Protein AF-A0A7V4HGW7-F1 (afdb_monomer_lite)

Foldseek 3Di:
DDPLLVVLLVVLLVCCLVVVVQDDLVSSLVRSLVVSCVDPRNDDSCSNVCSVPQFDWDWDDPPPDIDIATAFAQAKWWKKKWFLPDDADPVVLVVLLPVLPDPHPDQLSVLSCVCVPPVVVVLSVQLSVCRNHNPQLSNQVSQVVNAVSCVVRPCVSPVVFAVQPSQVCLQVVVQLVVFFSGKHADDSHGSGMIMTIGPDPVSSVSSQCCCCVVVVIHMDIRMSHGLFQAQEAEEEQADQLPQPPPVSVPDGLQQQWAQAPVRDTGGNQVLVLVLCVLLVHQAYEYEHAPVCVVVVCCQQPDDDPPVVLVVDDPVVVVVSVVSPVSSVRYDYFHDHDCQDDLSSVLSCLVVCDQGWHKYFYSQKHWFAPDPGRLQNVQSVVCSRPSAKEFEKAKDFLVCQLVFKFWAAADPPPPFKGFTSDIDHSDHSVCCLVPFDDPPDPSGITIGTLRIMGDGSVLSVLLVVCVVVVPDDPRHSDSRVSVNVSCSPGTYMYGHGRIDMQGCSHPVSVVVCNVPHD

Sequence (517 aa):
LSSSAAVCVMVARAFNRMYDLKLTIQGEMEIAYTGEVTTPSRCGRLDQGCAYGNRPILMTFDGDRIDVQELSVPNNLYFVVVDLKATKDTREILNRLNHCYPFAENEIQRNVQKYLGPINASVVERAAEALKKGDAARIGELMKEAQELFDRYVAPACPSQLAAPVLHRVLSYPPIQPYIYGGKGVGSQGDGSAQFIARDEESQRKVMEIIERDLGMPCLKLILRSGRRIRKAVIPAAGFGTRLFPATKAVKKELFPIIDRDGRAKPVILAIVEEALSAGIEEVCIIVQAADRDLFEEIFKMSPPIESFNKLSRENQKYCEYLLDIGQRITFVAQDVQEGFGHAVHCAREWVGSEPFLLMLGDHLYSSDTDASCARQILDVYERVDQSVVGVKVTPADQIGQFGCVTGVWKEQGSVLSITEFAEKPDIEYARKHLHMDDMPEDQYLTVFGQYALKPQIFSYIEEHIQHNVRERGEFQLTSCLERLRREDGFTGYVVKGRRFDIGTPDAYRETVLTFR

Secondary structure (DSSP, 8-state):
---HHHHHHHHHHHHHHHTT----HHHHHHHHHHHHTTSTT---GGGGGGGGTTS-EEEEE-SS-EEEEE---SS-EEEEEEE------HHHHHHHHHTT-SS--SHHHHHHHHIIIIIHHHHHHHHHHHHHHT-HHHHHHHHHHHHHHHHHHTGGGSHHHHS-HHHHHHHT-GGGGGGEEEEEE-TT-SSSEEEEEESSHHHHHHHHHHHHHHH---EEEEEEPPP----EEEEE-----GGGTTGGGTS-GGG-EEE-TTS-EEEHHHHHHHHHHHTT--EEEEEE-GGGHHHHHHHHT-PPPHHHHTTS-HHHHHHHHHHHHHHHTEEEEE--S---HHHHHHHTHHHHTTS-EEEE-TTEEEEESSSS-HHHHHHHHHHHH-S-EEEEEEEETTTGGGSEEEEEEEEETTTEEEEEEEEES--HHHHHHHT--TTS-TTEEEEEEEEEEE-THHHHHHHHHHHTT--BTTB--SHHHHHHHHHHH--EEEE-SEEEEE-SSHHHHHHHHHH--

pLDDT: mean 92.13, std 7.12, range [34.56, 98.81]

Radius of gyration: 27.89 Å; chains: 1; bounding box: 69×46×90 Å

Structure (mmCIF, N/CA/C/O backbone):
data_AF-A0A7V4HGW7-F1
#
_entry.id   AF-A0A7V4HGW7-F1
#
loop_
_atom_site.group_PDB
_atom_site.id
_atom_site.type_symbol
_atom_site.label_atom_id
_atom_site.label_alt_id
_atom_site.label_comp_id
_atom_site.label_asym_id
_atom_site.label_entity_id
_atom_site.label_seq_id
_atom_site.pdbx_PDB_ins_code
_atom_site.Cartn_x
_atom_site.Cartn_y
_atom_site.Cartn_z
_atom_site.occupancy
_atom_site.B_iso_or_equiv
_atom_site.auth_seq_id
_atom_site.auth_comp_id
_atom_site.auth_asym_id
_atom_site.auth_atom_id
_atom_site.pdbx_PDB_model_num
ATOM 1 N N . LEU A 1 1 ? 14.122 14.834 -25.191 1.00 34.56 1 LEU A N 1
ATOM 2 C CA . LEU A 1 1 ? 13.150 14.314 -26.177 1.00 34.56 1 LEU A CA 1
ATOM 3 C C . LEU A 1 1 ? 12.351 13.226 -25.477 1.00 34.56 1 LEU A C 1
ATOM 5 O O . LEU A 1 1 ? 12.904 12.166 -25.228 1.00 34.56 1 LEU A O 1
ATOM 9 N N . SER A 1 2 ? 11.128 13.530 -25.039 1.00 53.22 2 SER A N 1
ATOM 10 C CA . SER A 1 2 ? 10.218 12.493 -24.532 1.00 53.22 2 SER A CA 1
ATOM 11 C C . SER A 1 2 ? 9.759 11.653 -25.724 1.00 53.22 2 SER A C 1
ATOM 13 O O . SER A 1 2 ? 9.557 12.226 -26.798 1.00 53.22 2 SER A O 1
ATOM 15 N N . SER A 1 3 ? 9.627 10.332 -25.582 1.00 74.00 3 SER A N 1
ATOM 16 C CA . SER A 1 3 ? 9.015 9.525 -26.645 1.00 74.00 3 SER A CA 1
ATOM 17 C C . SER A 1 3 ? 7.591 10.028 -26.900 1.00 74.00 3 SER A C 1
ATOM 19 O O . SER A 1 3 ? 6.915 10.498 -25.981 1.00 74.00 3 SER A O 1
ATOM 21 N N . SER A 1 4 ? 7.136 9.952 -28.147 1.00 80.81 4 SER A N 1
ATOM 22 C CA . SER A 1 4 ? 5.747 10.251 -28.517 1.00 80.81 4 SER A CA 1
ATOM 23 C C . SER A 1 4 ? 4.759 9.444 -27.667 1.00 80.81 4 SER A C 1
ATOM 25 O O . SER A 1 4 ? 3.824 10.023 -27.122 1.00 80.81 4 SER A O 1
ATOM 27 N N . ALA A 1 5 ? 5.080 8.176 -27.379 1.00 82.88 5 ALA A N 1
ATOM 28 C CA . ALA A 1 5 ? 4.348 7.338 -26.430 1.00 82.88 5 ALA A CA 1
ATOM 29 C C . ALA A 1 5 ? 4.186 7.990 -25.042 1.00 82.88 5 ALA A C 1
ATOM 31 O O . ALA A 1 5 ? 3.073 8.098 -24.535 1.00 82.88 5 ALA A O 1
ATOM 32 N N . ALA A 1 6 ? 5.267 8.502 -24.444 1.00 85.00 6 ALA A N 1
ATOM 33 C CA . ALA A 1 6 ? 5.189 9.162 -23.142 1.00 85.00 6 ALA A CA 1
ATOM 34 C C . ALA A 1 6 ? 4.357 10.455 -23.189 1.00 85.00 6 ALA A C 1
ATOM 36 O O . ALA A 1 6 ? 3.647 10.764 -22.234 1.00 85.00 6 ALA A O 1
ATOM 37 N N . VAL A 1 7 ? 4.402 11.204 -24.298 1.00 88.12 7 VAL A N 1
ATOM 38 C CA . VAL A 1 7 ? 3.529 12.374 -24.492 1.00 88.12 7 VAL A CA 1
ATOM 39 C C . VAL A 1 7 ? 2.063 11.948 -24.575 1.00 88.12 7 VAL A C 1
ATOM 41 O O . VAL A 1 7 ? 1.236 12.520 -23.870 1.00 88.12 7 VAL A O 1
ATOM 44 N N . CYS A 1 8 ? 1.740 10.923 -25.365 1.00 89.88 8 CYS A N 1
ATOM 45 C CA . CYS A 1 8 ? 0.382 10.396 -25.495 1.00 89.88 8 CYS A CA 1
ATOM 46 C C . CYS A 1 8 ? -0.170 9.884 -24.158 1.00 89.88 8 CYS A C 1
ATOM 48 O O . CYS A 1 8 ? -1.298 10.220 -23.803 1.00 89.88 8 CYS A O 1
ATOM 50 N N . VAL A 1 9 ? 0.637 9.165 -23.370 1.00 89.81 9 VAL A N 1
ATOM 51 C CA . VAL A 1 9 ? 0.273 8.738 -22.008 1.00 89.81 9 VAL A CA 1
ATOM 52 C C . VAL A 1 9 ? 0.008 9.936 -21.100 1.00 89.81 9 VAL A C 1
ATOM 54 O O . VAL A 1 9 ? -1.001 9.957 -20.399 1.00 89.81 9 VAL A O 1
ATOM 57 N N . MET A 1 10 ? 0.873 10.957 -21.113 1.00 90.06 10 MET A N 1
ATOM 58 C CA . MET A 1 10 ? 0.662 12.161 -20.301 1.00 90.06 10 MET A CA 1
ATOM 59 C C . MET A 1 10 ? -0.618 12.902 -20.691 1.00 90.06 10 MET A C 1
ATOM 61 O O . MET A 1 10 ? -1.334 13.369 -19.809 1.00 90.06 10 MET A O 1
ATOM 65 N N . VAL A 1 11 ? -0.927 12.988 -21.988 1.00 91.81 11 VAL A N 1
ATOM 66 C CA . VAL A 1 11 ? -2.170 13.595 -22.478 1.00 91.81 11 VAL A CA 1
ATOM 67 C C . VAL A 1 11 ? -3.376 12.771 -22.029 1.00 91.81 11 VAL A C 1
ATOM 69 O O . VAL A 1 11 ? -4.276 13.326 -21.404 1.00 91.81 11 VAL A O 1
ATOM 72 N N . ALA A 1 12 ? -3.381 11.456 -22.262 1.00 91.62 12 ALA A N 1
ATOM 73 C CA . ALA A 1 12 ? -4.470 10.576 -21.837 1.00 91.62 12 ALA A CA 1
ATOM 74 C C . ALA A 1 12 ? -4.716 10.675 -20.322 1.00 91.62 12 ALA A C 1
ATOM 76 O O . ALA A 1 12 ? -5.852 10.869 -19.893 1.00 91.62 12 ALA A O 1
ATOM 77 N N . ARG A 1 13 ? -3.648 10.652 -19.517 1.00 88.38 13 ARG A N 1
ATOM 78 C CA . ARG A 1 13 ? -3.707 10.824 -18.059 1.00 88.38 13 ARG A CA 1
ATOM 79 C C . ARG A 1 13 ? -4.221 12.196 -17.639 1.00 88.38 13 ARG A C 1
ATOM 81 O O . ARG A 1 13 ? -5.006 12.294 -16.699 1.00 88.38 13 ARG A O 1
ATOM 88 N N . ALA A 1 14 ? -3.792 13.263 -18.311 1.00 89.12 14 ALA A N 1
ATOM 89 C CA . ALA A 1 14 ? -4.274 14.610 -18.025 1.00 89.12 14 ALA A CA 1
ATOM 90 C C . ALA A 1 14 ? -5.784 14.719 -18.272 1.00 89.12 14 ALA A C 1
ATOM 92 O O . ALA A 1 14 ? -6.496 15.238 -17.418 1.00 89.12 14 ALA A O 1
ATOM 93 N N . PHE A 1 15 ? -6.284 14.169 -19.383 1.00 92.00 15 PHE A N 1
ATOM 94 C CA . PHE A 1 15 ? -7.720 14.115 -19.669 1.00 92.00 15 PHE A CA 1
ATOM 95 C C . PHE A 1 15 ? -8.471 13.222 -18.677 1.00 92.00 15 PHE A C 1
ATOM 97 O O . PHE A 1 15 ? -9.508 13.640 -18.167 1.00 92.00 15 PHE A O 1
ATOM 104 N N . ASN A 1 16 ? -7.929 12.043 -18.353 1.00 86.88 16 ASN A N 1
ATOM 105 C CA . ASN A 1 16 ? -8.511 11.134 -17.365 1.00 86.88 16 ASN A CA 1
ATOM 106 C C . ASN A 1 16 ? -8.729 11.838 -16.020 1.00 86.88 16 ASN A C 1
ATOM 108 O O . ASN A 1 16 ? -9.814 11.757 -15.452 1.00 86.88 16 ASN A O 1
ATOM 112 N N . ARG A 1 17 ? -7.726 12.592 -15.554 1.00 80.00 17 ARG A N 1
ATOM 113 C CA . ARG A 1 17 ? -7.792 13.364 -14.305 1.00 80.00 17 ARG A CA 1
ATOM 114 C C . ARG A 1 17 ? -8.704 14.583 -14.403 1.00 80.00 17 ARG A C 1
ATOM 116 O O . ARG A 1 17 ? -9.511 14.808 -13.511 1.00 80.00 17 ARG A O 1
ATOM 123 N N . MET A 1 18 ? -8.574 15.379 -15.465 1.00 86.19 18 MET A N 1
ATOM 124 C CA . MET A 1 18 ? -9.295 16.650 -15.609 1.00 86.19 18 MET A CA 1
ATOM 125 C C . MET A 1 18 ? -10.802 16.453 -15.784 1.00 86.19 18 MET A C 1
ATOM 127 O O . MET A 1 18 ? -11.581 17.279 -15.317 1.00 86.19 18 MET A O 1
ATOM 131 N N . TYR A 1 19 ? -11.205 15.364 -16.438 1.00 86.12 19 TYR A N 1
ATOM 132 C CA . TYR A 1 19 ? -12.607 15.044 -16.699 1.00 86.12 19 TYR A CA 1
ATOM 133 C C . TYR A 1 19 ? -13.142 13.888 -15.842 1.00 86.12 19 TYR A C 1
ATOM 135 O O . TYR A 1 19 ? -14.269 13.465 -16.075 1.00 86.12 19 TYR A O 1
ATOM 143 N N . ASP A 1 20 ? -12.356 13.382 -14.880 1.00 77.31 20 ASP A N 1
ATOM 144 C CA . ASP A 1 20 ? -12.684 12.220 -14.033 1.00 77.31 20 ASP A CA 1
ATOM 145 C C . ASP A 1 20 ? -13.265 11.055 -14.855 1.00 77.31 20 ASP A C 1
ATOM 147 O O . ASP A 1 20 ? -14.334 10.523 -14.567 1.00 77.31 20 ASP A O 1
ATOM 151 N N . LEU A 1 21 ? -12.560 10.662 -15.924 1.00 82.81 21 LEU A N 1
ATOM 152 C CA . LEU A 1 21 ? -13.032 9.633 -16.866 1.00 82.81 21 LEU A CA 1
ATOM 153 C C . LEU A 1 21 ? -13.036 8.218 -16.262 1.00 82.81 21 LEU A C 1
ATOM 155 O O . LEU A 1 21 ? -13.448 7.271 -16.931 1.00 82.81 21 LEU A O 1
ATOM 159 N N . LYS A 1 22 ? -12.573 8.065 -15.012 1.00 75.81 22 LYS A N 1
ATOM 160 C CA . LYS A 1 22 ? -12.516 6.800 -14.259 1.00 75.81 22 LYS A CA 1
ATOM 161 C C . LYS A 1 22 ? -11.729 5.693 -14.989 1.00 75.81 22 LYS A C 1
ATOM 163 O O . LYS A 1 22 ? -11.948 4.509 -14.736 1.00 75.81 22 LYS A O 1
ATOM 168 N N . LEU A 1 23 ? -10.789 6.055 -15.869 1.00 77.00 23 LEU A N 1
ATOM 169 C CA . LEU A 1 23 ? -9.970 5.088 -16.602 1.00 77.00 23 LEU A CA 1
ATOM 170 C C . LEU A 1 23 ? -8.904 4.481 -15.688 1.00 77.00 23 LEU A C 1
ATOM 172 O O . LEU A 1 23 ? -8.256 5.181 -14.905 1.00 77.00 23 LEU A O 1
ATOM 176 N N . THR A 1 24 ? -8.683 3.176 -15.839 1.00 75.50 24 THR A N 1
ATOM 177 C CA . THR A 1 24 ? -7.535 2.478 -15.248 1.00 75.50 24 THR A CA 1
ATOM 178 C C . THR A 1 24 ? -6.238 2.877 -15.964 1.00 75.50 24 THR A C 1
ATOM 180 O O . THR A 1 24 ? -6.279 3.417 -17.067 1.00 75.50 24 THR A O 1
ATOM 183 N N . ILE A 1 25 ? -5.069 2.559 -15.390 1.00 76.44 25 ILE A N 1
ATOM 184 C CA . ILE A 1 25 ? -3.767 2.766 -16.063 1.00 76.44 25 ILE A CA 1
ATOM 185 C C . ILE A 1 25 ? -3.736 2.054 -17.425 1.00 76.44 25 ILE A C 1
ATOM 187 O O . ILE A 1 25 ? -3.261 2.615 -18.407 1.00 76.44 25 ILE A O 1
ATOM 191 N N . GLN A 1 26 ? -4.306 0.849 -17.507 1.00 79.25 26 GLN A N 1
ATOM 192 C CA . GLN A 1 26 ? -4.447 0.129 -18.772 1.00 79.25 26 GLN A CA 1
ATOM 193 C C . GLN A 1 26 ? -5.368 0.877 -19.749 1.00 79.25 26 GLN A C 1
ATOM 195 O O . GLN A 1 26 ? -5.043 0.992 -20.925 1.00 79.25 26 GLN A O 1
ATOM 200 N N . GLY A 1 27 ? -6.474 1.454 -19.269 1.00 82.56 27 GLY A N 1
ATOM 201 C CA . GLY A 1 27 ? -7.329 2.328 -20.076 1.00 82.56 27 GLY A CA 1
ATOM 202 C C . GLY A 1 27 ? -6.588 3.562 -20.603 1.00 82.56 27 GLY A C 1
ATOM 203 O O . GLY A 1 27 ? -6.720 3.902 -21.777 1.00 82.56 27 GLY A O 1
ATOM 204 N N . GLU A 1 28 ? -5.749 4.195 -19.775 1.00 87.56 28 GLU A N 1
ATOM 205 C CA . GLU A 1 28 ? -4.874 5.292 -20.212 1.00 87.56 28 GLU A CA 1
ATOM 206 C C . GLU A 1 28 ? -3.908 4.835 -21.313 1.00 87.56 28 GLU A C 1
ATOM 208 O O . GLU A 1 28 ? -3.748 5.543 -22.304 1.00 87.56 28 GLU A O 1
ATOM 213 N N . MET A 1 29 ? -3.302 3.650 -21.177 1.00 86.62 29 MET A N 1
ATOM 214 C CA . MET A 1 29 ? -2.405 3.081 -22.189 1.00 86.62 29 MET A CA 1
ATOM 215 C C . MET A 1 29 ? -3.104 2.797 -23.516 1.00 86.62 29 MET A C 1
ATOM 217 O O . MET A 1 29 ? -2.539 3.085 -24.567 1.00 86.62 29 MET A O 1
ATOM 221 N N . GLU A 1 30 ? -4.316 2.243 -23.486 1.00 85.69 30 GLU A N 1
ATOM 222 C CA . GLU A 1 30 ? -5.083 1.933 -24.698 1.00 85.69 30 GLU A CA 1
ATOM 223 C C . GLU A 1 30 ? -5.486 3.206 -25.456 1.00 85.69 30 GLU A C 1
ATOM 225 O O . GLU A 1 30 ? -5.342 3.291 -26.681 1.00 85.69 30 GLU A O 1
ATOM 230 N N . ILE A 1 31 ? -5.921 4.244 -24.735 1.00 89.50 31 ILE A N 1
ATOM 231 C CA . ILE A 1 31 ? -6.227 5.547 -25.340 1.00 89.50 31 ILE A CA 1
ATOM 232 C C . ILE A 1 31 ? -4.953 6.211 -25.861 1.00 89.50 31 ILE A C 1
ATOM 234 O O . ILE A 1 31 ? -4.946 6.728 -26.979 1.00 89.50 31 ILE A O 1
ATOM 238 N N . ALA A 1 32 ? -3.865 6.170 -25.088 1.00 89.69 32 ALA A N 1
ATOM 239 C CA . ALA A 1 32 ? -2.580 6.715 -25.504 1.00 89.69 32 ALA A CA 1
ATOM 240 C C . ALA A 1 32 ? -2.063 6.026 -26.771 1.00 89.69 32 ALA A C 1
ATOM 242 O O . ALA A 1 32 ? -1.633 6.709 -27.697 1.00 89.69 32 ALA A O 1
ATOM 243 N N . TYR A 1 33 ? -2.181 4.699 -26.863 1.00 87.38 33 TYR A N 1
ATOM 244 C CA . TYR A 1 33 ? -1.845 3.945 -28.068 1.00 87.38 33 TYR A CA 1
ATOM 245 C C . TYR A 1 33 ? -2.707 4.358 -29.264 1.00 87.38 33 TYR A C 1
ATOM 247 O O . TYR A 1 33 ? -2.179 4.611 -30.346 1.00 87.38 33 TYR A O 1
ATOM 255 N N . THR A 1 34 ? -4.023 4.482 -29.066 1.00 87.44 34 THR A N 1
ATOM 256 C CA . THR A 1 34 ? -4.956 4.919 -30.115 1.00 87.44 34 THR A CA 1
ATOM 257 C C . THR A 1 34 ? -4.611 6.322 -30.619 1.00 87.44 34 THR A C 1
ATOM 259 O O . THR A 1 34 ? -4.654 6.575 -31.820 1.00 87.44 34 THR A O 1
ATOM 262 N N . GLY A 1 35 ? -4.207 7.229 -29.726 1.00 86.94 35 GLY A N 1
ATOM 263 C CA . GLY A 1 35 ? -3.679 8.538 -30.104 1.00 86.94 35 GLY A CA 1
ATOM 264 C C . GLY A 1 35 ? -2.358 8.429 -30.867 1.00 86.94 35 GLY A C 1
ATOM 265 O O . GLY A 1 35 ? -2.209 9.009 -31.940 1.00 86.94 35 GLY A O 1
ATOM 266 N N . GLU A 1 36 ? -1.420 7.630 -30.367 1.00 84.44 36 GLU A N 1
ATOM 267 C CA . GLU A 1 36 ? -0.083 7.457 -30.935 1.00 84.44 36 GLU A CA 1
ATOM 268 C C . GLU A 1 36 ? -0.112 6.936 -32.380 1.00 84.44 36 GLU A C 1
ATOM 270 O O . GLU A 1 36 ? 0.642 7.435 -33.218 1.00 84.44 36 GLU A O 1
ATOM 275 N N . VAL A 1 37 ? -1.002 5.990 -32.713 1.00 83.31 37 VAL A N 1
ATOM 276 C CA . VAL A 1 37 ? -1.122 5.450 -34.085 1.00 83.31 37 VAL A CA 1
ATOM 277 C C . VAL A 1 37 ? -1.639 6.473 -35.101 1.00 83.31 37 VAL A C 1
ATOM 279 O O . VAL A 1 37 ? -1.439 6.290 -36.303 1.00 83.31 37 VAL A O 1
ATOM 282 N N . THR A 1 38 ? -2.253 7.569 -34.643 1.00 82.19 38 THR A N 1
ATOM 283 C CA . THR A 1 38 ? -2.615 8.708 -35.508 1.00 82.19 38 THR A CA 1
ATOM 284 C C . THR A 1 38 ? -1.431 9.635 -35.795 1.00 82.19 38 THR A C 1
ATOM 286 O O . THR A 1 38 ? -1.512 10.486 -36.682 1.00 82.19 38 THR A O 1
ATOM 289 N N . THR A 1 39 ? -0.309 9.459 -35.090 1.00 77.00 39 THR A N 1
ATOM 290 C CA . THR A 1 39 ? 0.912 10.246 -35.280 1.00 77.00 39 THR A CA 1
ATOM 291 C C . THR A 1 39 ? 1.883 9.577 -36.267 1.00 77.00 39 THR A C 1
ATOM 293 O O . THR A 1 39 ? 1.833 8.364 -36.490 1.00 77.00 39 THR A O 1
ATOM 296 N N . PRO A 1 40 ? 2.844 10.330 -36.838 1.00 71.56 40 PRO A N 1
ATOM 297 C CA . PRO A 1 40 ? 3.880 9.757 -37.699 1.00 71.56 40 PRO A CA 1
ATOM 298 C C . PRO A 1 40 ? 4.852 8.802 -36.984 1.00 71.56 40 PRO A C 1
ATOM 300 O O . PRO A 1 40 ? 5.559 8.060 -37.663 1.00 71.56 40 PRO A O 1
ATOM 303 N N . SER A 1 41 ? 4.933 8.835 -35.646 1.00 64.12 41 SER A N 1
ATOM 304 C CA . SER A 1 41 ? 5.985 8.139 -34.897 1.00 64.12 41 SER A CA 1
ATOM 305 C C . SER A 1 41 ? 5.749 6.635 -34.740 1.00 64.12 41 SER A C 1
ATOM 307 O O . SER A 1 41 ? 6.724 5.913 -34.539 1.00 64.12 41 SER A O 1
ATOM 309 N N . ARG A 1 42 ? 4.497 6.159 -34.868 1.00 64.75 42 ARG A N 1
ATOM 310 C CA . ARG A 1 42 ? 4.096 4.733 -34.846 1.00 64.75 42 ARG A CA 1
ATOM 311 C C . ARG A 1 42 ? 4.889 3.877 -33.840 1.00 64.75 42 ARG A C 1
ATOM 313 O O . ARG A 1 42 ? 5.349 2.788 -34.184 1.00 64.75 42 ARG A O 1
ATOM 320 N N . CYS A 1 43 ? 5.074 4.384 -32.619 1.00 68.19 43 CYS A N 1
ATOM 321 C CA . CYS A 1 43 ? 5.725 3.635 -31.548 1.00 68.19 43 CYS A CA 1
ATOM 322 C C . CYS A 1 43 ? 4.960 2.338 -31.238 1.00 68.19 43 CYS A C 1
ATOM 324 O O . CYS A 1 43 ? 3.759 2.219 -31.500 1.00 68.19 43 CYS A O 1
ATOM 326 N N . GLY A 1 44 ? 5.667 1.346 -30.697 1.00 71.19 44 GLY A N 1
ATOM 327 C CA . GLY A 1 44 ? 5.078 0.048 -30.389 1.00 71.19 44 GLY A CA 1
ATOM 328 C C . GLY A 1 44 ? 4.074 0.155 -29.243 1.00 71.19 44 GLY A C 1
ATOM 329 O O . GLY A 1 44 ? 4.193 1.008 -28.365 1.00 71.19 44 GLY A O 1
ATOM 330 N N . ARG A 1 45 ? 3.090 -0.748 -29.200 1.00 78.75 45 ARG A N 1
ATOM 331 C CA . ARG A 1 45 ? 2.085 -0.782 -28.122 1.00 78.75 45 ARG A CA 1
ATOM 332 C C . ARG A 1 45 ? 2.723 -0.990 -26.733 1.00 78.75 45 ARG A C 1
ATOM 334 O O . ARG A 1 45 ? 2.232 -0.463 -25.742 1.00 78.75 45 ARG A O 1
ATOM 341 N N . LEU A 1 46 ? 3.876 -1.666 -26.678 1.00 81.19 46 LEU A N 1
ATOM 342 C CA . LEU A 1 46 ? 4.687 -1.835 -25.465 1.00 81.19 46 LEU A CA 1
ATOM 343 C C . LEU A 1 46 ? 5.293 -0.523 -24.932 1.00 81.19 46 LEU A C 1
ATOM 345 O O . LEU A 1 46 ? 5.508 -0.407 -23.727 1.00 81.19 46 LEU A O 1
ATOM 349 N N . ASP A 1 47 ? 5.511 0.488 -25.780 1.00 81.44 47 ASP A N 1
ATOM 350 C CA . ASP A 1 47 ? 6.095 1.771 -25.355 1.00 81.44 47 ASP A CA 1
ATOM 351 C C . ASP A 1 47 ? 5.157 2.548 -24.411 1.00 81.44 47 ASP A C 1
ATOM 353 O O . ASP A 1 47 ? 5.599 3.412 -23.647 1.00 81.44 47 ASP A O 1
ATOM 357 N N . GLN A 1 48 ? 3.864 2.203 -24.401 1.00 84.12 48 GLN A N 1
ATOM 358 C CA . GLN A 1 48 ? 2.883 2.768 -23.472 1.00 84.12 48 GLN A CA 1
ATOM 359 C C . GLN A 1 48 ? 3.086 2.284 -22.028 1.00 84.12 48 GLN A C 1
ATOM 361 O O . GLN A 1 48 ? 2.500 2.852 -21.111 1.00 84.12 48 GLN A O 1
ATOM 366 N N . GLY A 1 49 ? 3.956 1.292 -21.789 1.00 83.38 49 GLY A N 1
ATOM 367 C CA . GLY A 1 49 ? 4.306 0.822 -20.443 1.00 83.38 49 GLY A CA 1
ATOM 368 C C . GLY A 1 49 ? 4.840 1.926 -19.521 1.00 83.38 49 GLY A C 1
ATOM 369 O O . GLY A 1 49 ? 4.740 1.816 -18.300 1.00 83.38 49 GLY A O 1
ATOM 370 N N . CYS A 1 50 ? 5.310 3.049 -20.081 1.00 84.88 50 CYS A N 1
ATOM 371 C CA . CYS A 1 50 ? 5.650 4.251 -19.316 1.00 84.88 50 CYS A CA 1
ATOM 372 C C . CYS A 1 50 ? 4.480 4.818 -18.483 1.00 84.88 50 CYS A C 1
ATOM 374 O O . CYS A 1 50 ? 4.721 5.572 -17.538 1.00 84.88 50 CYS A O 1
ATOM 376 N N . ALA A 1 51 ? 3.231 4.418 -18.754 1.00 84.44 51 ALA A N 1
ATOM 377 C CA . ALA A 1 51 ? 2.080 4.729 -17.912 1.00 84.44 51 ALA A CA 1
ATOM 378 C C . ALA A 1 51 ? 2.247 4.242 -16.463 1.00 84.44 51 ALA A C 1
ATOM 380 O O . ALA A 1 51 ? 1.782 4.915 -15.545 1.00 84.44 51 ALA A O 1
ATOM 381 N N . TYR A 1 52 ? 2.983 3.160 -16.214 1.00 78.06 52 TYR A N 1
ATOM 382 C CA . TYR A 1 52 ? 3.232 2.661 -14.856 1.00 78.06 52 TYR A CA 1
ATOM 383 C C . TYR A 1 52 ? 4.332 3.430 -14.099 1.00 78.06 52 TYR A C 1
ATOM 385 O O . TYR A 1 52 ? 4.597 3.158 -12.927 1.00 78.06 52 TYR A O 1
ATOM 393 N N . GLY A 1 53 ? 4.957 4.429 -14.731 1.00 77.38 53 GLY A N 1
ATOM 394 C CA . GLY A 1 53 ? 5.924 5.313 -14.087 1.00 77.38 53 GLY A CA 1
ATOM 395 C C . GLY A 1 53 ? 7.191 4.582 -13.642 1.00 77.38 53 GLY A C 1
ATOM 396 O O . GLY A 1 53 ? 7.945 4.071 -14.463 1.00 77.38 53 GLY A O 1
ATOM 397 N N . ASN A 1 54 ? 7.459 4.585 -12.336 1.00 69.56 54 ASN A N 1
ATOM 398 C CA . ASN A 1 54 ? 8.649 3.982 -11.727 1.00 69.56 54 ASN A CA 1
ATOM 399 C C . ASN A 1 54 ? 8.418 2.558 -11.193 1.00 69.56 54 ASN A C 1
ATOM 401 O O . ASN A 1 54 ? 9.319 2.001 -10.561 1.00 69.56 54 ASN A O 1
ATOM 405 N N . ARG A 1 55 ? 7.230 1.983 -11.407 1.00 74.81 55 ARG A N 1
ATOM 406 C CA . ARG A 1 55 ? 6.907 0.627 -10.963 1.00 74.81 55 ARG A CA 1
ATOM 407 C C . ARG A 1 55 ? 7.516 -0.394 -11.923 1.00 74.81 55 ARG A C 1
ATOM 409 O O . ARG A 1 55 ? 7.344 -0.251 -13.135 1.00 74.81 55 ARG A O 1
ATOM 416 N N . PRO A 1 56 ? 8.223 -1.421 -11.426 1.00 85.00 56 PRO A N 1
ATOM 417 C CA . PRO A 1 56 ? 8.662 -2.498 -12.292 1.00 85.00 56 PRO A CA 1
ATOM 418 C C . PRO A 1 56 ? 7.437 -3.285 -12.764 1.00 85.00 56 PRO A C 1
ATOM 420 O O . PRO A 1 56 ? 6.574 -3.648 -11.969 1.00 85.00 56 PRO A O 1
ATOM 423 N N . ILE A 1 57 ? 7.363 -3.543 -14.066 1.00 87.50 57 ILE A N 1
ATOM 424 C CA . ILE A 1 57 ? 6.273 -4.292 -14.693 1.00 87.50 57 ILE A CA 1
ATOM 425 C C . ILE A 1 57 ? 6.844 -5.403 -15.570 1.00 87.50 57 ILE A C 1
ATOM 427 O O . ILE A 1 57 ? 7.875 -5.228 -16.222 1.00 87.50 57 ILE A O 1
ATOM 431 N N . LEU A 1 58 ? 6.161 -6.541 -15.598 1.00 90.12 58 LEU A N 1
ATOM 432 C CA . LEU A 1 58 ? 6.338 -7.585 -16.594 1.00 90.12 58 LEU A CA 1
ATOM 433 C C . LEU A 1 58 ? 5.254 -7.398 -17.654 1.00 90.12 58 LEU A C 1
ATOM 435 O O . LEU A 1 58 ? 4.070 -7.524 -17.356 1.00 90.12 58 LEU A O 1
ATOM 439 N N . MET A 1 59 ? 5.663 -7.078 -18.880 1.00 88.81 59 MET A N 1
ATOM 440 C CA . MET A 1 59 ? 4.753 -6.946 -20.015 1.00 88.81 59 MET A CA 1
ATOM 441 C C . MET A 1 59 ? 4.925 -8.132 -20.955 1.00 88.81 59 MET A C 1
ATOM 443 O O . MET A 1 59 ? 6.042 -8.421 -21.389 1.00 88.81 59 MET A O 1
ATOM 447 N N . THR A 1 60 ? 3.816 -8.767 -21.311 1.00 87.25 60 THR A N 1
ATOM 448 C CA . THR A 1 60 ? 3.766 -9.829 -22.317 1.00 87.25 60 THR A CA 1
ATOM 449 C C . THR A 1 60 ? 2.910 -9.357 -23.479 1.00 87.25 60 THR A C 1
ATOM 451 O O . THR A 1 60 ? 1.793 -8.891 -23.275 1.00 87.25 60 THR A O 1
ATOM 454 N N . PHE A 1 61 ? 3.436 -9.454 -24.698 1.00 83.50 61 PHE A N 1
ATOM 455 C CA . PHE A 1 61 ? 2.727 -9.077 -25.918 1.00 83.50 61 PHE A CA 1
ATOM 456 C C . PHE A 1 61 ? 2.699 -10.257 -26.880 1.00 83.50 61 PHE A C 1
ATOM 458 O O . PHE A 1 61 ? 3.754 -10.760 -27.264 1.00 83.50 61 PHE A O 1
ATOM 465 N N . ASP A 1 62 ? 1.499 -10.684 -27.262 1.00 77.31 62 ASP A N 1
ATOM 466 C CA . ASP A 1 62 ? 1.275 -11.824 -28.161 1.00 77.31 62 ASP A CA 1
ATOM 467 C C . ASP A 1 62 ? 0.894 -11.408 -29.596 1.00 77.31 62 ASP A C 1
ATOM 469 O O . ASP A 1 62 ? 0.648 -12.263 -30.443 1.00 77.31 62 ASP A O 1
ATOM 473 N N . GLY A 1 63 ? 0.883 -10.100 -29.880 1.00 73.31 63 GLY A N 1
ATOM 474 C CA . GLY A 1 63 ? 0.499 -9.513 -31.166 1.00 73.31 63 GLY A CA 1
ATOM 475 C C . GLY A 1 63 ? -0.771 -8.667 -31.070 1.00 73.31 63 GLY A C 1
ATOM 476 O O . GLY A 1 63 ? -0.773 -7.514 -31.501 1.00 73.31 63 GLY A O 1
ATOM 477 N N . ASP A 1 64 ? -1.811 -9.194 -30.427 1.00 71.81 64 ASP A N 1
ATOM 478 C CA . ASP A 1 64 ? -3.115 -8.523 -30.327 1.00 71.81 64 ASP A CA 1
ATOM 479 C C . ASP A 1 64 ? -3.411 -8.036 -28.907 1.00 71.81 64 ASP A C 1
ATOM 481 O O . ASP A 1 64 ? -4.146 -7.059 -28.715 1.00 71.81 64 ASP A O 1
ATOM 485 N N . ARG A 1 65 ? -2.827 -8.691 -27.900 1.00 73.56 65 ARG A N 1
ATOM 486 C CA . ARG A 1 65 ? -3.052 -8.420 -26.483 1.00 73.56 65 ARG A CA 1
ATOM 487 C C . ARG A 1 65 ? -1.745 -8.079 -25.787 1.00 73.56 65 ARG A C 1
ATOM 489 O O . ARG A 1 65 ? -0.693 -8.654 -26.057 1.00 73.56 65 ARG A O 1
ATOM 496 N N . ILE A 1 66 ? -1.838 -7.120 -24.871 1.00 82.50 66 ILE A N 1
ATOM 497 C CA . ILE A 1 66 ? -0.804 -6.863 -23.875 1.00 82.50 66 ILE A CA 1
ATOM 498 C C . ILE A 1 66 ? -1.358 -7.308 -22.534 1.00 82.50 66 ILE A C 1
ATOM 500 O O . ILE A 1 66 ? -2.392 -6.803 -22.097 1.00 82.50 66 ILE A O 1
ATOM 504 N N . ASP A 1 67 ? -0.636 -8.211 -21.888 1.00 81.94 67 ASP A N 1
ATOM 505 C CA . ASP A 1 67 ? -0.797 -8.487 -20.471 1.00 81.94 67 ASP A CA 1
ATOM 506 C C . ASP A 1 67 ? 0.279 -7.733 -19.688 1.00 81.94 67 ASP A C 1
ATOM 508 O O . ASP A 1 67 ? 1.447 -7.696 -20.096 1.00 81.94 67 ASP A O 1
ATOM 512 N N . VAL A 1 68 ? -0.114 -7.099 -18.584 1.00 83.50 68 VAL A N 1
ATOM 513 C CA . VAL A 1 68 ? 0.808 -6.361 -17.719 1.00 83.50 68 VAL A CA 1
ATOM 514 C C . VAL A 1 68 ? 0.642 -6.822 -16.285 1.00 83.50 68 VAL A C 1
ATOM 516 O O . VAL A 1 68 ? -0.411 -6.646 -15.676 1.00 83.50 68 VAL A O 1
ATOM 519 N N . GLN A 1 69 ? 1.729 -7.332 -15.720 1.00 81.31 69 GLN A N 1
ATOM 520 C CA . GLN A 1 69 ? 1.830 -7.663 -14.311 1.00 81.31 69 GLN A CA 1
ATOM 521 C C . GLN A 1 69 ? 2.745 -6.656 -13.610 1.00 81.31 69 GLN A C 1
ATOM 523 O O . GLN A 1 69 ? 3.942 -6.592 -13.890 1.00 81.31 69 GLN A O 1
ATOM 528 N N . GLU A 1 70 ? 2.206 -5.894 -12.659 1.00 78.06 70 GLU A N 1
ATOM 529 C CA . GLU A 1 70 ? 3.024 -5.088 -11.747 1.00 78.06 70 GLU A CA 1
ATOM 530 C C . GLU A 1 70 ? 3.850 -6.004 -10.828 1.00 78.06 70 GLU A C 1
ATOM 532 O O . GLU A 1 70 ? 3.365 -7.018 -10.318 1.00 78.06 70 GLU A O 1
ATOM 537 N N . LEU A 1 71 ? 5.124 -5.663 -10.646 1.00 82.12 71 LEU A N 1
ATOM 538 C CA . LEU A 1 71 ? 6.062 -6.376 -9.790 1.00 82.12 71 LEU A CA 1
ATOM 539 C C . LEU A 1 71 ? 6.340 -5.532 -8.544 1.00 82.12 71 LEU A C 1
ATOM 541 O O . LEU A 1 71 ? 6.552 -4.324 -8.634 1.00 82.12 71 LEU A O 1
ATOM 545 N N . SER A 1 72 ? 6.404 -6.176 -7.382 1.00 73.75 72 SER A N 1
ATOM 546 C CA . SER A 1 72 ? 6.932 -5.567 -6.164 1.00 73.75 72 SER A CA 1
ATOM 547 C C . SER A 1 72 ? 8.377 -6.013 -5.949 1.00 73.75 72 SER A C 1
ATOM 549 O O . SER A 1 72 ? 8.760 -7.136 -6.283 1.00 73.75 72 SER A O 1
ATOM 551 N N . VAL A 1 73 ? 9.196 -5.113 -5.408 1.00 83.50 73 VAL A N 1
ATOM 552 C CA . VAL A 1 73 ? 10.563 -5.417 -4.969 1.00 83.50 73 VAL A CA 1
ATOM 553 C C . VAL A 1 73 ? 10.618 -5.287 -3.438 1.00 83.50 73 VAL A C 1
ATOM 555 O O . VAL A 1 73 ? 10.090 -4.312 -2.903 1.00 83.50 73 VAL A O 1
ATOM 558 N N . PRO A 1 74 ? 11.198 -6.249 -2.697 1.00 74.88 74 PRO A N 1
ATOM 559 C CA . PRO A 1 74 ? 11.181 -6.234 -1.228 1.00 74.88 74 PRO A CA 1
ATOM 560 C C . PRO A 1 74 ? 12.234 -5.295 -0.617 1.00 74.88 74 PRO A C 1
ATOM 562 O O . PRO A 1 74 ? 12.085 -4.834 0.513 1.00 74.88 74 PRO A O 1
ATOM 565 N N . ASN A 1 75 ? 13.277 -4.949 -1.373 1.00 83.06 75 ASN A N 1
ATOM 566 C CA . ASN A 1 75 ? 14.312 -3.984 -1.001 1.00 83.06 75 ASN A CA 1
ATOM 567 C C . ASN A 1 75 ? 14.605 -3.032 -2.163 1.00 83.06 75 ASN A C 1
ATOM 569 O O . ASN A 1 75 ? 14.280 -3.313 -3.316 1.00 83.06 75 ASN A O 1
ATOM 573 N N . ASN A 1 76 ? 15.244 -1.901 -1.855 1.00 89.06 76 ASN A N 1
ATOM 574 C CA . ASN A 1 76 ? 15.704 -0.978 -2.885 1.00 89.06 76 ASN A CA 1
ATOM 575 C C . ASN A 1 76 ? 16.715 -1.673 -3.806 1.00 89.06 76 ASN A C 1
ATOM 577 O O . ASN A 1 76 ? 17.639 -2.339 -3.335 1.00 89.06 76 ASN A O 1
ATOM 581 N N . LEU A 1 77 ? 16.557 -1.471 -5.111 1.00 93.88 77 LEU A N 1
ATOM 582 C CA . LEU A 1 77 ? 17.502 -1.896 -6.137 1.00 93.88 77 LEU A CA 1
ATOM 583 C C . LEU A 1 77 ? 18.023 -0.664 -6.874 1.00 93.88 77 LEU A C 1
ATOM 585 O O . LEU A 1 77 ? 17.254 0.196 -7.314 1.00 93.88 77 LEU A O 1
ATOM 589 N N . TYR A 1 78 ? 19.342 -0.578 -7.000 1.00 96.44 78 TYR A N 1
ATOM 590 C CA . TYR A 1 78 ? 20.035 0.628 -7.435 1.00 96.44 78 TYR A CA 1
ATOM 591 C C . TYR A 1 78 ? 20.525 0.460 -8.868 1.00 96.44 78 TYR A C 1
ATOM 593 O O . TYR A 1 78 ? 21.483 -0.262 -9.120 1.00 96.44 78 TYR A O 1
ATOM 601 N N . PHE A 1 79 ? 19.881 1.133 -9.815 1.00 97.19 79 PHE A N 1
ATOM 602 C CA . PHE A 1 79 ? 20.232 1.083 -11.229 1.00 97.19 79 PHE A CA 1
ATOM 603 C C . PHE A 1 79 ? 20.923 2.369 -11.687 1.00 97.19 79 PHE A C 1
ATOM 605 O O . PHE A 1 79 ? 20.617 3.469 -11.221 1.00 97.19 79 PHE A O 1
ATOM 612 N N . VAL A 1 80 ? 21.842 2.243 -12.638 1.00 97.88 80 VAL A N 1
ATOM 613 C CA . VAL A 1 80 ? 22.450 3.379 -13.343 1.00 97.88 80 VAL A CA 1
ATOM 614 C C . VAL A 1 80 ? 22.165 3.211 -14.826 1.00 97.88 80 VAL A C 1
ATOM 616 O O . VAL A 1 80 ? 22.484 2.167 -15.390 1.00 97.88 80 VAL A O 1
ATOM 619 N N . VAL A 1 81 ? 21.561 4.218 -15.453 1.00 96.75 81 VAL A N 1
ATOM 620 C CA . VAL A 1 81 ? 21.393 4.270 -16.912 1.00 96.75 81 VAL A CA 1
ATOM 621 C C . VAL A 1 81 ? 22.411 5.252 -17.472 1.00 96.75 81 VAL A C 1
ATOM 623 O O . VAL A 1 81 ? 22.541 6.357 -16.959 1.00 96.75 81 VAL A O 1
ATOM 626 N N . VAL A 1 82 ? 23.143 4.853 -18.503 1.00 97.25 82 VAL A N 1
ATOM 627 C CA . VAL A 1 82 ? 24.247 5.626 -19.077 1.00 97.25 82 VAL A CA 1
ATOM 628 C C . VAL A 1 82 ? 23.918 5.961 -20.521 1.00 97.25 82 VAL A C 1
ATOM 630 O O . VAL A 1 82 ? 23.649 5.057 -21.317 1.00 97.25 82 VAL A O 1
ATOM 633 N N . ASP A 1 83 ? 23.967 7.246 -20.860 1.00 95.44 83 ASP A N 1
ATOM 634 C CA . ASP A 1 83 ? 23.962 7.694 -22.250 1.00 95.44 83 ASP A CA 1
ATOM 635 C C . ASP A 1 83 ? 25.373 7.527 -22.821 1.00 95.44 83 ASP A C 1
ATOM 637 O O . ASP A 1 83 ? 26.319 8.202 -22.404 1.00 95.44 83 ASP A O 1
ATOM 641 N N . LEU A 1 84 ? 25.518 6.604 -23.774 1.00 95.12 84 LEU A N 1
ATOM 642 C CA . LEU A 1 84 ? 26.814 6.261 -24.353 1.00 95.12 84 LEU A CA 1
ATOM 643 C C . LEU A 1 84 ? 27.356 7.361 -25.277 1.00 95.12 84 LEU A C 1
ATOM 645 O O . LEU A 1 84 ? 28.504 7.258 -25.713 1.00 95.12 84 LEU A O 1
ATOM 649 N N . LYS A 1 85 ? 26.566 8.409 -25.580 1.00 92.31 85 LYS A N 1
ATOM 650 C CA . LYS A 1 85 ? 26.938 9.523 -26.473 1.00 92.31 85 LYS A CA 1
ATOM 651 C C . LYS A 1 85 ? 27.460 9.072 -27.840 1.00 92.31 85 LYS A C 1
ATOM 653 O O . LYS A 1 85 ? 28.247 9.764 -28.487 1.00 92.31 85 LYS A O 1
ATOM 658 N N . ALA A 1 86 ? 27.019 7.907 -28.284 1.00 89.38 86 ALA A N 1
ATOM 659 C CA . ALA A 1 86 ? 27.348 7.351 -29.578 1.00 89.38 86 ALA A CA 1
ATOM 660 C C . ALA A 1 86 ? 26.090 7.283 -30.447 1.00 89.38 86 ALA A C 1
ATOM 662 O O . ALA A 1 86 ? 24.976 7.587 -30.017 1.00 89.38 86 ALA A O 1
ATOM 663 N N . THR A 1 87 ? 26.289 6.985 -31.727 1.00 84.88 87 THR A N 1
ATOM 664 C CA . THR A 1 87 ? 25.212 7.011 -32.718 1.00 84.88 87 THR A CA 1
ATOM 665 C C . THR A 1 87 ? 24.914 5.604 -33.196 1.00 84.88 87 THR A C 1
ATOM 667 O O . THR A 1 87 ? 25.815 4.786 -33.361 1.00 84.88 87 THR A O 1
ATOM 670 N N . LYS A 1 88 ? 23.629 5.336 -33.417 1.00 86.62 88 LYS A N 1
ATOM 671 C CA . LYS A 1 88 ? 23.135 4.127 -34.068 1.00 86.62 88 LYS A CA 1
ATOM 672 C C . LYS A 1 88 ? 21.971 4.488 -34.977 1.00 86.62 88 LYS A C 1
ATOM 674 O O . LYS A 1 88 ? 21.168 5.365 -34.645 1.00 86.62 88 LYS A O 1
ATOM 679 N N . ASP A 1 89 ? 21.836 3.776 -36.082 1.00 89.06 89 ASP A N 1
ATOM 680 C CA . ASP A 1 89 ? 20.658 3.856 -36.932 1.00 89.06 89 ASP A CA 1
ATOM 681 C C . ASP A 1 89 ? 19.599 2.866 -36.436 1.00 89.06 89 ASP A C 1
ATOM 683 O O . ASP A 1 89 ? 19.594 1.676 -36.758 1.00 89.06 89 ASP A O 1
ATOM 687 N N . THR A 1 90 ? 18.676 3.379 -35.621 1.00 86.50 90 THR A N 1
ATOM 688 C CA . THR A 1 90 ? 17.573 2.570 -35.086 1.00 86.50 90 THR A CA 1
ATOM 689 C C . THR A 1 90 ? 16.631 2.087 -36.191 1.00 86.50 90 THR A C 1
ATOM 691 O O . THR A 1 90 ? 16.062 1.006 -36.055 1.00 86.50 90 THR A O 1
ATOM 694 N N . ARG A 1 91 ? 16.482 2.831 -37.297 1.00 87.06 91 ARG A N 1
ATOM 695 C CA . ARG A 1 91 ? 15.621 2.412 -38.410 1.00 87.06 91 ARG A CA 1
ATOM 696 C C . ARG A 1 91 ? 16.235 1.226 -39.136 1.00 87.06 91 ARG A C 1
ATOM 698 O O . ARG A 1 91 ? 15.516 0.272 -39.404 1.00 87.06 91 ARG A O 1
ATOM 705 N N . GLU A 1 92 ? 17.542 1.249 -39.382 1.00 91.88 92 GLU A N 1
ATOM 706 C CA . GLU A 1 92 ? 18.236 0.115 -40.000 1.00 91.88 92 GLU A CA 1
ATOM 707 C C . GLU A 1 92 ? 18.220 -1.126 -39.096 1.00 91.88 92 GLU A C 1
ATOM 709 O O . GLU A 1 92 ? 17.938 -2.222 -39.578 1.00 91.88 92 GLU A O 1
ATOM 714 N N . ILE A 1 93 ? 18.438 -0.973 -37.780 1.00 90.69 93 ILE A N 1
ATOM 715 C CA . ILE A 1 93 ? 18.311 -2.090 -36.824 1.00 90.69 93 ILE A CA 1
ATOM 716 C C . ILE A 1 93 ? 16.917 -2.719 -36.925 1.00 90.69 93 ILE A C 1
ATOM 718 O O . ILE A 1 93 ? 16.800 -3.920 -37.161 1.00 90.69 93 ILE A O 1
ATOM 722 N N . LEU A 1 94 ? 15.858 -1.916 -36.777 1.00 88.00 94 LEU A N 1
ATOM 723 C CA . LEU A 1 94 ? 14.481 -2.413 -36.822 1.00 88.00 94 LEU A CA 1
ATOM 724 C C . LEU A 1 94 ? 14.151 -3.041 -38.176 1.00 88.00 94 LEU A C 1
ATOM 726 O O . LEU A 1 94 ? 13.522 -4.094 -38.222 1.00 88.00 94 LEU A O 1
ATOM 730 N N . ASN A 1 95 ? 14.616 -2.438 -39.271 1.00 90.62 95 ASN A N 1
ATOM 731 C CA . ASN A 1 95 ? 14.438 -2.971 -40.613 1.00 90.62 95 ASN A CA 1
ATOM 732 C C . ASN A 1 95 ? 15.036 -4.3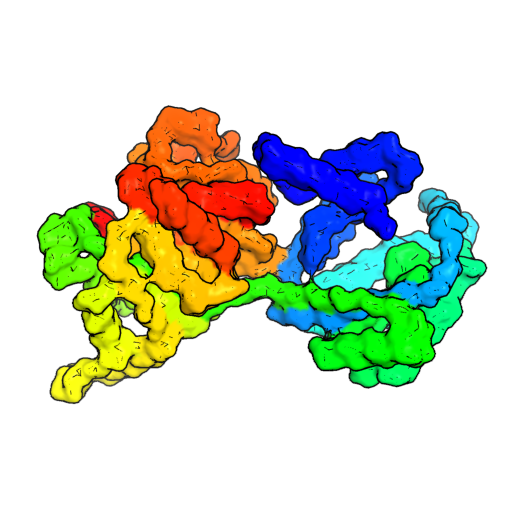83 -40.732 1.00 90.62 95 ASN A C 1
ATOM 734 O O . ASN A 1 95 ? 14.339 -5.319 -41.122 1.00 90.62 95 ASN A O 1
ATOM 738 N N . ARG A 1 96 ? 16.296 -4.572 -40.318 1.00 93.12 96 ARG A N 1
ATOM 739 C CA . ARG A 1 96 ? 16.980 -5.877 -40.351 1.00 93.12 96 ARG A CA 1
ATOM 740 C C . ARG A 1 96 ? 16.315 -6.921 -39.459 1.00 93.12 96 ARG A C 1
ATOM 742 O O . ARG A 1 96 ? 16.168 -8.067 -39.877 1.00 93.12 96 ARG A O 1
ATOM 749 N N . LEU A 1 97 ? 15.900 -6.534 -38.253 1.00 92.31 97 LEU A N 1
ATOM 750 C CA . LEU A 1 97 ? 15.227 -7.445 -37.327 1.00 92.31 97 LEU A CA 1
ATOM 751 C C . LEU A 1 97 ? 13.838 -7.851 -37.838 1.00 92.31 97 LEU A C 1
ATOM 753 O O . LEU A 1 97 ? 13.496 -9.028 -37.769 1.00 92.31 97 LEU A O 1
ATOM 757 N N . ASN A 1 98 ? 13.075 -6.927 -38.428 1.00 90.81 98 ASN A N 1
ATOM 758 C CA . ASN A 1 98 ? 11.772 -7.232 -39.027 1.00 90.81 98 ASN A CA 1
ATOM 759 C C . ASN A 1 98 ? 11.891 -8.192 -40.220 1.00 90.81 98 ASN A C 1
ATOM 761 O O . ASN A 1 98 ? 11.067 -9.089 -40.353 1.00 90.81 98 ASN A O 1
ATOM 765 N N . HIS A 1 99 ? 12.950 -8.077 -41.031 1.00 93.62 99 HIS A N 1
ATOM 766 C CA . HIS A 1 99 ? 13.242 -9.025 -42.117 1.00 93.62 99 HIS A CA 1
ATOM 767 C C . HIS A 1 99 ? 13.545 -10.453 -41.630 1.00 93.62 99 HIS A C 1
ATOM 769 O O . HIS A 1 99 ? 13.613 -11.371 -42.442 1.00 93.62 99 HIS A O 1
ATOM 775 N N . CYS A 1 100 ? 13.745 -10.666 -40.325 1.00 94.75 100 CYS A N 1
ATOM 776 C CA . CYS A 1 100 ? 13.889 -12.006 -39.761 1.00 94.75 100 CYS A CA 1
ATOM 777 C C . CYS A 1 100 ? 12.539 -12.709 -39.549 1.00 94.75 100 CYS A C 1
ATOM 779 O O . CYS A 1 100 ? 12.540 -13.864 -39.135 1.00 94.75 100 CYS A O 1
ATOM 781 N N . TYR A 1 101 ? 11.408 -12.040 -39.791 1.00 92.75 101 TYR A N 1
ATOM 782 C CA . TYR A 1 101 ? 10.051 -12.544 -39.572 1.00 92.75 101 TYR A CA 1
ATOM 783 C C . TYR A 1 101 ? 9.199 -12.459 -40.853 1.00 92.75 101 TYR A C 1
ATOM 785 O O . TYR A 1 101 ? 9.494 -11.654 -41.734 1.00 92.75 101 TYR A O 1
ATOM 793 N N . PRO A 1 102 ? 8.111 -13.249 -40.961 1.00 92.12 102 PRO A N 1
ATOM 794 C CA . PRO A 1 102 ? 7.669 -14.278 -40.009 1.00 92.12 102 PRO A CA 1
ATOM 795 C C . PRO A 1 102 ? 8.471 -15.585 -40.106 1.00 92.12 102 PRO A C 1
ATOM 797 O O . PRO A 1 102 ? 8.551 -16.324 -39.127 1.00 92.12 102 PRO A O 1
ATOM 800 N N . PHE A 1 103 ? 9.113 -15.858 -41.244 1.00 94.38 103 PHE A N 1
ATOM 801 C CA . PHE A 1 103 ? 9.849 -17.100 -41.487 1.00 94.38 103 PHE A CA 1
ATOM 802 C C . PHE A 1 103 ? 11.330 -16.819 -41.727 1.00 94.38 103 PHE A C 1
ATOM 804 O O . PHE A 1 103 ? 11.679 -15.966 -42.535 1.00 94.38 103 PHE A O 1
ATOM 811 N N . ALA A 1 104 ? 12.196 -17.557 -41.035 1.00 94.62 104 ALA A N 1
ATOM 812 C CA . ALA A 1 104 ? 13.636 -17.416 -41.180 1.00 94.62 104 ALA A CA 1
ATOM 813 C C . ALA A 1 104 ? 14.167 -18.195 -42.396 1.00 94.62 104 ALA A C 1
ATOM 815 O O . ALA A 1 104 ? 14.051 -19.418 -42.474 1.00 94.62 104 ALA A O 1
ATOM 816 N N . GLU A 1 105 ? 14.838 -17.490 -43.297 1.00 95.88 105 GLU A N 1
ATOM 817 C CA . GLU A 1 105 ? 15.455 -18.007 -44.521 1.00 95.88 105 GLU A CA 1
ATOM 818 C C . GLU A 1 105 ? 16.889 -18.511 -44.293 1.00 95.88 105 GLU A C 1
ATOM 820 O O . GLU A 1 105 ? 17.393 -19.355 -45.033 1.00 95.88 105 GLU A O 1
ATOM 825 N N . ASN A 1 106 ? 17.565 -18.027 -43.249 1.00 96.50 106 ASN A N 1
ATOM 826 C CA . ASN A 1 106 ? 18.948 -18.388 -42.936 1.00 96.50 106 ASN A CA 1
ATOM 827 C C . ASN A 1 106 ? 19.185 -18.560 -41.427 1.00 96.50 106 ASN A C 1
ATOM 829 O O . ASN A 1 106 ? 18.300 -18.345 -40.598 1.00 96.50 106 ASN A O 1
ATOM 833 N N . GLU A 1 107 ? 20.393 -18.996 -41.064 1.00 97.12 107 GLU A N 1
ATOM 834 C CA . GLU A 1 107 ? 20.754 -19.270 -39.671 1.00 97.12 107 GLU A CA 1
ATOM 835 C C . GLU A 1 107 ? 20.748 -18.015 -38.789 1.00 97.12 107 GLU A C 1
ATOM 837 O O . GLU A 1 107 ? 20.286 -18.084 -37.654 1.00 97.12 107 GLU A O 1
ATOM 842 N N . ILE A 1 108 ? 21.176 -16.862 -39.314 1.00 96.88 108 ILE A N 1
ATOM 843 C CA . ILE A 1 108 ? 21.152 -15.590 -38.576 1.00 96.88 108 ILE A CA 1
ATOM 844 C C . ILE A 1 108 ? 19.710 -15.232 -38.203 1.00 96.88 108 ILE A C 1
ATOM 846 O O . ILE A 1 108 ? 19.424 -14.952 -37.042 1.00 96.88 108 ILE A O 1
ATOM 850 N N . GLN A 1 109 ? 18.778 -15.322 -39.152 1.00 97.50 109 GLN A N 1
ATOM 851 C CA . GLN A 1 109 ? 17.361 -15.062 -38.890 1.00 97.50 109 GLN A CA 1
ATOM 852 C C . GLN A 1 109 ? 16.765 -16.084 -37.905 1.00 97.50 109 GLN A C 1
ATOM 854 O O . GLN A 1 109 ? 16.041 -15.693 -36.991 1.00 97.50 109 GLN A O 1
ATOM 859 N N . ARG A 1 110 ? 17.121 -17.377 -38.012 1.00 97.62 110 ARG A N 1
ATOM 860 C CA . ARG A 1 110 ? 16.701 -18.406 -37.035 1.00 97.62 110 ARG A CA 1
ATOM 861 C C . ARG A 1 110 ? 17.210 -18.095 -35.627 1.00 97.62 110 ARG A C 1
ATOM 863 O O . ARG A 1 110 ? 16.477 -18.279 -34.658 1.00 97.62 110 ARG A O 1
ATOM 870 N N . ASN A 1 111 ? 18.440 -17.602 -35.510 1.00 97.81 111 ASN A N 1
ATOM 871 C CA . ASN A 1 111 ? 19.040 -17.195 -34.243 1.00 97.81 111 ASN A CA 1
ATOM 872 C C . ASN A 1 111 ? 18.329 -15.980 -33.635 1.00 97.81 111 ASN A C 1
ATOM 874 O O . ASN A 1 111 ? 18.033 -15.999 -32.440 1.00 97.81 111 ASN A O 1
ATOM 878 N N . VAL A 1 112 ? 17.971 -14.983 -34.450 1.00 97.31 112 VAL A N 1
ATOM 879 C CA . VAL A 1 112 ? 17.164 -13.831 -34.014 1.00 97.31 112 VAL A CA 1
ATOM 880 C C . VAL A 1 112 ? 15.804 -14.284 -33.480 1.00 97.31 112 VAL A C 1
ATOM 882 O O . VAL A 1 112 ? 15.443 -13.909 -32.364 1.00 97.31 112 VAL A O 1
ATOM 885 N N . GLN A 1 113 ? 15.075 -15.126 -34.224 1.00 96.50 113 GLN A N 1
ATOM 886 C CA . GLN A 1 113 ? 13.778 -15.659 -33.785 1.00 96.50 113 GLN A CA 1
ATOM 887 C C . GLN A 1 113 ? 13.905 -16.472 -32.486 1.00 96.50 113 GLN A C 1
ATOM 889 O O . GLN A 1 113 ? 13.109 -16.315 -31.562 1.00 96.50 113 GLN A O 1
ATOM 894 N N . LYS A 1 114 ? 14.944 -17.310 -32.374 1.00 96.56 114 LYS A N 1
ATOM 895 C CA . LYS A 1 114 ? 15.220 -18.104 -31.169 1.00 96.56 114 LYS A CA 1
ATOM 896 C C . LYS A 1 114 ? 15.525 -17.226 -29.954 1.00 96.56 114 LYS A C 1
ATOM 898 O O . LYS A 1 114 ? 15.065 -17.538 -28.855 1.00 96.56 114 LYS A O 1
ATOM 903 N N . TYR A 1 115 ? 16.301 -16.155 -30.135 1.00 96.94 115 TYR A N 1
ATOM 904 C CA . TYR A 1 115 ? 16.608 -15.227 -29.052 1.00 96.94 115 TYR A CA 1
ATOM 905 C C . TYR A 1 115 ? 15.365 -14.462 -28.608 1.00 96.94 115 TYR A C 1
ATOM 907 O O . TYR A 1 115 ? 15.003 -14.529 -27.439 1.00 96.94 115 TYR A O 1
ATOM 915 N N . LEU A 1 116 ? 14.698 -13.769 -29.536 1.00 92.81 116 LEU A N 1
ATOM 916 C CA . LEU A 1 116 ? 13.557 -12.905 -29.222 1.00 92.81 116 LEU A CA 1
ATOM 917 C C . LEU A 1 116 ? 12.305 -13.687 -28.791 1.00 92.81 116 LEU A C 1
ATOM 919 O O . LEU A 1 116 ? 11.438 -13.108 -28.145 1.00 92.81 116 LEU A O 1
ATOM 923 N N . GLY A 1 117 ? 12.228 -14.985 -29.100 1.00 93.06 117 GLY A N 1
ATOM 924 C CA . GLY A 1 117 ? 11.211 -15.899 -28.585 1.00 93.06 117 GLY A CA 1
ATOM 925 C C . GLY A 1 117 ? 11.631 -16.577 -27.269 1.00 93.06 117 GLY A C 1
ATOM 926 O O . GLY A 1 117 ? 11.681 -15.923 -26.224 1.00 93.06 117 GLY A O 1
ATOM 927 N N . PRO A 1 118 ? 11.918 -17.894 -27.276 1.00 95.25 118 PRO A N 1
ATOM 928 C CA . PRO A 1 118 ? 12.031 -18.692 -26.051 1.00 95.25 118 PRO A CA 1
ATOM 929 C C . PRO A 1 118 ? 13.177 -18.278 -25.117 1.00 95.25 118 PRO A C 1
ATOM 931 O O . PRO A 1 118 ? 13.034 -18.383 -23.900 1.00 95.25 118 PRO A O 1
ATOM 934 N N . ILE A 1 119 ? 14.311 -17.804 -25.649 1.00 97.19 119 ILE A N 1
ATOM 935 C CA . ILE A 1 119 ? 15.445 -17.396 -24.803 1.00 97.19 119 ILE A CA 1
ATOM 936 C C . ILE A 1 119 ? 15.092 -16.129 -24.019 1.00 97.19 119 ILE A C 1
ATOM 938 O O . ILE A 1 119 ? 15.260 -16.101 -22.802 1.00 97.19 119 ILE A O 1
ATOM 942 N N . ASN A 1 120 ? 14.582 -15.097 -24.697 1.00 94.69 120 ASN A N 1
ATOM 943 C CA . ASN A 1 120 ? 14.178 -13.852 -24.055 1.00 94.69 120 ASN A CA 1
ATOM 944 C C . ASN A 1 120 ? 13.075 -14.101 -23.020 1.00 94.69 120 ASN A C 1
ATOM 946 O O . ASN A 1 120 ? 13.195 -13.612 -21.900 1.00 94.69 120 ASN A O 1
ATOM 950 N N . ALA A 1 121 ? 12.068 -14.918 -23.349 1.00 94.00 121 ALA A N 1
ATOM 951 C CA . ALA A 1 121 ? 11.014 -15.291 -22.405 1.00 94.00 121 ALA A CA 1
ATOM 952 C C . ALA A 1 121 ? 11.585 -15.911 -21.112 1.00 94.00 121 ALA A C 1
ATOM 954 O O . ALA A 1 121 ? 11.267 -15.447 -20.020 1.00 94.00 121 ALA A O 1
ATOM 955 N N . SER A 1 122 ? 12.504 -16.878 -21.226 1.00 96.81 122 SER A N 1
ATOM 956 C CA . SER A 1 122 ? 13.133 -17.523 -20.061 1.00 96.81 122 SER A CA 1
ATOM 957 C C . SER A 1 122 ? 14.010 -16.570 -19.237 1.00 96.81 122 SER A C 1
ATOM 959 O O . SER A 1 122 ? 13.989 -16.607 -18.005 1.00 96.81 122 SER A O 1
ATOM 961 N N . VAL A 1 123 ? 14.792 -15.700 -19.886 1.00 97.12 123 VAL A N 1
ATOM 962 C CA . VAL A 1 123 ? 15.614 -14.693 -19.189 1.00 97.12 123 VAL A CA 1
ATOM 963 C C . VAL A 1 123 ? 14.727 -13.708 -18.426 1.00 97.12 123 VAL A C 1
ATOM 965 O O . VAL A 1 123 ? 15.013 -13.399 -17.269 1.00 97.12 123 VAL A O 1
ATOM 968 N N . VAL A 1 124 ? 13.651 -13.229 -19.055 1.00 95.31 124 VAL A N 1
ATOM 969 C CA . VAL A 1 124 ? 12.709 -12.272 -18.459 1.00 95.31 124 VAL A CA 1
ATOM 970 C C . VAL A 1 124 ? 11.951 -12.894 -17.286 1.00 95.31 124 VAL A C 1
ATOM 972 O O . VAL A 1 124 ? 11.845 -12.252 -16.245 1.00 95.31 124 VAL A O 1
ATOM 975 N N . GLU A 1 125 ? 11.493 -14.141 -17.400 1.00 95.69 125 GLU A N 1
ATOM 976 C CA . GLU A 1 125 ? 10.816 -14.856 -16.309 1.00 95.69 125 GLU A CA 1
ATOM 977 C C . GLU A 1 125 ? 11.733 -15.004 -15.083 1.00 95.69 125 GLU A C 1
ATOM 979 O O . GLU A 1 125 ? 11.375 -14.595 -13.975 1.00 95.69 125 GLU A O 1
ATOM 984 N N . ARG A 1 126 ? 12.977 -15.462 -15.290 1.00 97.81 126 ARG A N 1
ATOM 985 C CA . ARG A 1 126 ? 13.986 -15.551 -14.219 1.00 97.81 126 ARG A CA 1
ATOM 986 C C . ARG A 1 126 ? 14.325 -14.183 -13.622 1.00 97.81 126 ARG A C 1
ATOM 988 O O . ARG A 1 126 ? 14.567 -14.084 -12.419 1.00 97.81 126 ARG A O 1
ATOM 995 N N . ALA A 1 127 ? 14.347 -13.125 -14.434 1.00 96.62 127 ALA A N 1
ATOM 996 C CA . ALA A 1 127 ? 14.590 -11.764 -13.958 1.00 96.62 127 ALA A CA 1
ATOM 997 C C . ALA A 1 127 ? 13.416 -11.234 -13.123 1.00 96.62 127 ALA A C 1
ATOM 999 O O . ALA A 1 127 ? 13.645 -10.597 -12.095 1.00 96.62 127 ALA A O 1
ATOM 1000 N N . ALA A 1 128 ? 12.175 -11.537 -13.510 1.00 94.75 128 ALA A N 1
ATOM 1001 C CA . ALA A 1 128 ? 10.984 -11.189 -12.742 1.00 94.75 128 ALA A CA 1
ATOM 1002 C C . ALA A 1 128 ? 10.966 -11.897 -11.378 1.00 94.75 128 ALA A C 1
ATOM 1004 O O . ALA A 1 128 ? 10.658 -11.269 -10.365 1.00 94.75 128 ALA A O 1
ATOM 1005 N N . GLU A 1 129 ? 11.357 -13.173 -11.315 1.00 94.75 129 GLU A N 1
ATOM 1006 C CA . GLU A 1 129 ? 11.528 -13.880 -10.040 1.00 94.75 129 GLU A CA 1
ATOM 1007 C C . GLU A 1 129 ? 12.623 -13.263 -9.163 1.00 94.75 129 GLU A C 1
ATOM 1009 O O . GLU A 1 129 ? 12.427 -13.095 -7.958 1.00 94.75 129 GLU A O 1
ATOM 1014 N N . ALA A 1 130 ? 13.770 -12.911 -9.750 1.00 96.44 130 ALA A N 1
ATOM 1015 C CA . ALA A 1 130 ? 14.865 -12.278 -9.021 1.00 96.44 130 ALA A CA 1
ATOM 1016 C C . ALA A 1 130 ? 14.464 -10.894 -8.477 1.00 96.44 130 ALA A C 1
ATOM 1018 O O . ALA A 1 130 ? 14.774 -10.578 -7.329 1.00 96.44 130 ALA A O 1
ATOM 1019 N N . LEU A 1 131 ? 13.701 -10.108 -9.250 1.00 92.75 131 LEU A N 1
ATOM 1020 C CA . LEU A 1 131 ? 13.103 -8.845 -8.801 1.00 92.75 131 LEU A CA 1
ATOM 1021 C C . LEU A 1 131 ? 12.164 -9.056 -7.607 1.00 92.75 131 LEU A C 1
ATOM 1023 O O . LEU A 1 131 ? 12.342 -8.397 -6.584 1.00 92.75 131 LEU A O 1
ATOM 1027 N N . LYS A 1 132 ? 11.235 -10.019 -7.687 1.00 87.06 132 LYS A N 1
ATOM 1028 C CA . LYS A 1 132 ? 10.305 -10.348 -6.587 1.00 87.06 132 LYS A CA 1
ATOM 1029 C C . LYS A 1 132 ? 11.024 -10.770 -5.301 1.00 87.06 132 LYS A C 1
ATOM 1031 O O . LYS A 1 132 ? 10.518 -10.539 -4.209 1.00 87.06 132 LYS A O 1
ATOM 1036 N N . LYS A 1 133 ? 12.209 -11.375 -5.421 1.00 88.75 133 LYS A N 1
ATOM 1037 C CA . LYS A 1 133 ? 13.068 -11.760 -4.286 1.00 88.75 133 LYS A CA 1
ATOM 1038 C C . LYS A 1 133 ? 14.010 -10.643 -3.823 1.00 88.75 133 LYS A C 1
ATOM 1040 O O . LYS A 1 133 ? 14.654 -10.803 -2.793 1.00 88.75 133 LYS A O 1
ATOM 1045 N N . GLY A 1 134 ? 14.113 -9.540 -4.569 1.00 90.44 134 GLY A N 1
ATOM 1046 C CA . GLY A 1 134 ? 15.056 -8.453 -4.290 1.00 90.44 134 GLY A CA 1
ATOM 1047 C C . GLY A 1 134 ? 16.527 -8.823 -4.508 1.00 90.44 134 GLY A C 1
ATOM 1048 O O . GLY A 1 134 ? 17.419 -8.154 -3.983 1.00 90.44 134 GLY A O 1
ATOM 1049 N N . ASP A 1 135 ? 16.791 -9.875 -5.286 1.00 96.06 135 ASP A N 1
ATOM 1050 C CA . ASP A 1 135 ? 18.124 -10.435 -5.500 1.00 96.06 135 ASP A CA 1
ATOM 1051 C C . ASP A 1 135 ? 18.890 -9.650 -6.578 1.00 96.06 135 ASP A C 1
ATOM 1053 O O . ASP A 1 135 ? 18.923 -10.000 -7.762 1.00 96.06 135 ASP A O 1
ATOM 1057 N N . ALA A 1 136 ? 19.513 -8.549 -6.153 1.00 97.00 136 ALA A N 1
ATOM 1058 C CA . ALA A 1 136 ? 20.304 -7.676 -7.019 1.00 97.00 136 ALA A CA 1
ATOM 1059 C C . ALA A 1 136 ? 21.474 -8.404 -7.707 1.00 97.00 136 ALA A C 1
ATOM 1061 O O . ALA A 1 136 ? 21.812 -8.093 -8.853 1.00 97.00 136 ALA A O 1
ATOM 1062 N N . ALA A 1 137 ? 22.084 -9.380 -7.028 1.00 98.06 137 ALA A N 1
ATOM 1063 C CA . ALA A 1 137 ? 23.198 -10.145 -7.574 1.00 98.06 137 ALA A CA 1
ATOM 1064 C C . ALA A 1 137 ? 22.728 -11.013 -8.743 1.00 98.06 137 ALA A C 1
ATOM 1066 O O . ALA A 1 137 ? 23.290 -10.928 -9.839 1.00 98.06 137 ALA A O 1
ATOM 1067 N N . ARG A 1 138 ? 21.633 -11.757 -8.546 1.00 98.31 138 ARG A N 1
ATOM 1068 C CA . ARG A 1 138 ? 21.039 -12.589 -9.592 1.00 98.31 138 ARG A CA 1
ATOM 1069 C C . ARG A 1 138 ? 20.542 -11.772 -10.780 1.00 98.31 138 ARG A C 1
ATOM 1071 O O . ARG A 1 138 ? 20.722 -12.193 -11.920 1.00 98.31 138 ARG A O 1
ATOM 1078 N N . ILE A 1 139 ? 19.964 -10.593 -10.544 1.00 98.00 139 ILE A N 1
ATOM 1079 C CA . ILE A 1 139 ? 19.592 -9.666 -11.625 1.00 98.00 139 ILE A CA 1
ATOM 1080 C C . ILE A 1 139 ? 20.832 -9.269 -12.437 1.00 98.00 139 ILE A C 1
ATOM 1082 O O . ILE A 1 139 ? 20.799 -9.312 -13.664 1.00 98.00 139 ILE A O 1
ATOM 1086 N N . GLY A 1 140 ? 21.944 -8.935 -11.774 1.00 98.25 140 GLY A N 1
ATOM 1087 C CA . GLY A 1 140 ? 23.199 -8.589 -12.443 1.00 98.25 140 GLY A CA 1
ATOM 1088 C C . GLY A 1 140 ? 23.778 -9.727 -13.290 1.00 98.25 140 GLY A C 1
ATOM 1089 O O . GLY A 1 140 ? 24.230 -9.486 -14.411 1.00 98.25 140 GLY A O 1
ATOM 1090 N N . GLU A 1 141 ? 23.719 -10.967 -12.797 1.00 98.50 141 GLU A N 1
ATOM 1091 C CA . GLU A 1 141 ? 24.085 -12.165 -13.567 1.00 98.50 141 GLU A CA 1
ATOM 1092 C C . GLU A 1 141 ? 23.209 -12.330 -14.813 1.00 98.50 141 GLU A C 1
ATOM 1094 O O . GLU A 1 141 ? 23.727 -12.526 -15.910 1.00 98.50 141 GLU A O 1
ATOM 1099 N N . LEU A 1 142 ? 21.889 -12.192 -14.661 1.00 98.56 142 LEU A N 1
ATOM 1100 C CA . LEU A 1 142 ? 20.935 -12.299 -15.766 1.00 98.56 142 LEU A CA 1
ATOM 1101 C C . LEU A 1 142 ? 21.110 -11.175 -16.794 1.00 98.56 142 LEU A C 1
ATOM 1103 O O . LEU A 1 142 ? 20.924 -11.413 -17.983 1.00 98.56 142 LEU A O 1
ATOM 1107 N N . MET A 1 143 ? 21.501 -9.966 -16.377 1.00 98.25 143 MET A N 1
ATOM 1108 C CA . MET A 1 143 ? 21.834 -8.876 -17.303 1.00 98.25 143 MET A CA 1
ATOM 1109 C C . MET A 1 143 ? 23.057 -9.225 -18.161 1.00 98.25 143 MET A C 1
ATOM 1111 O O . MET A 1 143 ? 23.004 -9.034 -19.376 1.00 98.25 143 MET A O 1
ATOM 1115 N N . LYS A 1 144 ? 24.117 -9.785 -17.559 1.00 98.38 144 LYS A N 1
ATOM 1116 C CA . LYS A 1 144 ? 25.304 -10.258 -18.294 1.00 98.38 144 LYS A CA 1
ATOM 1117 C C . LYS A 1 144 ? 24.942 -11.380 -19.264 1.00 98.38 144 LYS A C 1
ATOM 1119 O O . LYS A 1 144 ? 25.253 -11.282 -20.446 1.00 98.38 144 LYS A O 1
ATOM 1124 N N . GLU A 1 145 ? 24.206 -12.384 -18.784 1.00 98.38 145 GLU A N 1
ATOM 1125 C CA . GLU A 1 145 ? 23.718 -13.495 -19.608 1.00 98.38 145 GLU A CA 1
ATOM 1126 C C . GLU A 1 145 ? 22.889 -12.975 -20.796 1.00 98.38 145 GLU A C 1
ATOM 1128 O O . GLU A 1 145 ? 23.117 -13.363 -21.940 1.00 98.38 145 GLU A O 1
ATOM 1133 N N . ALA A 1 146 ? 21.962 -12.042 -20.549 1.00 97.81 146 ALA A N 1
ATOM 1134 C CA . ALA A 1 146 ? 21.125 -11.448 -21.585 1.00 97.81 146 ALA A CA 1
ATOM 1135 C C . ALA A 1 146 ? 21.944 -10.721 -22.657 1.00 97.81 146 ALA A C 1
ATOM 1137 O O . ALA A 1 146 ? 21.581 -10.799 -23.834 1.00 97.81 146 ALA A O 1
ATOM 1138 N N . GLN A 1 147 ? 23.009 -10.016 -22.257 1.00 98.12 147 GLN A N 1
ATOM 1139 C CA . GLN A 1 147 ? 23.900 -9.320 -23.181 1.00 98.12 147 GLN A CA 1
ATOM 1140 C C . GLN A 1 147 ? 24.722 -10.310 -24.010 1.00 98.12 147 GLN A C 1
ATOM 1142 O O . GLN A 1 147 ? 24.681 -10.238 -25.231 1.00 98.12 147 GLN A O 1
ATOM 1147 N N . GLU A 1 148 ? 25.377 -11.286 -23.379 1.00 97.75 148 GLU A N 1
ATOM 1148 C CA . GLU A 1 148 ? 26.174 -12.301 -24.082 1.00 97.75 148 GLU A CA 1
ATOM 1149 C C . GLU A 1 148 ? 25.337 -13.099 -25.093 1.00 97.75 148 GLU A C 1
ATOM 1151 O O . GLU A 1 148 ? 25.781 -13.400 -26.205 1.00 97.75 148 GLU A O 1
ATOM 1156 N N . LEU A 1 149 ? 24.099 -13.441 -24.722 1.00 97.88 149 LEU A N 1
ATOM 1157 C CA . LEU A 1 149 ? 23.155 -14.103 -25.616 1.00 97.88 149 LEU A CA 1
ATOM 1158 C C . LEU A 1 149 ? 22.708 -13.168 -26.751 1.00 97.88 149 LEU A C 1
ATOM 1160 O O . LEU A 1 149 ? 22.586 -13.625 -27.887 1.00 97.88 149 LEU A O 1
ATOM 1164 N N . PHE A 1 150 ? 22.499 -11.875 -26.484 1.00 97.38 150 PHE A N 1
ATOM 1165 C CA . PHE A 1 150 ? 22.167 -10.904 -27.530 1.00 97.38 150 PHE A CA 1
ATOM 1166 C C . PHE A 1 150 ? 23.302 -10.787 -28.553 1.00 97.38 150 PHE A C 1
ATOM 1168 O O . PHE A 1 150 ? 23.061 -10.879 -29.758 1.00 97.38 150 PHE A O 1
ATOM 1175 N N . ASP A 1 151 ? 24.540 -10.659 -28.078 1.00 97.19 151 ASP A N 1
ATOM 1176 C CA . ASP A 1 151 ? 25.732 -10.532 -28.920 1.00 97.19 151 ASP A CA 1
ATOM 1177 C C . ASP A 1 151 ? 25.939 -11.781 -29.784 1.00 97.19 151 ASP A C 1
ATOM 1179 O O . ASP A 1 151 ? 26.324 -11.695 -30.949 1.00 97.19 151 ASP A O 1
ATOM 1183 N N . ARG A 1 152 ? 25.631 -12.961 -29.234 1.00 97.31 152 ARG A N 1
ATOM 1184 C CA . ARG A 1 152 ? 25.744 -14.234 -29.952 1.00 97.31 152 ARG A CA 1
ATOM 1185 C C . ARG A 1 152 ? 24.656 -14.425 -31.005 1.00 97.31 152 ARG A C 1
ATOM 1187 O O . ARG A 1 152 ? 24.955 -14.888 -32.103 1.00 97.31 152 ARG A O 1
ATOM 1194 N N . TYR A 1 153 ? 23.399 -14.157 -30.656 1.00 97.50 153 TYR A N 1
ATOM 1195 C CA . TYR A 1 153 ? 22.253 -14.568 -31.471 1.00 97.50 153 TYR A CA 1
ATOM 1196 C C . TYR A 1 153 ? 21.653 -13.442 -32.320 1.00 97.50 153 TYR A C 1
ATOM 1198 O O . TYR A 1 153 ? 21.118 -13.728 -33.389 1.00 97.50 153 TYR A O 1
ATOM 1206 N N . VAL A 1 154 ? 21.727 -12.183 -31.876 1.00 96.88 154 VAL A N 1
ATOM 1207 C CA . VAL A 1 154 ? 21.039 -11.050 -32.522 1.00 96.88 154 VAL A CA 1
ATOM 1208 C C . VAL A 1 154 ? 22.005 -10.084 -33.193 1.00 96.88 154 VAL A C 1
ATOM 1210 O O . VAL A 1 154 ? 21.746 -9.668 -34.322 1.00 96.88 154 VAL A O 1
ATOM 1213 N N . ALA A 1 155 ? 23.131 -9.747 -32.557 1.00 96.19 155 ALA A N 1
ATOM 1214 C CA . ALA A 1 155 ? 24.079 -8.784 -33.120 1.00 96.19 155 ALA A CA 1
ATOM 1215 C C . ALA A 1 155 ? 24.551 -9.103 -34.561 1.00 96.19 155 ALA A C 1
ATOM 1217 O O . ALA A 1 155 ? 24.649 -8.166 -35.363 1.00 96.19 155 ALA A O 1
ATOM 1218 N N . PRO A 1 156 ? 24.736 -10.380 -34.968 1.00 97.25 156 PRO A N 1
ATOM 1219 C CA . PRO A 1 156 ? 25.089 -10.727 -36.346 1.00 97.25 156 PRO A CA 1
ATOM 1220 C C . PRO A 1 156 ? 24.057 -10.319 -37.412 1.00 97.25 156 PRO A C 1
ATOM 1222 O O . PRO A 1 156 ? 24.405 -10.250 -38.588 1.00 97.25 156 PRO A O 1
ATOM 1225 N N . ALA A 1 157 ? 22.803 -10.036 -37.039 1.00 95.81 157 ALA A N 1
ATOM 1226 C CA . ALA A 1 157 ? 21.763 -9.609 -37.978 1.00 95.81 157 ALA A CA 1
ATOM 1227 C C . ALA A 1 157 ? 21.942 -8.167 -38.475 1.00 95.81 157 ALA A C 1
ATOM 1229 O O . ALA A 1 157 ? 21.460 -7.818 -39.553 1.00 95.81 157 ALA A O 1
ATOM 1230 N N . CYS A 1 158 ? 22.645 -7.327 -37.712 1.00 95.50 158 CYS A N 1
ATOM 1231 C CA . CYS A 1 158 ? 22.990 -5.967 -38.118 1.00 95.50 158 CYS A CA 1
ATOM 1232 C C . CYS A 1 158 ? 24.358 -5.561 -37.539 1.00 95.50 158 CYS A C 1
ATOM 1234 O O . CYS A 1 158 ? 24.425 -4.705 -36.653 1.00 95.50 158 CYS A O 1
ATOM 1236 N N . PRO A 1 159 ? 25.471 -6.160 -38.009 1.00 93.56 159 PRO A N 1
ATOM 1237 C CA . PRO A 1 159 ? 26.780 -6.003 -37.369 1.00 93.56 159 PRO A CA 1
ATOM 1238 C C . PRO A 1 159 ? 27.262 -4.551 -37.309 1.00 93.56 159 PRO A C 1
ATOM 1240 O O . PRO A 1 159 ? 27.889 -4.151 -36.335 1.00 93.56 159 PRO A O 1
ATOM 1243 N N . SER A 1 160 ? 26.928 -3.742 -38.320 1.00 92.19 160 SER A N 1
ATOM 1244 C CA . SER A 1 160 ? 27.309 -2.325 -38.384 1.00 92.19 160 SER A CA 1
ATOM 1245 C C . SER A 1 160 ? 26.701 -1.473 -37.268 1.00 92.19 160 SER A C 1
ATOM 1247 O O . SER A 1 160 ? 27.232 -0.406 -36.981 1.00 92.19 160 SER A O 1
ATOM 1249 N N . GLN A 1 161 ? 25.607 -1.928 -36.652 1.00 93.50 161 GLN A N 1
ATOM 1250 C CA . GLN A 1 161 ? 24.891 -1.193 -35.607 1.00 93.50 161 GLN A CA 1
ATOM 1251 C C . GLN A 1 161 ? 24.897 -1.919 -34.253 1.00 93.50 161 GLN A C 1
ATOM 1253 O O . GLN A 1 161 ? 24.876 -1.270 -33.209 1.00 93.50 161 GLN A O 1
ATOM 1258 N N . LEU A 1 162 ? 24.918 -3.257 -34.253 1.00 94.31 162 LEU A N 1
ATOM 1259 C CA . LEU A 1 162 ? 24.762 -4.084 -33.053 1.00 94.31 162 LEU A CA 1
ATOM 1260 C C . LEU A 1 162 ? 26.071 -4.676 -32.515 1.00 94.31 162 LEU A C 1
ATOM 1262 O O . LEU A 1 162 ? 26.044 -5.244 -31.432 1.00 94.31 162 LEU A O 1
ATOM 1266 N N . ALA A 1 163 ? 27.208 -4.522 -33.208 1.00 92.56 163 ALA A N 1
ATOM 1267 C CA . ALA A 1 163 ? 28.516 -4.892 -32.648 1.00 92.56 163 ALA A CA 1
ATOM 1268 C C . ALA A 1 163 ? 28.939 -4.009 -31.457 1.00 92.56 163 ALA A C 1
ATOM 1270 O O . ALA A 1 163 ? 29.826 -4.392 -30.705 1.00 92.56 163 ALA A O 1
ATOM 1271 N N . ALA A 1 164 ? 28.326 -2.827 -31.325 1.00 94.50 164 ALA A N 1
ATOM 1272 C CA . ALA A 1 164 ? 28.303 -1.991 -30.124 1.00 94.50 164 ALA A CA 1
ATOM 1273 C C . ALA A 1 164 ? 29.646 -1.845 -29.357 1.00 94.50 164 ALA A C 1
ATOM 1275 O O . ALA A 1 164 ? 29.717 -2.111 -28.150 1.00 94.50 164 ALA A O 1
ATOM 1276 N N . PRO A 1 165 ? 30.753 -1.448 -30.016 1.00 95.81 165 PRO A N 1
ATOM 1277 C CA . PRO A 1 165 ? 32.064 -1.389 -29.370 1.00 95.81 165 PRO A CA 1
ATOM 1278 C C . PRO A 1 165 ? 32.116 -0.410 -28.189 1.00 95.81 165 PRO A C 1
ATOM 1280 O O . PRO A 1 165 ? 32.860 -0.647 -27.232 1.00 95.81 165 PRO A O 1
ATOM 1283 N N . VAL A 1 166 ? 31.342 0.682 -28.225 1.00 96.50 166 VAL A N 1
ATOM 1284 C CA . VAL A 1 166 ? 31.279 1.633 -27.109 1.00 96.50 166 VAL A CA 1
ATOM 1285 C C . VAL A 1 166 ? 30.552 0.994 -25.932 1.00 96.50 166 VAL A C 1
ATOM 1287 O O . VAL A 1 166 ? 31.081 1.040 -24.823 1.00 96.50 166 VAL A O 1
ATOM 1290 N N . LEU A 1 167 ? 29.409 0.342 -26.162 1.00 96.88 167 LEU A N 1
ATOM 1291 C CA . LEU A 1 167 ? 28.676 -0.400 -25.137 1.00 96.88 167 LEU A CA 1
ATOM 1292 C C . LEU A 1 167 ? 29.588 -1.415 -24.443 1.00 96.88 167 LEU A C 1
ATOM 1294 O O . LEU A 1 167 ? 29.716 -1.372 -23.220 1.00 96.88 167 LEU A O 1
ATOM 1298 N N . HIS A 1 168 ? 30.269 -2.280 -25.201 1.00 97.50 168 HIS A N 1
ATOM 1299 C CA . HIS A 1 168 ? 31.140 -3.302 -24.617 1.00 97.50 168 HIS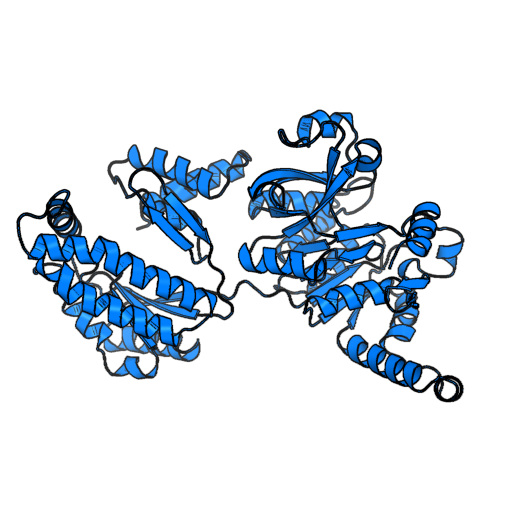 A CA 1
ATOM 1300 C C . HIS A 1 168 ? 32.290 -2.696 -23.817 1.00 97.50 168 HIS A C 1
ATOM 1302 O O . HIS A 1 168 ? 32.566 -3.171 -22.717 1.00 97.50 168 HIS A O 1
ATOM 1308 N N . ARG A 1 169 ? 32.894 -1.601 -24.301 1.00 97.50 169 ARG A N 1
ATOM 1309 C CA . ARG A 1 169 ? 33.929 -0.870 -23.558 1.00 97.50 169 ARG A CA 1
ATOM 1310 C C . ARG A 1 169 ? 33.425 -0.382 -22.200 1.00 97.50 169 ARG A C 1
ATOM 1312 O O . ARG A 1 169 ? 34.171 -0.461 -21.228 1.00 97.50 169 ARG A O 1
ATOM 1319 N N . VAL A 1 170 ? 32.194 0.133 -22.126 1.00 97.62 170 VAL A N 1
ATOM 1320 C CA . VAL A 1 170 ? 31.607 0.601 -20.858 1.00 97.62 170 VAL A CA 1
ATOM 1321 C C . VAL A 1 170 ? 31.229 -0.580 -19.963 1.00 97.62 170 VAL A C 1
ATOM 1323 O O . VAL A 1 170 ? 31.561 -0.567 -18.781 1.00 97.62 170 VAL A O 1
ATOM 1326 N N . LEU A 1 171 ? 30.601 -1.628 -20.507 1.00 97.81 171 LEU A N 1
ATOM 1327 C CA . LEU A 1 171 ? 30.216 -2.824 -19.746 1.00 97.81 171 LEU A CA 1
ATOM 1328 C C . LEU A 1 171 ? 31.422 -3.528 -19.109 1.00 97.81 171 LEU A C 1
ATOM 1330 O O . LEU A 1 171 ? 31.327 -3.997 -17.974 1.00 97.81 171 LEU A O 1
ATOM 1334 N N . SER A 1 172 ? 32.556 -3.570 -19.813 1.00 97.31 172 SER A N 1
ATOM 1335 C CA . SER A 1 172 ? 33.801 -4.175 -19.336 1.00 97.31 172 SER A CA 1
ATOM 1336 C C . SER A 1 172 ? 34.744 -3.184 -18.645 1.00 97.31 172 SER A C 1
ATOM 1338 O O . SER A 1 172 ? 35.894 -3.541 -18.389 1.00 97.31 172 SER A O 1
ATOM 1340 N N . TYR A 1 173 ? 34.318 -1.942 -18.376 1.00 98.38 173 TYR A N 1
ATOM 1341 C CA . TYR A 1 173 ? 35.206 -0.910 -17.837 1.00 98.38 173 TYR A CA 1
ATOM 1342 C C . TYR A 1 173 ? 35.679 -1.301 -16.421 1.00 98.38 173 TYR A C 1
ATOM 1344 O O . TYR A 1 173 ? 34.843 -1.398 -15.517 1.00 98.38 173 TYR A O 1
ATOM 1352 N N . PRO A 1 174 ? 36.985 -1.560 -16.187 1.00 98.31 174 PRO A N 1
ATOM 1353 C CA . PRO A 1 174 ? 37.449 -2.144 -14.925 1.00 98.31 174 PRO A CA 1
ATOM 1354 C C . PRO A 1 174 ? 37.131 -1.317 -13.667 1.00 98.31 174 PRO A C 1
ATOM 1356 O O . PRO A 1 174 ? 36.714 -1.918 -12.675 1.00 98.31 174 PRO A O 1
ATOM 1359 N N . PRO A 1 175 ? 37.247 0.030 -13.674 1.00 98.38 175 PRO A N 1
ATOM 1360 C CA . PRO A 1 175 ? 37.003 0.842 -12.479 1.00 98.38 175 PRO A CA 1
ATOM 1361 C C . PRO A 1 175 ? 35.596 0.738 -11.880 1.00 98.38 175 PRO A C 1
ATOM 1363 O O . PRO A 1 175 ? 35.444 0.949 -10.680 1.00 98.38 175 PRO A O 1
ATOM 1366 N N . ILE A 1 176 ? 34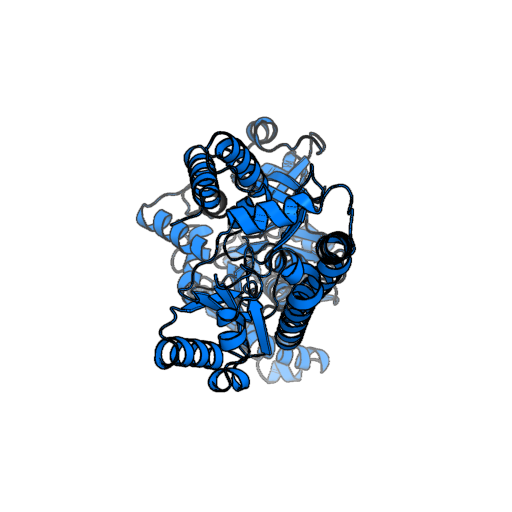.572 0.388 -12.668 1.00 98.12 176 ILE A N 1
ATOM 1367 C CA . ILE A 1 176 ? 33.200 0.242 -12.152 1.00 98.12 176 ILE A CA 1
ATOM 1368 C C . ILE A 1 176 ? 32.873 -1.175 -11.664 1.00 98.12 176 ILE A C 1
ATOM 1370 O O . ILE A 1 176 ? 31.925 -1.340 -10.900 1.00 98.12 176 ILE A O 1
ATOM 1374 N N . GLN A 1 177 ? 33.652 -2.195 -12.052 1.00 98.12 177 GLN A N 1
ATOM 1375 C CA . GLN A 1 177 ? 33.350 -3.607 -11.755 1.00 98.12 177 GLN A CA 1
ATOM 1376 C C . GLN A 1 177 ? 33.192 -3.921 -10.256 1.00 98.12 177 GLN A C 1
ATOM 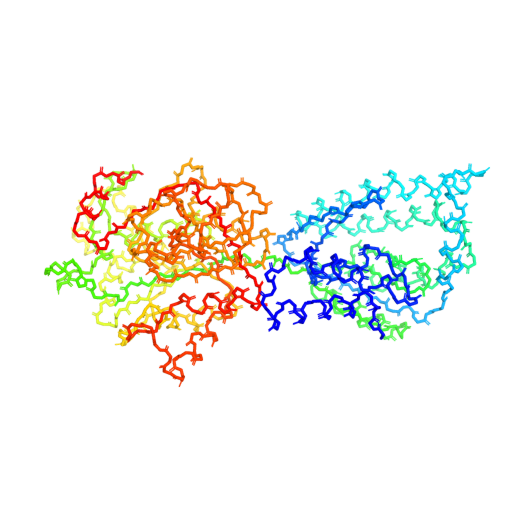1378 O O . GLN A 1 177 ? 32.293 -4.692 -9.915 1.00 98.12 177 GLN A O 1
ATOM 1383 N N . PRO A 1 178 ? 33.980 -3.329 -9.330 1.00 98.38 178 PRO A N 1
ATOM 1384 C CA . PRO A 1 178 ? 33.789 -3.563 -7.899 1.00 98.38 178 PRO A CA 1
ATOM 1385 C C . PRO A 1 178 ? 32.423 -3.103 -7.374 1.00 98.38 178 PRO A C 1
ATOM 1387 O O . PRO A 1 178 ? 31.953 -3.631 -6.370 1.00 98.38 178 PRO A O 1
ATOM 1390 N N . TYR A 1 179 ? 31.771 -2.156 -8.049 1.00 98.44 179 TYR A N 1
ATOM 1391 C CA . TYR A 1 179 ? 30.570 -1.465 -7.569 1.00 98.44 179 TYR A CA 1
ATOM 1392 C C . TYR A 1 179 ? 29.263 -1.975 -8.196 1.00 98.44 179 TYR A C 1
ATOM 1394 O O . TYR A 1 179 ? 28.178 -1.572 -7.773 1.00 98.44 179 TYR A O 1
ATOM 1402 N N . ILE A 1 180 ? 29.341 -2.876 -9.179 1.00 98.50 180 ILE A N 1
ATOM 1403 C CA . ILE A 1 180 ? 28.181 -3.418 -9.900 1.00 98.50 180 ILE A CA 1
ATOM 1404 C C . ILE A 1 180 ? 28.061 -4.935 -9.732 1.00 98.50 180 ILE A C 1
ATOM 1406 O O . ILE A 1 180 ? 29.054 -5.635 -9.530 1.00 98.50 180 ILE A O 1
ATOM 1410 N N . TYR A 1 181 ? 26.839 -5.457 -9.862 1.00 98.50 181 TYR A N 1
ATOM 1411 C CA . TYR A 1 181 ? 26.607 -6.895 -10.051 1.00 98.50 181 TYR A CA 1
ATOM 1412 C C . TYR A 1 181 ? 26.609 -7.280 -11.538 1.00 98.50 181 TYR A C 1
ATOM 1414 O O . TYR A 1 181 ? 27.090 -8.356 -11.904 1.00 98.50 181 TYR A O 1
ATOM 1422 N N . GLY A 1 182 ? 26.157 -6.380 -12.417 1.00 98.00 182 GLY A N 1
ATOM 1423 C CA . GLY A 1 182 ? 26.225 -6.552 -13.866 1.00 98.00 182 GLY A CA 1
ATOM 1424 C C . GLY A 1 182 ? 25.589 -5.407 -14.646 1.00 98.00 182 GLY A C 1
ATOM 1425 O O . GLY A 1 182 ? 25.149 -4.414 -14.064 1.00 98.00 182 GLY A O 1
ATOM 1426 N N . GLY A 1 183 ? 25.576 -5.545 -15.971 1.00 97.81 183 GLY A N 1
ATOM 1427 C CA . GLY A 1 183 ? 25.030 -4.550 -16.884 1.00 97.81 183 GLY A CA 1
ATOM 1428 C C . GLY A 1 183 ? 24.738 -5.124 -18.268 1.00 97.81 183 GLY A C 1
ATOM 1429 O O . GLY A 1 183 ? 25.252 -6.183 -18.622 1.00 97.81 183 GLY A O 1
ATOM 1430 N N . LYS A 1 184 ? 23.904 -4.417 -19.031 1.00 97.69 184 LYS A N 1
ATOM 1431 C CA . LYS A 1 184 ? 23.544 -4.721 -20.426 1.00 97.69 184 LYS A CA 1
ATOM 1432 C C . LYS A 1 184 ? 23.199 -3.440 -21.184 1.00 97.69 184 LYS A C 1
ATOM 1434 O O . LYS A 1 184 ? 22.941 -2.407 -20.567 1.00 97.69 184 LYS A O 1
ATOM 1439 N N . GLY A 1 185 ? 23.150 -3.504 -22.508 1.00 95.50 185 GLY A N 1
ATOM 1440 C CA . GLY A 1 185 ? 22.524 -2.466 -23.321 1.00 95.50 185 GLY A CA 1
ATOM 1441 C C . GLY A 1 185 ? 20.995 -2.503 -23.218 1.00 95.50 185 GLY A C 1
ATOM 1442 O O . GLY A 1 185 ? 20.394 -3.520 -22.854 1.00 95.50 185 GLY A O 1
ATOM 1443 N N . VAL A 1 186 ? 20.352 -1.372 -23.514 1.00 88.88 186 VAL A N 1
ATOM 1444 C CA . VAL A 1 186 ? 18.888 -1.200 -23.429 1.00 88.88 186 VAL A CA 1
ATOM 1445 C C . VAL A 1 186 ? 18.294 -0.576 -24.698 1.00 88.88 186 VAL A C 1
ATOM 1447 O O . VAL A 1 186 ? 19.009 -0.103 -25.584 1.00 88.88 186 VAL A O 1
ATOM 1450 N N . GLY A 1 187 ? 16.962 -0.598 -24.815 1.00 84.12 187 GLY A N 1
ATOM 1451 C CA . GLY A 1 187 ? 16.250 -0.183 -26.029 1.00 84.12 187 GLY A CA 1
ATOM 1452 C C . GLY A 1 187 ? 16.555 -1.119 -27.201 1.00 84.12 187 GLY A C 1
ATOM 1453 O O . GLY A 1 187 ? 16.655 -2.329 -27.021 1.00 84.12 187 GLY A O 1
ATOM 1454 N N . SER A 1 188 ? 16.773 -0.569 -28.399 1.00 80.69 188 SER A N 1
ATOM 1455 C CA . SER A 1 188 ? 17.192 -1.347 -29.580 1.00 80.69 188 SER A CA 1
ATOM 1456 C C . SER A 1 188 ? 18.668 -1.797 -29.560 1.00 80.69 188 SER A C 1
ATOM 1458 O O . SER A 1 188 ? 19.219 -2.076 -30.621 1.00 80.69 188 SER A O 1
ATOM 1460 N N . GLN A 1 189 ? 19.315 -1.851 -28.383 1.00 86.75 189 GLN A N 1
ATOM 1461 C CA . GLN A 1 189 ? 20.725 -2.243 -28.198 1.00 86.75 189 GLN A CA 1
ATOM 1462 C C . GLN A 1 189 ? 21.706 -1.318 -28.950 1.00 86.75 189 GLN A C 1
ATOM 1464 O O . GLN A 1 189 ? 21.402 -0.135 -29.130 1.00 86.75 189 GLN A O 1
ATOM 1469 N N . GLY A 1 190 ? 22.896 -1.787 -29.333 1.00 89.62 190 GLY A N 1
ATOM 1470 C CA . GLY A 1 190 ? 23.912 -0.949 -29.979 1.00 89.62 190 GLY A CA 1
ATOM 1471 C C . GLY A 1 190 ? 24.537 0.082 -29.031 1.00 89.62 190 GLY A C 1
ATOM 1472 O O . GLY A 1 190 ? 24.324 0.054 -27.819 1.00 89.62 190 GLY A O 1
ATOM 1473 N N . ASP A 1 191 ? 25.248 1.058 -29.594 1.00 90.56 191 ASP A N 1
ATOM 1474 C CA . ASP A 1 191 ? 25.930 2.116 -28.832 1.00 90.56 191 ASP A CA 1
ATOM 1475 C C . ASP A 1 191 ? 24.987 3.255 -28.376 1.00 90.56 191 ASP A C 1
ATOM 1477 O O . ASP A 1 191 ? 25.353 4.426 -28.358 1.00 90.56 191 ASP A O 1
ATOM 1481 N N . GLY A 1 192 ? 23.741 2.923 -28.021 1.00 88.56 192 GLY A N 1
ATOM 1482 C CA . GLY A 1 192 ? 22.753 3.898 -27.547 1.00 88.56 192 GLY A CA 1
ATOM 1483 C C . GLY A 1 192 ? 22.858 4.172 -26.048 1.00 88.56 192 GLY A C 1
ATOM 1484 O O . GLY A 1 192 ? 23.190 5.274 -25.615 1.00 88.56 192 GLY A O 1
ATOM 1485 N N . SER A 1 193 ? 22.538 3.170 -25.231 1.00 93.81 193 SER A N 1
ATOM 1486 C CA . SER A 1 193 ? 22.519 3.320 -23.775 1.00 93.81 193 SER A CA 1
ATOM 1487 C C . SER A 1 193 ? 22.866 2.010 -23.083 1.00 93.81 193 SER A C 1
ATOM 1489 O O . SER A 1 193 ? 22.500 0.934 -23.562 1.00 93.81 193 SER A O 1
ATOM 1491 N N . ALA A 1 194 ? 23.525 2.115 -21.933 1.00 96.94 194 ALA A N 1
ATOM 1492 C CA . ALA A 1 194 ? 23.794 0.993 -21.042 1.00 96.94 194 ALA A CA 1
ATOM 1493 C C . ALA A 1 194 ? 22.972 1.117 -19.756 1.00 96.94 194 ALA A C 1
ATOM 1495 O O . ALA A 1 194 ? 22.617 2.214 -19.329 1.00 96.94 194 ALA A O 1
ATOM 1496 N N . GLN A 1 195 ? 22.692 -0.014 -19.123 1.00 97.50 195 GLN A N 1
ATOM 1497 C CA . GLN A 1 195 ? 22.068 -0.093 -17.813 1.00 97.50 195 GLN A CA 1
ATOM 1498 C C . GLN A 1 195 ? 22.893 -1.011 -16.917 1.00 97.50 195 GLN A C 1
ATOM 1500 O O . GLN A 1 195 ? 23.275 -2.105 -17.328 1.00 97.50 195 GLN A O 1
ATOM 1505 N N . PHE A 1 196 ? 23.119 -0.579 -15.682 1.00 98.50 196 PHE A N 1
ATOM 1506 C CA . PHE A 1 196 ? 23.838 -1.313 -14.647 1.00 98.50 196 PHE A CA 1
ATOM 1507 C C . PHE A 1 196 ? 22.972 -1.486 -13.411 1.00 98.50 196 PHE A C 1
ATOM 1509 O O . PHE A 1 196 ? 22.145 -0.622 -13.118 1.00 98.50 196 PHE A O 1
ATOM 1516 N N . ILE A 1 197 ? 23.225 -2.552 -12.657 1.00 98.25 197 ILE A N 1
ATOM 1517 C CA . ILE A 1 197 ? 22.742 -2.710 -11.285 1.00 98.25 197 ILE A CA 1
ATOM 1518 C C . ILE A 1 197 ? 23.928 -2.614 -10.314 1.00 98.25 197 ILE A C 1
ATOM 1520 O O . ILE A 1 197 ? 24.881 -3.396 -10.375 1.00 98.25 197 ILE A O 1
ATOM 1524 N N . ALA A 1 198 ? 23.887 -1.601 -9.454 1.00 98.38 198 ALA A N 1
ATOM 1525 C CA . ALA A 1 198 ? 24.879 -1.318 -8.427 1.00 98.38 198 ALA A CA 1
ATOM 1526 C C . ALA A 1 198 ? 24.605 -2.122 -7.149 1.00 98.38 198 ALA A C 1
ATOM 1528 O O . ALA A 1 198 ? 23.485 -2.578 -6.911 1.00 98.38 198 ALA A O 1
ATOM 1529 N N . ARG A 1 199 ? 25.637 -2.285 -6.316 1.00 97.69 199 ARG A N 1
ATOM 1530 C CA . ARG A 1 199 ? 25.539 -3.075 -5.077 1.00 97.69 199 ARG A CA 1
ATOM 1531 C C . ARG A 1 199 ? 24.662 -2.436 -4.002 1.00 97.69 199 ARG A C 1
ATOM 1533 O O . ARG A 1 199 ? 23.941 -3.143 -3.307 1.00 97.69 199 ARG A O 1
ATOM 1540 N N . ASP A 1 200 ? 24.729 -1.115 -3.901 1.00 96.31 200 ASP A N 1
ATOM 1541 C CA . ASP A 1 200 ? 24.061 -0.274 -2.909 1.00 96.31 200 ASP A CA 1
ATOM 1542 C C . ASP A 1 200 ? 24.058 1.195 -3.389 1.00 96.31 200 ASP A C 1
ATOM 1544 O O . ASP A 1 200 ? 24.548 1.514 -4.479 1.00 96.31 200 ASP A O 1
ATOM 1548 N N . GLU A 1 201 ? 23.506 2.110 -2.586 1.00 96.06 201 GLU A N 1
ATOM 1549 C CA . GLU A 1 201 ? 23.423 3.537 -2.931 1.00 96.06 201 GLU A CA 1
ATOM 1550 C C . GLU A 1 201 ? 24.791 4.236 -3.026 1.00 96.06 201 GLU A C 1
ATOM 1552 O O . GLU A 1 201 ? 24.956 5.192 -3.790 1.00 96.06 201 GLU A O 1
ATOM 1557 N N . GLU A 1 202 ? 25.786 3.809 -2.247 1.00 97.56 202 GLU A N 1
ATOM 1558 C CA . GLU A 1 202 ? 27.134 4.382 -2.314 1.00 97.56 202 GLU A CA 1
ATOM 1559 C C . GLU A 1 202 ? 27.843 3.948 -3.598 1.00 97.56 202 GLU A C 1
ATOM 1561 O O . GLU A 1 202 ? 28.401 4.772 -4.323 1.00 97.56 202 GLU A O 1
ATOM 1566 N N . SER A 1 203 ? 27.743 2.663 -3.920 1.00 98.31 203 SER A N 1
ATOM 1567 C CA . SER A 1 203 ? 28.230 2.065 -5.154 1.00 98.31 203 SER A CA 1
ATOM 1568 C C . SER A 1 203 ? 27.571 2.704 -6.375 1.00 98.31 203 SER A C 1
ATOM 1570 O O . SER A 1 203 ? 28.263 3.016 -7.339 1.00 98.31 203 SER A O 1
ATOM 1572 N N . GLN A 1 204 ? 26.263 2.983 -6.325 1.00 98.38 204 GLN A N 1
ATOM 1573 C CA . GLN A 1 204 ? 25.550 3.693 -7.393 1.00 98.38 204 GLN A CA 1
ATOM 1574 C C . GLN A 1 204 ? 26.172 5.068 -7.672 1.00 98.38 204 GLN A C 1
ATOM 1576 O O . GLN A 1 204 ? 26.444 5.389 -8.828 1.00 98.38 204 GLN A O 1
ATOM 1581 N N . ARG A 1 205 ? 26.444 5.857 -6.622 1.00 98.19 205 ARG A N 1
ATOM 1582 C CA . ARG A 1 205 ? 27.101 7.169 -6.746 1.00 98.19 205 ARG A CA 1
ATOM 1583 C C . ARG A 1 205 ? 28.504 7.043 -7.337 1.00 98.19 205 ARG A C 1
ATOM 1585 O O . ARG A 1 205 ? 28.810 7.732 -8.303 1.00 98.19 205 ARG A O 1
ATOM 1592 N N . LYS A 1 206 ? 29.310 6.104 -6.832 1.00 98.25 206 LYS A N 1
ATOM 1593 C CA . LYS A 1 206 ? 30.671 5.850 -7.334 1.00 98.25 206 LYS A CA 1
ATOM 1594 C C . LYS A 1 206 ? 30.688 5.463 -8.811 1.00 98.25 206 LYS A C 1
ATOM 1596 O O . LYS A 1 206 ? 31.523 5.962 -9.554 1.00 98.25 206 LYS A O 1
ATOM 1601 N N . VAL A 1 207 ? 29.767 4.604 -9.255 1.00 98.38 207 VAL A N 1
ATOM 1602 C CA . VAL A 1 207 ? 29.654 4.225 -10.674 1.00 98.38 207 VAL A CA 1
ATOM 1603 C C . VAL A 1 207 ? 29.373 5.450 -11.538 1.00 98.38 207 VAL A C 1
ATOM 1605 O O . VAL A 1 207 ? 30.058 5.642 -12.539 1.00 98.38 207 VAL A O 1
ATOM 1608 N N . MET A 1 208 ? 28.411 6.290 -11.141 1.00 98.56 208 MET A N 1
ATOM 1609 C CA . MET A 1 208 ? 28.082 7.514 -11.877 1.00 98.56 208 MET A CA 1
ATOM 1610 C C . MET A 1 208 ? 29.281 8.466 -11.948 1.00 98.56 208 MET A C 1
ATOM 1612 O O . MET A 1 208 ? 29.663 8.877 -13.038 1.00 98.56 208 MET A O 1
ATOM 1616 N N . GLU A 1 209 ? 29.929 8.737 -10.811 1.00 98.31 209 GLU A N 1
ATOM 1617 C CA . GLU A 1 209 ? 31.114 9.600 -10.733 1.00 98.31 209 GLU A CA 1
ATOM 1618 C C . GLU A 1 209 ? 32.255 9.098 -11.627 1.00 98.31 209 GLU A C 1
ATOM 1620 O O . GLU A 1 209 ? 32.870 9.880 -12.349 1.00 98.31 209 GLU A O 1
ATOM 1625 N N . ILE A 1 210 ? 32.535 7.792 -11.604 1.00 98.56 210 ILE A N 1
ATOM 1626 C CA . ILE A 1 210 ? 33.588 7.173 -12.416 1.00 98.56 210 ILE A CA 1
ATOM 1627 C C . ILE A 1 210 ? 33.267 7.295 -13.908 1.00 98.56 210 ILE A C 1
ATOM 1629 O O . ILE A 1 210 ? 34.139 7.673 -14.685 1.00 98.56 210 ILE A O 1
ATOM 1633 N N . ILE A 1 211 ? 32.036 6.989 -14.323 1.00 98.19 211 ILE A N 1
ATOM 1634 C CA . ILE A 1 211 ? 31.638 7.036 -15.737 1.00 98.19 211 ILE A CA 1
ATOM 1635 C C . ILE A 1 211 ? 31.645 8.476 -16.260 1.00 98.19 211 ILE A C 1
ATOM 1637 O O . ILE A 1 211 ? 32.172 8.738 -17.342 1.00 98.19 211 ILE A O 1
ATOM 1641 N N . GLU A 1 212 ? 31.109 9.422 -15.493 1.00 98.12 212 GLU A N 1
ATOM 1642 C CA . GLU A 1 212 ? 31.069 10.829 -15.890 1.00 98.12 212 GLU A CA 1
ATOM 1643 C C . GLU A 1 212 ? 32.475 11.434 -15.960 1.00 98.12 212 GLU A C 1
ATOM 1645 O O . GLU A 1 212 ? 32.793 12.126 -16.929 1.00 98.12 212 GLU A O 1
ATOM 1650 N N . ARG A 1 213 ? 33.339 11.128 -14.983 1.00 98.06 213 ARG A N 1
ATOM 1651 C CA . ARG A 1 213 ? 34.719 11.626 -14.928 1.00 98.06 213 ARG A CA 1
ATOM 1652 C C . ARG A 1 213 ? 35.616 10.991 -15.988 1.00 98.06 213 ARG A C 1
ATOM 1654 O O . ARG A 1 213 ? 36.333 11.709 -16.678 1.00 98.06 213 ARG A O 1
ATOM 1661 N N . ASP A 1 214 ? 35.609 9.664 -16.096 1.00 98.00 214 ASP A N 1
ATOM 1662 C CA . ASP A 1 214 ? 36.585 8.938 -16.915 1.00 98.00 214 ASP A CA 1
ATOM 1663 C C . ASP A 1 214 ? 36.136 8.803 -18.375 1.00 98.00 214 ASP A C 1
ATOM 1665 O O . ASP A 1 214 ? 36.970 8.785 -19.280 1.00 98.00 214 ASP A O 1
ATOM 1669 N N . LEU A 1 215 ? 34.824 8.682 -18.614 1.00 97.00 215 LEU A N 1
ATOM 1670 C CA . LEU A 1 215 ? 34.263 8.393 -19.938 1.00 97.00 215 LEU A CA 1
ATOM 1671 C C . LEU A 1 215 ? 33.469 9.570 -20.525 1.00 97.00 215 LEU A C 1
ATOM 1673 O O . LEU A 1 215 ? 33.104 9.521 -21.700 1.00 97.00 215 LEU A O 1
ATOM 1677 N N . GLY A 1 216 ? 33.198 10.626 -19.746 1.00 97.06 216 GLY A N 1
ATOM 1678 C CA . GLY A 1 216 ? 32.452 11.806 -20.202 1.00 97.06 216 GLY A CA 1
ATOM 1679 C C . GLY A 1 216 ? 30.986 11.518 -20.555 1.00 97.06 216 GLY A C 1
ATOM 1680 O O . GLY A 1 216 ? 30.354 12.290 -21.294 1.00 97.06 216 GLY A O 1
ATOM 1681 N N . MET A 1 217 ? 30.452 10.395 -20.069 1.00 97.62 217 MET A N 1
ATOM 1682 C CA . MET A 1 217 ? 29.121 9.879 -20.388 1.00 97.62 217 MET A CA 1
ATOM 1683 C C . MET A 1 217 ? 28.121 10.243 -19.280 1.00 97.62 217 MET A C 1
ATOM 1685 O O . MET A 1 217 ? 28.373 9.907 -18.125 1.00 97.62 217 MET A O 1
ATOM 1689 N N . PRO A 1 218 ? 27.002 10.921 -19.596 1.00 97.12 218 PRO A N 1
ATOM 1690 C CA . PRO A 1 218 ? 25.989 11.283 -18.612 1.00 97.12 218 PRO A CA 1
ATOM 1691 C C . PRO A 1 218 ? 25.331 10.048 -18.005 1.00 97.12 218 PRO A C 1
ATOM 1693 O O . PRO A 1 218 ? 24.981 9.107 -18.726 1.00 97.12 218 PRO A O 1
ATOM 1696 N N . CYS A 1 219 ? 25.096 10.088 -16.696 1.00 97.38 219 CYS A N 1
ATOM 1697 C CA . CYS A 1 219 ? 24.389 9.033 -15.990 1.00 97.38 219 CYS A CA 1
ATOM 1698 C C . CYS A 1 219 ? 23.033 9.510 -15.455 1.00 97.38 219 CYS A C 1
ATOM 1700 O O . CYS A 1 219 ? 22.862 10.638 -14.998 1.00 97.38 219 CYS A O 1
ATOM 1702 N N . LEU A 1 220 ? 22.056 8.608 -15.456 1.00 95.31 220 LEU A N 1
ATOM 1703 C CA . LEU A 1 220 ? 20.755 8.773 -14.824 1.00 95.31 220 LEU A CA 1
ATOM 1704 C C . LEU A 1 220 ? 20.633 7.799 -13.650 1.00 95.31 220 LEU A C 1
ATOM 1706 O O . LEU A 1 220 ? 20.813 6.585 -13.795 1.00 95.31 220 LEU A O 1
ATOM 1710 N N . LYS A 1 221 ? 20.288 8.351 -12.483 1.00 94.94 221 LYS A N 1
ATOM 1711 C CA . LYS A 1 221 ? 20.006 7.596 -11.259 1.00 94.94 221 LYS A CA 1
ATOM 1712 C C . LYS A 1 221 ? 18.604 6.991 -11.348 1.00 94.94 221 LYS A C 1
ATOM 1714 O O . LYS A 1 221 ? 17.625 7.727 -11.446 1.00 94.94 221 LYS A O 1
ATOM 1719 N N . LEU A 1 222 ? 18.497 5.669 -11.239 1.00 92.06 222 LEU A N 1
ATOM 1720 C CA . LEU A 1 222 ? 17.221 4.962 -11.123 1.00 92.06 222 LEU A CA 1
ATOM 1721 C C . LEU A 1 222 ? 17.239 4.101 -9.858 1.00 92.06 222 LEU A C 1
ATOM 1723 O O . LEU A 1 222 ? 18.141 3.296 -9.662 1.00 92.06 222 LEU A O 1
ATOM 1727 N N . ILE A 1 223 ? 16.253 4.263 -8.979 1.00 90.31 223 ILE A N 1
ATOM 1728 C CA . ILE A 1 223 ? 16.074 3.378 -7.822 1.00 90.31 223 ILE A CA 1
ATOM 1729 C C . ILE A 1 223 ? 14.708 2.728 -7.961 1.00 90.31 223 ILE A C 1
ATOM 1731 O O . ILE A 1 223 ? 13.695 3.430 -7.917 1.00 90.31 223 ILE A O 1
ATOM 1735 N N . LEU A 1 224 ? 14.686 1.401 -8.084 1.00 87.94 224 LEU A N 1
ATOM 1736 C CA . LEU A 1 224 ? 13.461 0.645 -7.846 1.00 87.94 224 LEU A CA 1
ATOM 1737 C C . LEU A 1 224 ? 13.322 0.549 -6.336 1.00 87.94 224 LEU A C 1
ATOM 1739 O O . LEU A 1 224 ? 14.089 -0.152 -5.678 1.00 87.94 224 LEU A O 1
ATOM 1743 N N . ARG A 1 225 ? 12.432 1.362 -5.778 1.00 79.19 225 ARG A N 1
ATOM 1744 C CA . ARG A 1 225 ? 12.221 1.391 -4.334 1.00 79.19 225 ARG A CA 1
ATOM 1745 C C . ARG A 1 225 ? 11.451 0.151 -3.934 1.00 79.19 225 ARG A C 1
ATOM 1747 O O . ARG A 1 225 ? 10.549 -0.240 -4.675 1.00 79.19 225 ARG A O 1
ATOM 1754 N N . SER A 1 226 ? 11.758 -0.409 -2.766 1.00 73.56 226 SER A N 1
ATOM 1755 C CA . SER A 1 226 ? 10.804 -1.340 -2.182 1.00 73.56 226 SER A CA 1
ATOM 1756 C C . SER A 1 226 ? 9.450 -0.658 -2.080 1.00 73.56 226 SER A C 1
ATOM 1758 O O . SER A 1 226 ? 9.385 0.518 -1.696 1.00 73.56 226 SER A O 1
ATOM 1760 N N . GLY A 1 227 ? 8.385 -1.366 -2.476 1.00 62.88 227 GLY A N 1
ATOM 1761 C CA . GLY A 1 227 ? 7.032 -0.932 -2.133 1.00 62.88 227 GLY A CA 1
ATOM 1762 C C . GLY A 1 227 ? 7.072 -0.628 -0.643 1.00 62.88 227 GLY A C 1
ATOM 1763 O O . GLY A 1 227 ? 7.560 -1.459 0.126 1.00 62.88 227 GLY A O 1
ATOM 1764 N N . ARG A 1 228 ? 6.774 0.616 -0.252 1.00 63.44 228 ARG A N 1
ATOM 1765 C CA . ARG A 1 228 ? 7.102 1.078 1.101 1.00 63.44 228 ARG A CA 1
ATOM 1766 C C . ARG A 1 228 ? 6.316 0.227 2.089 1.00 63.44 228 ARG A C 1
ATOM 1768 O O . ARG A 1 228 ? 5.122 0.456 2.262 1.00 63.44 228 ARG A O 1
ATOM 1775 N N . ARG A 1 229 ? 6.986 -0.750 2.706 1.00 77.94 229 ARG A N 1
ATOM 1776 C CA . ARG A 1 229 ? 6.395 -1.611 3.726 1.00 77.94 229 ARG A CA 1
ATOM 1777 C C . ARG A 1 229 ? 5.784 -0.708 4.782 1.00 77.94 229 ARG A C 1
ATOM 1779 O O . ARG A 1 229 ? 6.461 0.161 5.335 1.00 77.94 229 ARG A O 1
ATOM 1786 N N . ILE A 1 230 ? 4.494 -0.883 5.022 1.00 92.06 230 ILE A N 1
ATOM 1787 C CA . ILE A 1 230 ? 3.802 -0.117 6.045 1.00 92.06 230 ILE A CA 1
ATOM 1788 C C . ILE A 1 230 ? 4.238 -0.679 7.390 1.00 92.06 230 ILE A C 1
ATOM 1790 O O . ILE A 1 230 ? 3.917 -1.811 7.736 1.00 92.06 230 ILE A O 1
ATOM 1794 N N . ARG A 1 231 ? 5.003 0.125 8.125 1.00 94.25 231 ARG A N 1
ATOM 1795 C CA . ARG A 1 231 ? 5.533 -0.221 9.451 1.00 94.25 231 ARG A CA 1
ATOM 1796 C C . ARG A 1 231 ? 4.863 0.549 10.588 1.00 94.25 231 ARG A C 1
ATOM 1798 O O . ARG A 1 231 ? 5.074 0.214 11.747 1.00 94.25 231 ARG A O 1
ATOM 1805 N N . LYS A 1 232 ? 4.068 1.572 10.258 1.00 98.12 232 LYS A N 1
ATOM 1806 C CA . LYS A 1 232 ? 3.374 2.447 11.210 1.00 98.12 232 LYS A CA 1
ATOM 1807 C C . LYS A 1 232 ? 1.867 2.234 11.136 1.00 98.12 232 LYS A C 1
ATOM 1809 O O . LYS A 1 232 ? 1.321 2.209 10.033 1.00 98.12 232 LYS A O 1
ATOM 1814 N N . ALA A 1 233 ? 1.200 2.152 12.283 1.00 98.69 233 ALA A N 1
ATOM 1815 C CA . ALA A 1 233 ? -0.256 2.200 12.375 1.00 98.69 233 ALA A CA 1
ATOM 1816 C C . ALA A 1 233 ? -0.740 3.413 13.177 1.00 98.69 233 ALA A C 1
ATOM 1818 O O . ALA A 1 233 ? -0.062 3.865 14.094 1.00 98.69 233 ALA A O 1
ATOM 1819 N N . VAL A 1 234 ? -1.918 3.929 12.839 1.00 98.81 234 VAL A N 1
ATOM 1820 C CA . VAL A 1 234 ? -2.602 5.035 13.513 1.00 98.81 234 VAL A CA 1
ATOM 1821 C C . VAL A 1 234 ? -3.989 4.556 13.936 1.00 98.81 234 VAL A C 1
ATOM 1823 O O . VAL A 1 234 ? -4.746 4.047 13.109 1.00 98.81 234 VAL A O 1
ATOM 1826 N N . ILE A 1 235 ? -4.327 4.736 15.213 1.00 98.56 235 ILE A N 1
ATOM 1827 C CA . ILE A 1 235 ? -5.605 4.333 15.808 1.00 98.56 235 ILE A CA 1
ATOM 1828 C C . ILE A 1 235 ? -6.246 5.547 16.495 1.00 98.56 235 ILE A C 1
ATOM 1830 O O . ILE A 1 235 ? -5.803 5.955 17.573 1.00 98.56 235 ILE A O 1
ATOM 1834 N N . PRO A 1 236 ? -7.286 6.155 15.902 1.00 97.12 236 PRO A N 1
ATOM 1835 C CA . PRO A 1 236 ? -8.030 7.224 16.555 1.00 97.12 236 PRO A CA 1
ATOM 1836 C C . PRO A 1 236 ? -8.897 6.692 17.705 1.00 97.12 236 PRO A C 1
ATOM 1838 O O . PRO A 1 236 ? -9.800 5.891 17.479 1.00 97.12 236 PRO A O 1
ATOM 1841 N N . ALA A 1 237 ? -8.640 7.176 18.922 1.00 96.12 237 ALA A N 1
ATOM 1842 C CA . ALA A 1 237 ? -9.305 6.804 20.179 1.00 96.12 237 ALA A CA 1
ATOM 1843 C C . ALA A 1 237 ? -9.713 8.037 21.020 1.00 96.12 237 ALA A C 1
ATOM 1845 O O . ALA A 1 237 ? -9.945 7.958 22.224 1.00 96.12 237 ALA A O 1
ATOM 1846 N N . ALA A 1 238 ? -9.780 9.213 20.393 1.00 92.88 238 ALA A N 1
ATOM 1847 C CA . ALA A 1 238 ? -10.054 10.480 21.064 1.00 92.88 238 ALA A CA 1
ATOM 1848 C C . ALA A 1 238 ? -11.548 10.847 21.108 1.00 92.88 238 ALA A C 1
ATOM 1850 O O . ALA A 1 238 ? -11.896 11.919 21.592 1.00 92.88 238 ALA A O 1
ATOM 1851 N N . GLY A 1 239 ? -12.446 10.002 20.591 1.00 90.69 239 GLY A N 1
ATOM 1852 C CA . GLY A 1 239 ? -13.881 10.288 20.527 1.00 90.69 239 GLY A CA 1
ATOM 1853 C C . GLY A 1 239 ? -14.579 10.211 21.891 1.00 90.69 239 GLY A C 1
ATOM 1854 O O . GLY A 1 239 ? -14.236 9.395 22.738 1.00 90.69 239 GLY A O 1
ATOM 1855 N N . PHE A 1 240 ? -15.619 11.025 22.102 1.00 88.06 240 PHE A N 1
ATOM 1856 C CA . PHE A 1 240 ? -16.378 11.007 23.363 1.00 88.06 240 PHE A CA 1
ATOM 1857 C C . PHE A 1 240 ? -17.273 9.762 23.513 1.00 88.06 240 PHE A C 1
ATOM 1859 O O . PHE A 1 240 ? -17.606 9.362 24.620 1.00 88.06 240 PHE A O 1
ATOM 1866 N N . GLY A 1 241 ? -17.694 9.140 22.404 1.00 90.62 241 GLY A N 1
ATOM 1867 C CA . GLY A 1 241 ? -18.570 7.964 22.448 1.00 90.62 241 GLY A CA 1
ATOM 1868 C C . GLY A 1 241 ? -19.992 8.284 22.927 1.00 90.62 241 GLY A C 1
ATOM 1869 O O . GLY A 1 241 ? -20.559 7.552 23.735 1.00 90.62 241 GLY A O 1
ATOM 1870 N N . THR A 1 242 ? -20.588 9.369 22.424 1.00 91.69 242 THR A N 1
ATOM 1871 C CA . THR A 1 242 ? -21.926 9.861 22.822 1.00 91.69 242 THR A CA 1
ATOM 1872 C C . THR A 1 242 ? -23.038 8.813 22.702 1.00 91.69 242 THR A C 1
ATOM 1874 O O . THR A 1 242 ? -23.935 8.777 23.537 1.00 91.69 242 THR A O 1
ATOM 1877 N N . ARG A 1 243 ? -22.957 7.914 21.715 1.00 93.19 243 ARG A N 1
ATOM 1878 C CA . ARG A 1 243 ? -23.920 6.815 21.493 1.00 93.19 243 ARG A CA 1
ATOM 1879 C C . ARG A 1 243 ? -23.936 5.753 22.604 1.00 93.19 243 ARG A C 1
ATOM 1881 O O . ARG A 1 243 ? -24.871 4.965 22.670 1.00 93.19 243 ARG A O 1
ATOM 1888 N N . LEU A 1 244 ? -22.916 5.734 23.459 1.00 94.38 244 LEU A N 1
ATOM 1889 C CA . LEU A 1 244 ? -22.757 4.812 24.591 1.00 94.38 244 LEU A CA 1
ATOM 1890 C C . LEU A 1 244 ? -22.874 5.538 25.945 1.00 94.38 244 LEU A C 1
ATOM 1892 O O . LEU A 1 244 ? -22.557 4.980 26.998 1.00 94.38 244 LEU A O 1
ATOM 1896 N N . PHE A 1 245 ? -23.316 6.797 25.937 1.00 93.69 245 PHE A N 1
ATOM 1897 C CA . PHE A 1 245 ? -23.621 7.533 27.158 1.00 93.69 245 PHE A CA 1
ATOM 1898 C C . PHE A 1 245 ? -24.771 6.833 27.921 1.00 93.69 245 PHE A C 1
ATOM 1900 O O . PHE A 1 245 ? -25.718 6.375 27.280 1.00 93.69 245 PHE A O 1
ATOM 1907 N N . PRO A 1 246 ? -24.746 6.742 29.269 1.00 95.38 246 PRO A N 1
ATOM 1908 C CA . PRO A 1 246 ? -23.841 7.421 30.202 1.00 95.38 246 PRO A CA 1
ATOM 1909 C C . PRO A 1 246 ? -22.537 6.685 30.524 1.00 95.38 246 PRO A C 1
ATOM 1911 O O . PRO A 1 246 ? -21.711 7.257 31.230 1.00 95.38 246 PRO A O 1
ATOM 1914 N N . ALA A 1 247 ? -22.316 5.462 30.031 1.00 94.56 247 ALA A N 1
ATOM 1915 C CA . ALA A 1 247 ? -21.114 4.691 30.368 1.00 94.56 247 ALA A CA 1
ATOM 1916 C C . ALA A 1 247 ? -19.827 5.429 29.957 1.00 94.56 247 ALA A C 1
ATOM 1918 O O . ALA A 1 247 ? -18.882 5.534 30.742 1.00 94.56 247 ALA A O 1
ATOM 1919 N N . THR A 1 248 ? -19.843 6.054 28.777 1.00 94.12 248 THR A N 1
ATOM 1920 C CA . THR A 1 248 ? -18.710 6.822 28.235 1.00 94.12 248 THR A CA 1
ATOM 1921 C C . THR A 1 248 ? -18.388 8.124 28.956 1.00 94.12 248 THR A C 1
ATOM 1923 O O . THR A 1 248 ? -17.336 8.710 28.721 1.00 94.12 248 THR A O 1
ATOM 1926 N N . LYS A 1 249 ? -19.239 8.556 29.896 1.00 92.75 249 LYS A N 1
ATOM 1927 C CA . LYS A 1 249 ? -18.910 9.654 30.814 1.00 92.75 249 LYS A CA 1
ATOM 1928 C C . LYS A 1 249 ? -17.786 9.273 31.783 1.00 92.75 249 LYS A C 1
ATOM 1930 O O . LYS A 1 249 ? -17.074 10.157 32.244 1.00 92.75 249 LYS A O 1
ATOM 1935 N N . ALA A 1 250 ? -17.683 7.991 32.138 1.00 90.94 250 ALA A N 1
ATOM 1936 C CA . ALA A 1 250 ? -16.739 7.498 33.138 1.00 90.94 250 ALA A CA 1
ATOM 1937 C C . ALA A 1 250 ? -15.567 6.725 32.522 1.00 90.94 250 ALA A C 1
ATOM 1939 O O . ALA A 1 250 ? -14.452 6.827 33.018 1.00 90.94 250 ALA A O 1
ATOM 1940 N N . VAL A 1 251 ? -15.813 5.946 31.464 1.00 91.56 251 VAL A N 1
ATOM 1941 C CA . VAL A 1 251 ? -14.806 5.069 30.848 1.00 91.56 251 VAL A CA 1
ATOM 1942 C C . VAL A 1 251 ? -14.875 5.201 29.333 1.00 91.56 251 VAL A C 1
ATOM 1944 O O . VAL A 1 251 ? -15.957 5.111 28.761 1.00 91.56 251 VAL A O 1
ATOM 1947 N N . LYS A 1 252 ? -13.735 5.381 28.660 1.00 93.94 252 LYS A N 1
ATOM 1948 C CA . LYS A 1 252 ? -13.691 5.440 27.191 1.00 93.94 252 LYS A CA 1
ATOM 1949 C C . LYS A 1 252 ? -14.163 4.136 26.558 1.00 93.94 252 LYS A C 1
ATOM 1951 O O . LYS A 1 252 ? -13.880 3.058 27.072 1.00 93.94 252 LYS A O 1
ATOM 1956 N N . LYS A 1 253 ? -14.854 4.232 25.417 1.00 94.12 253 LYS A N 1
ATOM 1957 C CA . LYS A 1 253 ? -15.398 3.054 24.717 1.00 94.12 253 LYS A CA 1
ATOM 1958 C C . LYS A 1 253 ? -14.289 2.087 24.287 1.00 94.12 253 LYS A C 1
ATOM 1960 O O . LYS A 1 253 ? -14.476 0.880 24.323 1.00 94.12 253 LYS A O 1
ATOM 1965 N N . GLU A 1 254 ? -13.112 2.612 23.963 1.00 96.06 254 GLU A N 1
ATOM 1966 C CA . GLU A 1 254 ? -11.916 1.856 23.592 1.00 96.06 254 GLU A CA 1
ATOM 1967 C C . GLU A 1 254 ? -11.359 1.024 24.763 1.00 96.06 254 GLU A C 1
ATOM 1969 O O . GLU A 1 254 ? -10.607 0.072 24.555 1.00 96.06 254 GLU A O 1
ATOM 1974 N N . LEU A 1 255 ? -11.756 1.355 25.996 1.00 95.19 255 LEU A N 1
ATOM 1975 C CA . LEU A 1 255 ? -11.398 0.641 27.220 1.00 95.19 255 LEU A CA 1
ATOM 1976 C C . LEU A 1 255 ? -12.462 -0.375 27.658 1.00 95.19 255 LEU A C 1
ATOM 1978 O O . LEU A 1 255 ? -12.293 -1.042 28.679 1.00 95.19 255 LEU A O 1
ATOM 1982 N N . PHE A 1 256 ? -13.562 -0.511 26.911 1.00 95.75 256 PHE A N 1
ATOM 1983 C CA . PHE A 1 256 ? -14.591 -1.497 27.224 1.00 95.75 256 PHE A CA 1
ATOM 1984 C C . PHE A 1 256 ? -14.046 -2.927 27.066 1.00 95.75 256 PHE A C 1
ATOM 1986 O O . PHE A 1 256 ? -13.275 -3.188 26.136 1.00 95.75 256 PHE A O 1
ATOM 1993 N N . PRO A 1 257 ? -14.412 -3.856 27.971 1.00 95.19 257 PRO A N 1
ATOM 1994 C CA . PRO A 1 257 ? -13.886 -5.213 27.952 1.00 95.19 257 PRO A CA 1
ATOM 1995 C C . PRO A 1 257 ? -14.573 -6.078 26.892 1.00 95.19 257 PRO A C 1
ATOM 1997 O O . PRO A 1 257 ? -15.794 -6.213 26.874 1.00 95.19 257 PRO A O 1
ATOM 2000 N N . ILE A 1 258 ? -13.778 -6.756 26.076 1.00 95.06 258 ILE A N 1
ATOM 2001 C CA . ILE A 1 258 ? -14.222 -7.855 25.216 1.00 95.06 258 ILE A CA 1
ATOM 2002 C C . ILE A 1 258 ? -13.525 -9.145 25.630 1.00 95.06 258 ILE A C 1
ATOM 2004 O O . ILE A 1 258 ? -12.518 -9.109 26.334 1.00 95.06 258 ILE A O 1
ATOM 2008 N N . ILE A 1 259 ? -14.076 -10.284 25.222 1.00 93.12 259 ILE A N 1
ATOM 2009 C CA . ILE A 1 259 ? -13.436 -11.588 25.389 1.00 93.12 259 ILE A CA 1
ATOM 2010 C C . ILE A 1 259 ? -12.979 -12.014 24.006 1.00 93.12 259 ILE A C 1
ATOM 2012 O O . ILE A 1 259 ? -13.780 -12.019 23.078 1.00 93.12 259 ILE A O 1
ATOM 2016 N N . ASP A 1 260 ? -11.700 -12.311 23.858 1.00 84.56 260 ASP A N 1
ATOM 2017 C CA . ASP A 1 260 ? -11.124 -12.691 22.576 1.00 84.56 260 ASP A CA 1
ATOM 2018 C C . ASP A 1 260 ? -10.994 -14.214 22.411 1.00 84.56 260 ASP A C 1
ATOM 2020 O O . ASP A 1 260 ? -11.460 -14.996 23.246 1.00 84.56 260 ASP A O 1
ATOM 2024 N N . ARG A 1 261 ? -10.319 -14.622 21.328 1.00 81.38 261 ARG A N 1
ATOM 2025 C CA . ARG A 1 261 ? -10.019 -16.021 20.984 1.00 81.38 261 ARG A CA 1
ATOM 2026 C C . ARG A 1 261 ? -9.356 -16.785 22.138 1.00 81.38 261 ARG A C 1
ATOM 2028 O O . ARG A 1 261 ? -9.658 -17.958 22.352 1.00 81.38 261 ARG A O 1
ATOM 2035 N N . ASP A 1 262 ? -8.495 -16.107 22.898 1.00 84.38 262 ASP A N 1
ATOM 2036 C CA . ASP A 1 262 ? -7.723 -16.686 24.001 1.00 84.38 262 ASP A CA 1
ATOM 2037 C C . ASP A 1 262 ? -8.528 -16.771 25.313 1.00 84.38 262 ASP A C 1
ATOM 2039 O O . ASP A 1 262 ? -8.014 -17.201 26.349 1.00 84.38 262 ASP A O 1
ATOM 2043 N N . GLY A 1 263 ? -9.802 -16.361 25.292 1.00 87.94 263 GLY A N 1
ATOM 2044 C CA . GLY A 1 263 ? -10.687 -16.361 26.453 1.00 87.94 263 GLY A CA 1
ATOM 2045 C C . GLY A 1 263 ? -10.343 -15.283 27.482 1.00 87.94 263 GLY A C 1
ATOM 2046 O O . GLY A 1 263 ? -10.828 -15.342 28.616 1.00 87.94 263 GLY A O 1
ATOM 2047 N N . ARG A 1 264 ? -9.511 -14.299 27.118 1.00 90.44 264 ARG A N 1
ATOM 2048 C CA . ARG A 1 264 ? -9.075 -13.229 28.017 1.00 90.44 264 ARG A CA 1
ATOM 2049 C C . ARG A 1 264 ? -9.994 -12.028 27.876 1.00 90.44 264 ARG A C 1
ATOM 2051 O O . ARG A 1 264 ? -10.243 -11.538 26.780 1.00 90.44 264 ARG A O 1
ATOM 2058 N N . ALA A 1 265 ? -10.459 -11.518 29.014 1.00 93.00 265 ALA A N 1
ATOM 2059 C CA . ALA A 1 265 ? -11.110 -10.220 29.052 1.00 93.00 265 ALA A CA 1
ATOM 2060 C C . ALA A 1 265 ? -10.048 -9.130 28.852 1.00 93.00 265 ALA A C 1
ATOM 2062 O O . ALA A 1 265 ? -9.172 -8.969 29.706 1.00 93.00 265 ALA A O 1
ATOM 2063 N N . LYS A 1 266 ? -10.118 -8.393 27.743 1.00 92.38 266 LYS A N 1
ATOM 2064 C CA . LYS A 1 266 ? -9.198 -7.290 27.448 1.00 92.38 266 LYS A CA 1
ATOM 2065 C C . LYS A 1 266 ? -9.905 -6.055 26.894 1.00 92.38 266 LYS A C 1
ATOM 2067 O O . LYS A 1 266 ? -10.969 -6.187 26.290 1.00 92.38 266 LYS A O 1
ATOM 2072 N N . PRO A 1 267 ? -9.328 -4.857 27.091 1.00 95.56 267 PRO A N 1
ATOM 2073 C CA . PRO A 1 267 ? -9.803 -3.635 26.455 1.00 95.56 267 PRO A CA 1
ATOM 2074 C C . PRO A 1 267 ? -9.827 -3.757 24.929 1.00 95.56 267 PRO A C 1
ATOM 2076 O O . PRO A 1 267 ? -8.901 -4.315 24.337 1.00 95.56 267 PRO A O 1
ATOM 2079 N N . VAL A 1 268 ? -10.837 -3.174 24.285 1.00 96.69 268 VAL A N 1
ATOM 2080 C CA . VAL A 1 268 ? -10.964 -3.127 22.815 1.00 96.69 268 VAL A CA 1
ATOM 2081 C C . VAL A 1 268 ? -9.691 -2.598 22.150 1.00 96.69 268 VAL A C 1
ATOM 2083 O O . VAL A 1 268 ? -9.202 -3.207 21.200 1.00 96.69 268 VAL A O 1
ATOM 2086 N N . ILE A 1 269 ? -9.097 -1.525 22.681 1.00 97.25 269 ILE A N 1
ATOM 2087 C CA . ILE A 1 269 ? -7.867 -0.940 22.128 1.00 97.25 269 ILE A CA 1
ATOM 2088 C C . ILE A 1 269 ? -6.695 -1.923 22.105 1.00 97.25 269 ILE A C 1
ATOM 2090 O O . ILE A 1 269 ? -5.914 -1.910 21.158 1.00 97.25 269 ILE A O 1
ATOM 2094 N N . LEU A 1 270 ? -6.583 -2.803 23.105 1.00 96.75 270 LEU A N 1
ATOM 2095 C CA . LEU A 1 270 ? -5.516 -3.799 23.162 1.00 96.75 270 LEU A CA 1
ATOM 2096 C C . LEU A 1 270 ? -5.668 -4.821 22.031 1.00 96.75 270 LEU A C 1
ATOM 2098 O O . LEU A 1 270 ? -4.696 -5.098 21.338 1.00 96.75 270 LEU A O 1
ATOM 2102 N N . ALA A 1 271 ? -6.888 -5.292 21.769 1.00 96.06 271 ALA A N 1
ATOM 2103 C CA . ALA A 1 271 ? -7.141 -6.205 20.655 1.00 96.06 271 ALA A CA 1
ATOM 2104 C C . ALA A 1 271 ? -6.850 -5.560 19.283 1.00 96.06 271 ALA A C 1
ATOM 2106 O O . ALA A 1 271 ? -6.336 -6.223 18.386 1.00 96.06 271 ALA A O 1
ATOM 2107 N N . ILE A 1 272 ? -7.120 -4.259 19.116 1.00 97.50 272 ILE A N 1
ATOM 2108 C CA . ILE A 1 272 ? -6.794 -3.524 17.879 1.00 97.50 272 ILE A CA 1
ATOM 2109 C C . ILE A 1 272 ? -5.273 -3.363 17.717 1.00 97.50 272 ILE A C 1
ATOM 2111 O O . ILE A 1 272 ? -4.750 -3.522 16.613 1.00 97.50 272 ILE A O 1
ATOM 2115 N N . VAL A 1 273 ? -4.549 -3.077 18.804 1.00 98.19 273 VAL A N 1
ATOM 2116 C CA . VAL A 1 273 ? -3.078 -3.018 18.798 1.00 98.19 273 VAL A CA 1
ATOM 2117 C C . VAL A 1 273 ? -2.482 -4.382 18.447 1.00 98.19 273 VAL A C 1
ATOM 2119 O O . VAL A 1 273 ? -1.598 -4.457 17.597 1.00 98.19 273 VAL A O 1
ATOM 2122 N N . GLU A 1 274 ? -2.971 -5.464 19.051 1.00 95.69 274 GLU A N 1
ATOM 2123 C CA . GLU A 1 274 ? -2.514 -6.828 18.762 1.00 95.69 274 GLU A CA 1
ATOM 2124 C C . GLU A 1 274 ? -2.778 -7.225 17.298 1.00 95.69 274 GLU A C 1
ATOM 2126 O O . GLU A 1 274 ? -1.889 -7.782 16.652 1.00 95.69 274 GLU A O 1
ATOM 2131 N N . GLU A 1 275 ? -3.935 -6.863 16.730 1.00 97.19 275 GLU A N 1
ATOM 2132 C CA . GLU A 1 275 ? -4.228 -7.024 15.297 1.00 97.19 275 GLU A CA 1
ATOM 2133 C C . GLU A 1 275 ? -3.169 -6.313 14.433 1.00 97.19 275 GLU A C 1
ATOM 2135 O O . GLU A 1 275 ? -2.609 -6.925 13.519 1.00 97.19 275 GLU A O 1
ATOM 2140 N N . ALA A 1 276 ? -2.836 -5.055 14.745 1.00 98.06 276 ALA A N 1
ATOM 2141 C CA . ALA A 1 276 ? -1.822 -4.296 14.013 1.00 98.06 276 ALA A CA 1
ATOM 2142 C C . ALA A 1 276 ? -0.436 -4.956 14.102 1.00 98.06 276 ALA A C 1
ATOM 2144 O O . ALA A 1 276 ? 0.226 -5.176 13.086 1.00 98.06 276 ALA A O 1
ATOM 2145 N N . LEU A 1 277 ? 0.002 -5.313 15.312 1.00 94.50 277 LEU A N 1
ATOM 2146 C CA . LEU A 1 277 ? 1.311 -5.930 15.545 1.00 94.50 277 LEU A CA 1
ATOM 2147 C C . LEU A 1 277 ? 1.420 -7.306 14.877 1.00 94.50 277 LEU A C 1
ATOM 2149 O O . LEU A 1 277 ? 2.455 -7.615 14.285 1.00 94.50 277 LEU A O 1
ATOM 2153 N N . SER A 1 278 ? 0.347 -8.103 14.892 1.00 92.81 278 SER A N 1
ATOM 2154 C CA . SER A 1 278 ? 0.298 -9.400 14.202 1.00 92.81 278 SER A CA 1
ATOM 2155 C C . SER A 1 278 ? 0.462 -9.272 12.681 1.00 92.81 278 SER A C 1
ATOM 2157 O O . SER A 1 278 ? 0.989 -10.178 12.039 1.00 92.81 278 SER A O 1
ATOM 2159 N N . ALA A 1 279 ? 0.086 -8.124 12.101 1.00 94.56 279 ALA A N 1
ATOM 2160 C CA . ALA A 1 279 ? 0.282 -7.823 10.683 1.00 94.56 279 ALA A CA 1
ATOM 2161 C C . ALA A 1 279 ? 1.724 -7.415 10.321 1.00 94.56 279 ALA A C 1
ATOM 2163 O O . ALA A 1 279 ? 2.039 -7.193 9.146 1.00 94.56 279 ALA A O 1
ATOM 2164 N N . GLY A 1 280 ? 2.608 -7.323 11.319 1.00 90.19 280 GLY A N 1
ATOM 2165 C CA . GLY A 1 280 ? 3.994 -6.898 11.157 1.00 90.19 280 GLY A CA 1
ATOM 2166 C C . GLY A 1 280 ? 4.199 -5.387 11.254 1.00 90.19 280 GLY A C 1
ATOM 2167 O O . GLY A 1 280 ? 5.230 -4.908 10.782 1.00 90.19 280 GLY A O 1
ATOM 2168 N N . ILE A 1 281 ? 3.250 -4.647 11.843 1.00 96.19 281 ILE A N 1
ATOM 2169 C CA . ILE A 1 281 ? 3.444 -3.242 12.220 1.00 96.19 281 ILE A CA 1
ATOM 2170 C C . ILE A 1 281 ? 4.497 -3.159 13.330 1.00 96.19 281 ILE A C 1
ATOM 2172 O O . ILE A 1 281 ? 4.500 -3.939 14.282 1.00 96.19 281 ILE A O 1
ATOM 2176 N N . GLU A 1 282 ? 5.401 -2.197 13.197 1.00 93.62 282 GLU A N 1
ATOM 2177 C CA . GLU A 1 282 ? 6.541 -2.000 14.092 1.00 93.62 282 GLU A CA 1
ATOM 2178 C C . GLU A 1 282 ? 6.257 -0.904 15.122 1.00 93.62 282 GLU A C 1
ATOM 2180 O O . GLU A 1 282 ? 6.695 -1.016 16.264 1.00 93.62 282 GLU A O 1
ATOM 2185 N N . GLU A 1 283 ? 5.488 0.121 14.741 1.00 97.69 283 GLU A N 1
ATOM 2186 C CA . GLU A 1 283 ? 5.153 1.267 15.586 1.00 97.69 283 GLU A CA 1
ATOM 2187 C C . GLU A 1 283 ? 3.657 1.606 15.495 1.00 97.69 283 GLU A C 1
ATOM 2189 O O . GLU A 1 283 ? 3.078 1.646 14.407 1.00 97.69 283 GLU A O 1
ATOM 2194 N N . VAL A 1 284 ? 3.024 1.903 16.630 1.00 98.75 284 VAL A N 1
ATOM 2195 C CA . VAL A 1 284 ? 1.597 2.245 16.707 1.00 98.75 284 VAL A CA 1
ATOM 2196 C C . VAL A 1 284 ? 1.425 3.620 17.342 1.00 98.75 284 VAL A C 1
ATOM 2198 O O . VAL A 1 284 ? 1.934 3.886 18.426 1.00 98.75 284 VAL A O 1
ATOM 2201 N N . CYS A 1 285 ? 0.663 4.492 16.695 1.00 98.62 285 CYS A N 1
ATOM 2202 C CA . CYS A 1 285 ? 0.216 5.757 17.248 1.00 98.62 285 CYS A CA 1
ATOM 2203 C C . CYS A 1 285 ? -1.251 5.656 17.649 1.00 98.62 285 CYS A C 1
ATOM 2205 O O . CYS A 1 285 ? -2.103 5.341 16.819 1.00 98.62 285 CYS A O 1
ATOM 2207 N N . ILE A 1 286 ? -1.551 5.947 18.911 1.00 98.62 286 ILE A N 1
ATOM 2208 C CA . ILE A 1 286 ? -2.924 6.037 19.406 1.00 98.62 286 ILE A CA 1
ATOM 2209 C C . ILE A 1 286 ? -3.228 7.513 19.649 1.00 98.62 286 ILE A C 1
ATOM 2211 O O . ILE A 1 286 ? -2.550 8.174 20.440 1.00 98.62 286 ILE A O 1
ATOM 2215 N N . ILE A 1 287 ? -4.237 8.035 18.953 1.00 98.38 287 ILE A N 1
ATOM 2216 C CA . ILE A 1 287 ? -4.676 9.421 19.126 1.00 98.38 287 ILE A CA 1
ATOM 2217 C C . ILE A 1 287 ? -5.708 9.450 20.248 1.00 98.38 287 ILE A C 1
ATOM 2219 O O . ILE A 1 287 ? -6.768 8.844 20.119 1.00 98.38 287 ILE A O 1
ATOM 2223 N N . VAL A 1 288 ? -5.417 10.160 21.330 1.00 97.31 288 VAL A N 1
ATOM 2224 C CA . VAL A 1 288 ? -6.247 10.239 22.544 1.00 97.31 288 VAL A CA 1
ATOM 2225 C C . VAL A 1 288 ? -6.551 11.699 22.871 1.00 97.31 288 VAL A C 1
ATOM 2227 O O . VAL A 1 288 ? -5.873 12.595 22.375 1.00 97.31 288 VAL A O 1
ATOM 2230 N N . GLN A 1 289 ? -7.549 11.984 23.708 1.00 95.31 289 GLN A N 1
ATOM 2231 C CA . GLN A 1 289 ? -7.643 13.336 24.273 1.00 95.31 289 GLN A CA 1
ATOM 2232 C C . GLN A 1 289 ? -6.551 13.511 25.330 1.00 95.31 289 GLN A C 1
ATOM 2234 O O . GLN A 1 289 ? -6.230 12.563 26.048 1.00 95.31 289 GLN A O 1
ATOM 2239 N N . ALA A 1 290 ? -6.013 14.725 25.470 1.00 93.00 290 ALA A N 1
ATOM 2240 C CA . ALA A 1 290 ? -4.941 15.002 26.429 1.00 93.00 290 ALA A CA 1
ATOM 2241 C C . ALA A 1 290 ? -5.301 14.580 27.868 1.00 93.00 290 ALA A C 1
ATOM 2243 O O . ALA A 1 290 ? -4.468 14.010 28.565 1.00 93.00 290 ALA A O 1
ATOM 2244 N N . ALA A 1 291 ? -6.555 14.796 28.281 1.00 92.31 291 ALA A N 1
ATOM 2245 C CA . ALA A 1 291 ? -7.046 14.456 29.618 1.00 92.31 291 ALA A CA 1
ATOM 2246 C C . ALA A 1 291 ? -7.177 12.945 29.884 1.00 92.31 291 ALA A C 1
ATOM 2248 O O . ALA A 1 291 ? -7.245 12.538 31.037 1.00 92.31 291 ALA A O 1
ATOM 2249 N N . ASP A 1 292 ? -7.224 12.123 28.835 1.00 93.56 292 ASP A N 1
ATOM 2250 C CA . ASP A 1 292 ? -7.433 10.676 28.946 1.00 93.56 292 ASP A CA 1
ATOM 2251 C C . ASP A 1 292 ? -6.145 9.880 28.725 1.00 93.56 292 ASP A C 1
ATOM 2253 O O . ASP A 1 292 ? -6.155 8.657 28.831 1.00 93.56 292 ASP A O 1
ATOM 2257 N N . ARG A 1 293 ? -5.036 10.554 28.400 1.00 95.00 293 ARG A N 1
ATOM 2258 C CA . ARG A 1 293 ? -3.761 9.921 28.054 1.00 95.00 293 ARG A CA 1
ATOM 2259 C C . ARG A 1 293 ? -3.278 8.952 29.133 1.00 95.00 293 ARG A C 1
ATOM 2261 O O . ARG A 1 293 ? -2.913 7.826 28.797 1.00 95.00 293 ARG A O 1
ATOM 2268 N N . ASP A 1 294 ? -3.340 9.366 30.395 1.00 95.06 294 ASP A N 1
ATOM 2269 C CA . ASP A 1 294 ? -2.886 8.564 31.534 1.00 95.06 294 ASP A CA 1
ATOM 2270 C C . ASP A 1 294 ? -3.619 7.213 31.602 1.00 95.06 294 ASP A C 1
ATOM 2272 O O . ASP A 1 294 ? -2.992 6.188 31.844 1.00 95.06 294 ASP A O 1
ATOM 2276 N N . LEU A 1 295 ? -4.917 7.173 31.263 1.00 93.69 295 LEU A N 1
ATOM 2277 C CA . LEU A 1 295 ? -5.713 5.936 31.258 1.00 93.69 295 LEU A CA 1
ATOM 2278 C C . LEU A 1 295 ? -5.187 4.901 30.254 1.00 93.69 295 LEU A C 1
ATOM 2280 O O . LEU A 1 295 ? -5.240 3.698 30.504 1.00 93.69 295 LEU A O 1
ATOM 2284 N N . PHE A 1 296 ? -4.694 5.353 29.099 1.00 95.81 296 PHE A N 1
ATOM 2285 C CA . PHE A 1 296 ? -4.097 4.455 28.113 1.00 95.81 296 PHE A CA 1
ATOM 2286 C C . PHE A 1 296 ? -2.655 4.091 28.490 1.00 95.81 296 PHE A C 1
ATOM 2288 O O . PHE A 1 296 ? -2.240 2.946 28.293 1.00 95.81 296 PHE A O 1
ATOM 2295 N N . GLU A 1 297 ? -1.888 5.027 29.057 1.00 96.00 297 GLU A N 1
ATOM 2296 C CA . GLU A 1 297 ? -0.537 4.749 29.556 1.00 96.00 297 GLU A CA 1
ATOM 2297 C C . GLU A 1 297 ? -0.547 3.722 30.699 1.00 96.00 297 GLU A C 1
ATOM 2299 O O . GLU A 1 297 ? 0.324 2.854 30.728 1.00 96.00 297 GLU A O 1
ATOM 2304 N N . GLU A 1 298 ? -1.560 3.721 31.568 1.00 94.31 298 GLU A N 1
ATOM 2305 C CA . GLU A 1 298 ? -1.717 2.722 32.634 1.00 94.31 298 GLU A CA 1
ATOM 2306 C C . GLU A 1 298 ? -1.764 1.277 32.108 1.00 94.31 298 GLU A C 1
ATOM 2308 O O . GLU A 1 298 ? -1.222 0.375 32.744 1.00 94.31 298 GLU A O 1
ATOM 2313 N N . ILE A 1 299 ? -2.362 1.043 30.935 1.00 92.88 299 ILE A N 1
ATOM 2314 C CA . ILE A 1 299 ? -2.478 -0.300 30.339 1.00 92.88 299 ILE A CA 1
ATOM 2315 C C . ILE A 1 299 ? -1.173 -0.733 29.671 1.00 92.88 299 ILE A C 1
ATOM 2317 O O . ILE A 1 299 ? -0.760 -1.885 29.798 1.00 92.88 299 ILE A O 1
ATOM 2321 N N . PHE A 1 300 ? -0.550 0.172 28.914 1.00 95.69 300 PHE A N 1
ATOM 2322 C CA . PHE A 1 300 ? 0.543 -0.179 28.004 1.00 95.69 300 PHE A CA 1
ATOM 2323 C C . PHE A 1 300 ? 1.934 0.158 28.547 1.00 95.69 300 PHE A C 1
ATOM 2325 O O . PHE A 1 300 ? 2.923 -0.408 28.097 1.00 95.69 300 PHE A O 1
ATOM 2332 N N . LYS A 1 301 ? 2.055 1.114 29.468 1.00 94.62 301 LYS A N 1
ATOM 2333 C CA . LYS A 1 301 ? 3.348 1.664 29.911 1.00 94.62 301 LYS A CA 1
ATOM 2334 C C . LYS A 1 301 ? 3.638 1.407 31.385 1.00 94.62 301 LYS A C 1
ATOM 2336 O O . LYS A 1 301 ? 4.787 1.558 31.797 1.00 94.62 301 LYS A O 1
ATOM 2341 N N . MET A 1 302 ? 2.637 1.027 32.177 1.00 92.62 302 MET A N 1
ATOM 2342 C CA . MET A 1 302 ? 2.772 0.884 33.625 1.00 92.62 302 MET A CA 1
ATOM 2343 C C . MET A 1 302 ? 2.572 -0.561 34.076 1.00 92.62 302 MET A C 1
ATOM 2345 O O . MET A 1 302 ? 1.714 -1.287 33.586 1.00 92.62 302 MET A O 1
ATOM 2349 N N . SER A 1 303 ? 3.379 -0.983 35.049 1.00 88.81 303 SER A N 1
ATOM 2350 C CA . SER A 1 303 ? 3.117 -2.221 35.784 1.00 88.81 303 SER A CA 1
ATOM 2351 C C . SER A 1 303 ? 2.077 -1.973 36.875 1.00 88.81 303 SER A C 1
ATOM 2353 O O . SER A 1 303 ? 2.082 -0.895 37.477 1.00 88.81 303 SER A O 1
ATOM 2355 N N . PRO A 1 304 ? 1.238 -2.969 37.209 1.00 90.25 304 PRO A N 1
ATOM 2356 C CA . PRO A 1 304 ? 0.407 -2.875 38.400 1.00 90.25 304 PRO A CA 1
ATOM 2357 C C . PRO A 1 304 ? 1.283 -2.746 39.663 1.00 90.25 304 PRO A C 1
ATOM 2359 O O . PRO A 1 304 ? 2.433 -3.201 39.658 1.00 90.25 304 PRO A O 1
ATOM 2362 N N . PRO A 1 305 ? 0.749 -2.188 40.770 1.00 93.62 305 PRO A N 1
ATOM 2363 C CA . PRO A 1 305 ? 1.459 -2.129 42.047 1.00 93.62 305 PRO A CA 1
ATOM 2364 C C . PRO A 1 305 ? 2.008 -3.498 42.453 1.00 93.62 305 PRO A C 1
ATOM 2366 O O . PRO A 1 305 ? 1.357 -4.522 42.219 1.00 93.62 305 PRO A O 1
ATOM 2369 N N . ILE A 1 306 ? 3.188 -3.527 43.078 1.00 93.38 306 ILE A N 1
ATOM 2370 C CA . ILE A 1 306 ? 3.921 -4.769 43.365 1.00 93.38 306 ILE A CA 1
ATOM 2371 C C . ILE A 1 306 ? 3.091 -5.764 44.191 1.00 93.38 306 ILE A C 1
ATOM 2373 O O . ILE A 1 306 ? 3.156 -6.974 43.970 1.00 93.38 306 ILE A O 1
ATOM 2377 N N . GLU A 1 307 ? 2.241 -5.272 45.096 1.00 94.44 307 GLU A N 1
ATOM 2378 C CA . GLU A 1 307 ? 1.339 -6.091 45.906 1.00 94.44 307 GLU A CA 1
ATOM 2379 C C . GLU A 1 307 ? 0.263 -6.783 45.064 1.00 94.44 307 GLU A C 1
ATOM 2381 O O . GLU A 1 307 ? -0.130 -7.910 45.371 1.00 94.44 307 GLU A O 1
ATOM 2386 N N . SER A 1 308 ? -0.223 -6.121 44.012 1.00 93.81 308 SER A N 1
ATOM 2387 C CA . SER A 1 308 ? -1.182 -6.681 43.057 1.00 93.81 308 SER A CA 1
ATOM 2388 C C . SER A 1 308 ? -0.486 -7.616 42.071 1.00 93.81 308 SER A C 1
ATOM 2390 O O . SER A 1 308 ? -0.976 -8.719 41.838 1.00 93.81 308 SER A O 1
ATOM 2392 N N . PHE A 1 309 ? 0.687 -7.231 41.559 1.00 92.38 309 PHE A N 1
ATOM 2393 C CA . PHE A 1 309 ? 1.494 -8.045 40.647 1.00 92.38 309 PHE A CA 1
ATOM 2394 C C . PHE A 1 309 ? 1.858 -9.409 41.254 1.00 92.38 309 PHE A C 1
ATOM 2396 O O . PHE A 1 309 ? 1.692 -10.452 40.621 1.00 92.38 309 PHE A O 1
ATOM 2403 N N . ASN A 1 310 ? 2.266 -9.430 42.526 1.00 94.06 310 ASN A N 1
ATOM 2404 C CA . ASN A 1 310 ? 2.624 -10.662 43.232 1.00 94.06 310 ASN A CA 1
ATOM 2405 C C . ASN A 1 310 ? 1.431 -11.600 43.492 1.00 94.06 310 ASN A C 1
ATOM 2407 O O . ASN A 1 310 ? 1.638 -12.778 43.780 1.00 94.06 310 ASN A O 1
ATOM 2411 N N . LYS A 1 311 ? 0.189 -11.106 43.385 1.00 96.38 311 LYS A N 1
ATOM 2412 C CA . LYS A 1 311 ? -1.036 -11.923 43.476 1.00 96.38 311 LYS A CA 1
ATOM 2413 C C . LYS A 1 311 ? -1.456 -12.519 42.132 1.00 96.38 311 LYS A C 1
ATOM 2415 O O . LYS A 1 311 ? -2.332 -13.382 42.107 1.00 96.38 311 LYS A O 1
ATOM 2420 N N . LEU A 1 312 ? -0.875 -12.062 41.023 1.00 94.94 312 LEU A N 1
ATOM 2421 C CA . LEU A 1 312 ? -1.162 -12.602 39.698 1.00 94.94 312 LEU A CA 1
ATOM 2422 C C . LEU A 1 312 ? -0.579 -14.012 39.547 1.00 94.94 312 LEU A C 1
ATOM 2424 O O . LEU A 1 312 ? 0.461 -14.347 40.116 1.00 94.94 312 LEU A O 1
ATOM 2428 N N . SER A 1 313 ? -1.234 -14.842 38.733 1.00 96.06 313 SER A N 1
ATOM 2429 C CA . SER A 1 313 ? -0.646 -16.105 38.285 1.00 96.06 313 SER A CA 1
ATOM 2430 C C . SER A 1 313 ? 0.635 -15.837 37.485 1.00 96.06 313 SER A C 1
ATOM 2432 O O . SER A 1 313 ? 0.795 -14.771 36.892 1.00 96.06 313 SER A O 1
ATOM 2434 N N . ARG A 1 314 ? 1.529 -16.830 37.388 1.00 94.25 314 ARG A N 1
ATOM 2435 C CA . ARG A 1 314 ? 2.736 -16.718 36.543 1.00 94.25 314 ARG A CA 1
ATOM 2436 C C . ARG A 1 314 ? 2.411 -16.370 35.090 1.00 94.25 314 ARG A C 1
ATOM 2438 O O . ARG A 1 314 ? 3.176 -15.674 34.438 1.00 94.25 314 ARG A O 1
ATOM 2445 N N . GLU A 1 315 ? 1.290 -16.872 34.584 1.00 94.06 315 GLU A N 1
ATOM 2446 C CA . GLU A 1 315 ? 0.813 -16.576 33.235 1.00 94.06 315 GLU A CA 1
ATOM 2447 C C . GLU A 1 315 ? 0.427 -15.097 33.085 1.00 94.06 315 GLU A C 1
ATOM 2449 O O . GLU A 1 315 ? 0.833 -14.451 32.126 1.00 94.06 315 GLU A O 1
ATOM 2454 N N . ASN A 1 316 ? -0.278 -14.529 34.067 1.00 94.12 316 ASN A N 1
ATOM 2455 C CA . ASN A 1 316 ? -0.652 -13.115 34.050 1.00 94.12 316 ASN A CA 1
ATOM 2456 C C . ASN A 1 316 ? 0.535 -12.181 34.325 1.00 94.12 316 ASN A C 1
ATOM 2458 O O . ASN A 1 316 ? 0.567 -11.089 33.774 1.00 94.12 316 ASN A O 1
ATOM 2462 N N . GLN A 1 317 ? 1.532 -12.607 35.106 1.00 93.56 317 GLN A N 1
ATOM 2463 C CA . GLN A 1 317 ? 2.789 -11.860 35.258 1.00 93.56 317 GLN A CA 1
ATOM 2464 C C . GLN A 1 317 ? 3.530 -11.740 33.918 1.00 93.56 317 GLN A C 1
ATOM 2466 O O . GLN A 1 317 ? 3.908 -10.639 33.529 1.00 93.56 317 GLN A O 1
ATOM 2471 N N . LYS A 1 318 ? 3.641 -12.843 33.162 1.00 92.00 318 LYS A N 1
ATOM 2472 C CA . LYS A 1 318 ? 4.187 -12.822 31.793 1.00 92.00 318 LYS A CA 1
ATOM 2473 C C . LYS A 1 318 ? 3.355 -11.963 30.846 1.00 92.00 318 LYS A C 1
ATOM 2475 O O . LYS A 1 318 ? 3.907 -11.301 29.976 1.00 92.00 318 LYS A O 1
ATOM 2480 N N . TYR A 1 319 ? 2.032 -11.964 31.003 1.00 92.12 319 TYR A N 1
ATOM 2481 C CA . TYR A 1 319 ? 1.170 -11.100 30.201 1.00 92.12 319 TYR A CA 1
ATOM 2482 C C . TYR A 1 319 ? 1.414 -9.615 30.510 1.00 92.12 319 TYR A C 1
ATOM 2484 O O . TYR A 1 319 ? 1.483 -8.815 29.588 1.00 92.12 319 TYR A O 1
ATOM 2492 N N . CYS A 1 320 ? 1.644 -9.237 31.773 1.00 93.69 320 CYS A N 1
ATOM 2493 C CA . CYS A 1 320 ? 2.072 -7.875 32.109 1.00 93.69 320 CYS A CA 1
ATOM 2494 C C . CYS A 1 320 ? 3.407 -7.504 31.442 1.00 93.69 320 CYS A C 1
ATOM 2496 O O . CYS A 1 320 ? 3.531 -6.400 30.922 1.00 93.69 320 CYS A O 1
ATOM 2498 N N . GLU A 1 321 ? 4.387 -8.413 31.412 1.00 88.06 321 GLU A N 1
ATOM 2499 C CA . GLU A 1 321 ? 5.650 -8.192 30.688 1.00 88.06 321 GLU A CA 1
ATOM 2500 C C . GLU A 1 321 ? 5.411 -7.990 29.183 1.00 88.06 321 GLU A C 1
ATOM 2502 O O . GLU A 1 321 ? 5.974 -7.073 28.587 1.00 88.06 321 GLU A O 1
ATOM 2507 N N . TYR A 1 322 ? 4.524 -8.791 28.584 1.00 91.25 322 TYR A N 1
ATOM 2508 C CA . TYR A 1 322 ? 4.104 -8.637 27.190 1.00 91.25 322 TYR A CA 1
ATOM 2509 C C . TYR A 1 322 ? 3.463 -7.267 26.918 1.00 91.25 322 TYR A C 1
ATOM 2511 O O . TYR A 1 322 ? 3.819 -6.621 25.934 1.00 91.25 322 TYR A O 1
ATOM 2519 N N . LEU A 1 323 ? 2.577 -6.788 27.801 1.00 94.81 323 LEU A N 1
ATOM 2520 C CA . LEU A 1 323 ? 1.949 -5.466 27.671 1.00 94.81 323 LEU A CA 1
ATOM 2521 C C . LEU A 1 323 ? 2.981 -4.333 27.661 1.00 94.81 323 LEU A C 1
ATOM 2523 O O . LEU A 1 323 ? 2.858 -3.401 26.869 1.00 94.81 323 LEU A O 1
ATOM 2527 N N . LEU A 1 324 ? 4.021 -4.431 28.493 1.00 91.25 324 LEU A N 1
ATOM 2528 C CA . LEU A 1 324 ? 5.112 -3.454 28.514 1.00 91.25 324 LEU A CA 1
ATOM 2529 C C . LEU A 1 324 ? 5.995 -3.540 27.262 1.00 91.25 324 LEU A C 1
ATOM 2531 O O . LEU A 1 324 ? 6.465 -2.507 26.786 1.00 91.25 324 LEU A O 1
ATOM 2535 N N . ASP A 1 325 ? 6.223 -4.740 26.717 1.00 87.56 325 ASP A N 1
ATOM 2536 C CA . ASP A 1 325 ? 6.971 -4.929 25.464 1.00 87.56 325 ASP A CA 1
ATOM 2537 C C . ASP A 1 325 ? 6.252 -4.277 24.280 1.00 87.56 325 ASP A C 1
ATOM 2539 O O . ASP A 1 325 ? 6.818 -3.415 23.602 1.00 87.56 325 ASP A O 1
ATOM 2543 N N . ILE A 1 326 ? 4.971 -4.602 24.073 1.00 93.44 326 ILE A N 1
ATOM 2544 C CA . ILE A 1 326 ? 4.179 -3.945 23.025 1.00 93.44 326 ILE A CA 1
ATOM 2545 C C . ILE A 1 326 ? 4.028 -2.452 23.315 1.00 93.44 326 ILE A C 1
ATOM 2547 O O . ILE A 1 326 ? 4.051 -1.633 22.398 1.00 93.44 326 ILE A O 1
ATOM 2551 N N . GLY A 1 327 ? 3.967 -2.086 24.597 1.00 95.31 327 GLY A N 1
ATOM 2552 C CA . GLY A 1 327 ? 3.950 -0.722 25.083 1.00 95.31 327 GLY A CA 1
ATOM 2553 C C . GLY A 1 327 ? 5.093 0.115 24.540 1.00 95.31 327 GLY A C 1
ATOM 2554 O O . GLY A 1 327 ? 4.867 1.254 24.144 1.00 95.31 327 GLY A O 1
ATOM 2555 N N . GLN A 1 328 ? 6.309 -0.425 24.438 1.00 92.44 328 GLN A N 1
ATOM 2556 C CA . GLN A 1 328 ? 7.470 0.294 23.888 1.00 92.44 328 GLN A CA 1
ATOM 2557 C C . GLN A 1 328 ? 7.271 0.739 22.433 1.00 92.44 328 GLN A C 1
ATOM 2559 O O . GLN A 1 328 ? 7.869 1.726 22.014 1.00 92.44 328 GLN A O 1
ATOM 2564 N N . ARG A 1 329 ? 6.387 0.067 21.689 1.00 94.44 329 ARG A N 1
ATOM 2565 C CA . ARG A 1 329 ? 6.061 0.368 20.287 1.00 94.44 329 ARG A CA 1
ATOM 2566 C C . ARG A 1 329 ? 4.929 1.383 20.131 1.00 94.44 329 ARG A C 1
ATOM 2568 O O . ARG A 1 329 ? 4.625 1.787 19.012 1.00 94.44 329 ARG A O 1
ATOM 2575 N N . ILE A 1 330 ? 4.287 1.780 21.232 1.00 98.50 330 ILE A N 1
ATOM 2576 C CA . ILE A 1 330 ? 3.110 2.652 21.226 1.00 98.50 330 ILE A CA 1
ATOM 2577 C C . ILE A 1 330 ? 3.505 4.092 21.554 1.00 98.50 330 ILE A C 1
ATOM 2579 O O . ILE A 1 330 ? 4.171 4.359 22.558 1.00 98.50 330 ILE A O 1
ATOM 2583 N N . THR A 1 331 ? 3.039 5.033 20.738 1.00 98.50 331 THR A N 1
ATOM 2584 C CA . THR A 1 331 ? 3.135 6.478 20.973 1.00 98.50 331 THR A CA 1
ATOM 2585 C C . THR A 1 331 ? 1.740 7.078 21.104 1.00 98.50 331 THR A C 1
ATOM 2587 O O . THR A 1 331 ? 0.874 6.834 20.267 1.00 98.50 331 THR A O 1
ATOM 2590 N N . PHE A 1 332 ? 1.525 7.901 22.129 1.00 98.38 332 PHE A N 1
ATOM 2591 C CA . PHE A 1 332 ? 0.272 8.632 22.311 1.00 98.38 332 PHE A CA 1
ATOM 2592 C C . PHE A 1 332 ? 0.390 10.041 21.739 1.00 98.38 332 PHE A C 1
ATOM 2594 O O . PHE A 1 332 ? 1.323 10.774 22.074 1.00 98.38 332 PHE A O 1
ATOM 2601 N N . VAL A 1 333 ? -0.565 10.416 20.892 1.00 98.19 333 VAL A N 1
ATOM 2602 C CA . VAL A 1 333 ? -0.684 11.763 20.320 1.00 98.19 333 VAL A CA 1
ATOM 2603 C C . VAL A 1 333 ? -1.995 12.377 20.789 1.00 98.19 333 VAL A C 1
ATOM 2605 O O . VAL A 1 333 ? -3.029 11.713 20.795 1.00 98.19 333 VAL A O 1
ATOM 2608 N N . ALA A 1 334 ? -1.954 13.640 21.202 1.00 97.06 334 ALA A N 1
ATOM 2609 C CA . ALA A 1 334 ? -3.136 14.330 21.692 1.00 97.06 334 ALA A CA 1
ATOM 2610 C C . ALA A 1 334 ? -3.979 14.894 20.538 1.00 97.06 334 ALA A C 1
ATOM 2612 O O . ALA A 1 334 ? -3.457 15.508 19.608 1.00 97.06 334 ALA A O 1
ATOM 2613 N N . GLN A 1 335 ? -5.294 14.723 20.638 1.00 96.19 335 GLN A N 1
ATOM 2614 C CA . GLN A 1 335 ? -6.285 15.553 19.968 1.00 96.19 335 GLN A CA 1
ATOM 2615 C C . GLN A 1 335 ? -6.902 16.488 21.011 1.00 96.19 335 GLN A C 1
ATOM 2617 O O . GLN A 1 335 ? -7.765 16.079 21.791 1.00 96.19 335 GLN A O 1
ATOM 2622 N N . ASP A 1 336 ? -6.473 17.748 21.017 1.00 91.50 336 ASP A N 1
ATOM 2623 C CA . ASP A 1 336 ? -6.924 18.725 22.017 1.00 91.50 336 ASP A CA 1
ATOM 2624 C C . ASP A 1 336 ? -8.377 19.166 21.792 1.00 91.50 336 ASP A C 1
ATOM 2626 O O . ASP A 1 336 ? -9.120 19.387 22.748 1.00 91.50 336 ASP A O 1
ATOM 2630 N N . VAL A 1 337 ? -8.808 19.240 20.527 1.00 91.38 337 VAL A N 1
ATOM 2631 C CA . VAL A 1 337 ? -10.172 19.623 20.138 1.00 91.38 337 VAL A CA 1
ATOM 2632 C C . VAL A 1 337 ? -10.800 18.548 19.249 1.00 91.38 337 VAL A C 1
ATOM 2634 O O . VAL A 1 337 ? -10.223 18.097 18.256 1.00 91.38 337 VAL A O 1
ATOM 2637 N N . GLN A 1 338 ? -12.014 18.122 19.602 1.00 90.88 338 GLN A N 1
ATOM 2638 C CA . GLN A 1 338 ? -12.767 17.094 18.878 1.00 90.88 338 GLN A CA 1
ATOM 2639 C C . GLN A 1 338 ? -13.490 17.684 17.660 1.00 90.88 338 GLN A C 1
ATOM 2641 O O . GLN A 1 338 ? -14.699 17.885 17.679 1.00 90.88 338 GLN A O 1
ATOM 2646 N N . GLU A 1 339 ? -12.749 17.960 16.588 1.00 94.12 339 GLU A N 1
ATOM 2647 C CA . GLU A 1 339 ? -13.304 18.565 15.366 1.00 94.12 339 GLU A CA 1
ATOM 2648 C C . GLU A 1 339 ? -13.701 17.559 14.272 1.00 94.12 339 GLU A C 1
ATOM 2650 O O . GLU A 1 339 ? -13.992 17.954 13.142 1.00 94.12 339 GLU A O 1
ATOM 2655 N N . GLY A 1 340 ? -13.714 16.264 14.592 1.00 92.06 340 GLY A N 1
ATOM 2656 C CA . GLY A 1 340 ? -14.082 15.190 13.668 1.00 92.06 340 GLY A CA 1
ATOM 2657 C C . GLY A 1 340 ? -12.990 14.143 13.460 1.00 92.06 340 GLY A C 1
ATOM 2658 O O . GLY A 1 340 ? -11.869 14.257 13.967 1.00 92.06 340 GLY A O 1
ATOM 2659 N N . PHE A 1 341 ? -13.336 13.105 12.697 1.00 92.19 341 PHE A N 1
ATOM 2660 C CA . PHE A 1 341 ? -12.463 11.962 12.420 1.00 92.19 341 PHE A CA 1
ATOM 2661 C C . PHE A 1 341 ? -11.242 12.335 11.565 1.00 92.19 341 PHE A C 1
ATOM 2663 O O . PHE A 1 341 ? -10.129 11.914 11.872 1.00 92.19 341 PHE A O 1
ATOM 2670 N N . GLY A 1 342 ? -11.423 13.175 10.541 1.00 95.19 342 GLY A N 1
ATOM 2671 C CA . GLY A 1 342 ? -10.324 13.683 9.718 1.00 95.19 342 GLY A CA 1
ATOM 2672 C C . GLY A 1 342 ? -9.315 14.478 10.549 1.00 95.19 342 GLY A C 1
ATOM 2673 O O . GLY A 1 342 ? -8.116 14.222 10.463 1.00 95.19 342 GLY A O 1
ATOM 2674 N N . HIS A 1 343 ? -9.793 15.361 11.433 1.00 96.50 343 HIS A N 1
ATOM 2675 C CA . HIS A 1 343 ? -8.926 16.101 12.358 1.00 96.50 343 HIS A CA 1
ATOM 2676 C C . HIS A 1 343 ? -8.142 15.164 13.288 1.00 96.50 343 HIS A C 1
ATOM 2678 O O . HIS A 1 343 ? -6.941 15.347 13.461 1.00 96.50 343 HIS A O 1
ATOM 2684 N N . ALA A 1 344 ? -8.791 14.134 13.847 1.00 96.31 344 ALA A N 1
ATOM 2685 C CA . ALA A 1 344 ? -8.109 13.147 14.684 1.00 96.31 344 ALA A CA 1
ATOM 2686 C C . ALA A 1 344 ? -6.941 12.488 13.933 1.00 96.31 344 ALA A C 1
ATOM 2688 O O . ALA A 1 344 ? -5.825 12.455 14.442 1.00 96.31 344 ALA A O 1
ATOM 2689 N N . VAL A 1 345 ? -7.172 12.032 12.696 1.00 97.44 345 VAL A N 1
ATOM 2690 C CA . VAL A 1 345 ? -6.116 11.456 11.849 1.00 97.44 345 VAL A CA 1
ATOM 2691 C C . VAL A 1 345 ? -4.998 12.474 11.600 1.00 97.44 345 VAL A C 1
ATOM 2693 O O . VAL A 1 345 ? -3.828 12.127 11.745 1.00 97.44 345 VAL A O 1
ATOM 2696 N N . HIS A 1 346 ? -5.330 13.733 11.299 1.00 98.00 346 HIS A N 1
ATOM 2697 C CA . HIS A 1 346 ? -4.348 14.798 11.061 1.00 98.00 346 HIS A CA 1
ATOM 2698 C C . HIS A 1 346 ? -3.410 15.054 12.251 1.00 98.00 346 HIS A C 1
ATOM 2700 O O . HIS A 1 346 ? -2.236 15.351 12.028 1.00 98.00 346 HIS A O 1
ATOM 2706 N N . CYS A 1 347 ? -3.858 14.867 13.500 1.00 97.94 347 CYS A N 1
ATOM 2707 C CA . CYS A 1 347 ? -2.990 14.990 14.679 1.00 97.94 347 CYS A CA 1
ATOM 2708 C C . CYS A 1 347 ? -1.749 14.077 14.601 1.00 97.94 347 CYS A C 1
ATOM 2710 O O . CYS A 1 347 ? -0.688 14.442 15.098 1.00 97.94 347 CYS A O 1
ATOM 2712 N N . ALA A 1 348 ? -1.835 12.922 13.928 1.00 98.00 348 ALA A N 1
ATOM 2713 C CA . ALA A 1 348 ? -0.716 11.990 13.777 1.00 98.00 348 ALA A CA 1
ATOM 2714 C C . ALA A 1 348 ? 0.273 12.353 12.646 1.00 98.00 348 ALA A C 1
ATOM 2716 O O . ALA A 1 348 ? 1.274 11.654 12.476 1.00 98.00 348 ALA A O 1
ATOM 2717 N N . ARG A 1 349 ? 0.031 13.425 11.873 1.00 97.94 349 ARG A N 1
ATOM 2718 C CA . ARG A 1 349 ? 0.813 13.802 10.676 1.00 97.94 349 ARG A CA 1
ATOM 2719 C C . ARG A 1 349 ? 2.318 13.863 10.932 1.00 97.94 349 ARG A C 1
ATOM 2721 O O . ARG A 1 349 ? 3.092 13.299 10.163 1.00 97.94 349 ARG A O 1
ATOM 2728 N N . GLU A 1 350 ? 2.738 14.536 12.001 1.00 97.19 350 GLU A N 1
ATOM 2729 C CA . GLU A 1 350 ? 4.164 14.711 12.319 1.00 97.19 350 GLU A CA 1
ATOM 2730 C C . GLU A 1 350 ? 4.830 13.395 12.725 1.00 97.19 350 GLU A C 1
ATOM 2732 O O . GLU A 1 350 ? 5.950 13.112 12.305 1.00 97.19 350 GLU A O 1
ATOM 2737 N N . TRP A 1 351 ? 4.117 12.561 13.485 1.00 98.12 351 TRP A N 1
ATOM 2738 C CA . TRP A 1 351 ? 4.605 11.253 13.914 1.00 98.12 351 TRP A CA 1
ATOM 2739 C C . TRP A 1 351 ? 4.717 10.265 12.743 1.00 98.12 351 TRP A C 1
ATOM 2741 O O . TRP A 1 351 ? 5.703 9.528 12.631 1.00 98.12 351 TRP A O 1
ATOM 2751 N N . VAL A 1 352 ? 3.738 10.261 11.830 1.00 97.44 352 VAL A N 1
ATOM 2752 C CA . VAL A 1 352 ? 3.795 9.435 10.615 1.00 97.44 352 VAL A CA 1
ATOM 2753 C C . VAL A 1 352 ? 4.912 9.922 9.690 1.00 97.44 352 VAL A C 1
ATOM 2755 O O . VAL A 1 352 ? 5.719 9.114 9.219 1.00 97.44 352 VAL A O 1
ATOM 2758 N N . GLY A 1 353 ? 5.004 11.235 9.472 1.00 93.31 353 GLY A N 1
ATOM 2759 C CA . GLY A 1 353 ? 5.974 11.853 8.577 1.00 93.31 353 GLY A CA 1
ATOM 2760 C C . GLY A 1 353 ? 5.633 11.611 7.105 1.00 93.31 353 GLY A C 1
ATOM 2761 O O . GLY A 1 353 ? 4.497 11.775 6.672 1.00 93.31 353 GLY A O 1
ATOM 2762 N N . SER A 1 354 ? 6.634 11.226 6.311 1.00 87.19 354 SER A N 1
ATOM 2763 C CA . SER A 1 354 ? 6.488 11.024 4.859 1.00 87.19 354 SER A CA 1
ATOM 2764 C C . SER A 1 354 ? 6.338 9.555 4.454 1.00 87.19 354 SER A C 1
ATOM 2766 O O . SER A 1 354 ? 6.593 9.209 3.299 1.00 87.19 354 SER A O 1
ATOM 2768 N N . GLU A 1 355 ? 5.940 8.685 5.379 1.00 89.56 355 GLU A N 1
ATOM 2769 C CA . GLU A 1 355 ? 5.795 7.239 5.177 1.00 89.56 355 GLU A CA 1
ATOM 2770 C C . GLU A 1 355 ? 4.316 6.838 5.039 1.00 89.56 355 GLU A C 1
ATOM 2772 O O . GLU A 1 355 ? 3.451 7.517 5.592 1.00 89.56 355 GLU A O 1
ATOM 2777 N N . PRO A 1 356 ? 3.985 5.764 4.297 1.00 94.00 356 PRO A N 1
ATOM 2778 C CA . PRO A 1 356 ? 2.638 5.214 4.327 1.00 94.00 356 PRO A CA 1
ATOM 2779 C C . PRO A 1 356 ? 2.352 4.564 5.683 1.00 94.00 356 PRO A C 1
ATOM 2781 O O . PRO A 1 356 ? 3.264 4.113 6.382 1.00 94.00 356 PRO A O 1
ATOM 2784 N N . PHE A 1 357 ? 1.077 4.505 6.047 1.00 98.19 357 PHE A N 1
ATOM 2785 C CA . PHE A 1 357 ? 0.642 4.038 7.358 1.00 98.19 357 PHE A CA 1
ATOM 2786 C C . PHE A 1 357 ? -0.671 3.259 7.274 1.00 98.19 357 PHE A C 1
ATOM 2788 O O . PHE A 1 357 ? -1.475 3.457 6.362 1.00 98.19 357 PHE A O 1
ATOM 2795 N N . LEU A 1 358 ? -0.887 2.372 8.243 1.00 98.69 358 LEU A N 1
ATOM 2796 C CA . LEU A 1 358 ? -2.139 1.654 8.437 1.00 98.69 358 LEU A CA 1
ATOM 2797 C C . LEU A 1 358 ? -3.043 2.473 9.365 1.00 98.69 358 LEU A C 1
ATOM 2799 O O . LEU A 1 358 ? -2.731 2.653 10.533 1.00 98.69 358 LEU A O 1
ATOM 2803 N N . LEU A 1 359 ? -4.173 2.961 8.879 1.00 98.69 359 LEU A N 1
ATOM 2804 C CA . LEU A 1 359 ? -5.218 3.558 9.703 1.00 98.69 359 LEU A CA 1
ATOM 2805 C C . LEU A 1 359 ? -6.221 2.476 10.114 1.00 98.69 359 LEU A C 1
ATOM 2807 O O . LEU A 1 359 ? -6.778 1.797 9.250 1.00 98.69 359 LEU A O 1
ATOM 2811 N N . MET A 1 360 ? -6.486 2.345 11.413 1.00 98.38 360 MET A N 1
ATOM 2812 C CA . MET A 1 360 ? -7.486 1.420 11.957 1.00 98.38 360 MET A CA 1
ATOM 2813 C C . MET A 1 360 ? -8.469 2.183 12.840 1.00 98.38 360 MET A C 1
ATOM 2815 O O . MET A 1 360 ? -8.062 2.998 13.666 1.00 98.38 360 MET A O 1
ATOM 2819 N N . LEU A 1 361 ? -9.768 1.928 12.683 1.00 95.31 361 LEU A N 1
ATOM 2820 C CA . LEU A 1 361 ? -10.778 2.550 13.543 1.00 95.31 361 LEU A CA 1
ATOM 2821 C C . LEU A 1 361 ? -10.702 1.991 14.971 1.00 95.31 361 LEU A C 1
ATOM 2823 O O . LEU A 1 361 ? -10.730 0.776 15.149 1.00 95.31 361 LEU A O 1
ATOM 2827 N N . GLY A 1 362 ? -10.651 2.874 15.976 1.00 93.69 362 GLY A N 1
ATOM 2828 C CA . GLY A 1 362 ? -10.517 2.511 17.396 1.00 93.69 362 GLY A CA 1
ATOM 2829 C C . GLY A 1 362 ? -11.738 1.826 18.024 1.00 93.69 362 GLY A C 1
ATOM 2830 O O . GLY A 1 362 ? -11.668 1.361 19.155 1.00 93.69 362 GLY A O 1
ATOM 2831 N N . ASP A 1 363 ? -12.855 1.746 17.304 1.00 91.69 363 ASP A N 1
ATOM 2832 C CA . ASP A 1 363 ? 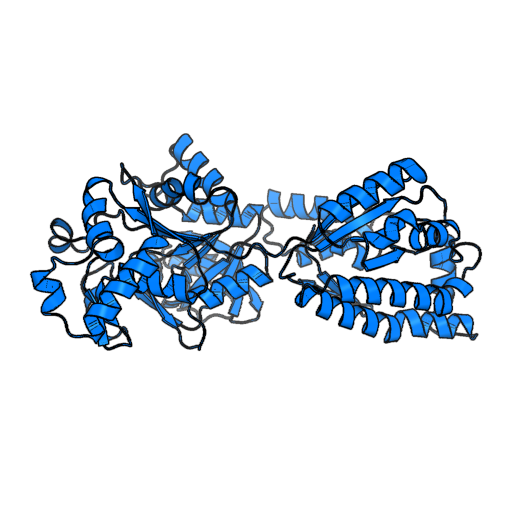-14.104 1.106 17.734 1.00 91.69 363 ASP A CA 1
ATOM 2833 C C . ASP A 1 363 ? -14.500 -0.110 16.891 1.00 91.69 363 ASP A C 1
ATOM 2835 O O . ASP A 1 363 ? -15.626 -0.600 16.997 1.00 91.69 363 ASP A O 1
ATOM 2839 N N . HIS A 1 364 ? -13.578 -0.606 16.068 1.00 94.12 364 HIS A N 1
ATOM 2840 C CA . HIS A 1 364 ? -13.802 -1.771 15.230 1.00 94.12 364 HIS A CA 1
ATOM 2841 C C . HIS A 1 364 ? -12.818 -2.884 15.578 1.00 94.12 364 HIS A C 1
ATOM 2843 O O . HIS A 1 364 ? -11.604 -2.695 15.531 1.00 94.12 364 HIS A O 1
ATOM 2849 N N . LEU A 1 365 ? -13.359 -4.057 15.899 1.00 95.81 365 LEU A N 1
ATOM 2850 C CA . LEU A 1 365 ? -12.601 -5.287 16.110 1.00 95.81 365 LEU A CA 1
ATOM 2851 C C . LEU A 1 365 ? -12.645 -6.155 14.856 1.00 95.81 365 LEU A C 1
ATOM 2853 O O . LEU A 1 365 ? -13.623 -6.135 14.102 1.00 95.81 365 LEU A O 1
ATOM 2857 N N . TYR A 1 366 ? -11.596 -6.946 14.657 1.00 95.94 366 TYR A N 1
ATOM 2858 C CA . TYR A 1 366 ? -11.377 -7.704 13.431 1.00 95.94 366 TYR A CA 1
ATOM 2859 C C . TYR A 1 366 ? -11.127 -9.173 13.753 1.00 95.94 366 TYR A C 1
ATOM 2861 O O . TYR A 1 366 ? -10.422 -9.502 14.701 1.00 95.94 366 TYR A O 1
ATOM 2869 N N . SER A 1 367 ? -11.734 -10.061 12.974 1.00 94.81 367 SER A N 1
ATOM 2870 C CA . SER A 1 367 ? -11.607 -11.510 13.126 1.00 94.81 367 SER A CA 1
ATOM 2871 C C . SER A 1 367 ? -11.396 -12.096 11.738 1.00 94.81 367 SER A C 1
ATOM 2873 O O . SER A 1 367 ? -12.283 -12.010 10.890 1.00 94.81 367 SER A O 1
ATOM 2875 N N . SER A 1 368 ? -10.203 -12.626 11.478 1.00 95.38 368 SER A N 1
ATOM 2876 C CA . SER A 1 368 ? -9.860 -13.184 10.167 1.00 95.38 368 SER A CA 1
ATOM 2877 C C . SER A 1 368 ? -10.449 -14.581 9.975 1.00 95.38 368 SER A C 1
ATOM 2879 O O . SER A 1 368 ? -10.483 -15.372 10.926 1.00 95.38 368 SER A O 1
ATOM 2881 N N . ASP A 1 369 ? -10.848 -14.874 8.734 1.00 94.69 369 ASP A N 1
ATOM 2882 C CA . ASP A 1 369 ? -11.244 -16.210 8.263 1.00 94.69 369 ASP A CA 1
ATOM 2883 C C . ASP A 1 369 ? -10.061 -16.963 7.609 1.00 94.69 369 ASP A C 1
ATOM 2885 O O . ASP A 1 369 ? -10.234 -18.027 7.017 1.00 94.69 369 ASP A O 1
ATOM 2889 N N . THR A 1 370 ? -8.851 -16.399 7.681 1.00 93.38 370 THR A N 1
ATOM 2890 C CA . THR A 1 370 ? -7.608 -16.964 7.132 1.00 93.38 370 THR A CA 1
ATOM 2891 C C . THR A 1 370 ? -6.496 -16.956 8.184 1.00 93.38 370 THR A C 1
ATOM 2893 O O . THR A 1 370 ? -6.654 -16.358 9.248 1.00 93.38 370 THR A O 1
ATOM 2896 N N . ASP A 1 371 ? -5.350 -17.567 7.873 1.00 88.81 371 ASP A N 1
ATOM 2897 C CA . ASP A 1 371 ? -4.174 -17.567 8.760 1.00 88.81 371 ASP A CA 1
ATOM 2898 C C . ASP A 1 371 ? -3.535 -16.175 8.922 1.00 88.81 371 ASP A C 1
ATOM 2900 O O . ASP A 1 371 ? -2.843 -15.913 9.904 1.00 88.81 371 ASP A O 1
ATOM 2904 N N . ALA A 1 372 ? -3.760 -15.266 7.968 1.00 91.56 372 ALA A N 1
ATOM 2905 C CA . ALA A 1 372 ? -3.289 -13.887 8.033 1.00 91.56 372 ALA A CA 1
ATOM 2906 C C . ALA A 1 372 ? -4.327 -12.996 8.729 1.00 91.56 372 ALA A C 1
ATOM 2908 O O . ALA A 1 372 ? -5.522 -13.108 8.447 1.00 91.56 372 ALA A O 1
ATOM 2909 N N . SER A 1 373 ? -3.896 -12.065 9.586 1.00 96.81 373 SER A N 1
ATOM 2910 C CA . SER A 1 373 ? -4.794 -11.058 10.174 1.00 96.81 373 SER A CA 1
ATOM 2911 C C . SER A 1 373 ? -5.469 -10.197 9.095 1.00 96.81 373 SER A C 1
ATOM 2913 O O . SER A 1 373 ? -4.973 -10.100 7.969 1.00 96.81 373 SER A O 1
ATOM 2915 N N . CYS A 1 374 ? -6.608 -9.568 9.405 1.00 98.19 374 CYS A N 1
ATOM 2916 C CA . CYS A 1 374 ? -7.308 -8.719 8.428 1.00 98.19 374 CYS A CA 1
ATOM 2917 C C . CYS A 1 374 ? -6.406 -7.562 7.977 1.00 98.19 374 CYS A C 1
ATOM 2919 O O . CYS A 1 374 ? -6.306 -7.272 6.782 1.00 98.19 374 CYS A O 1
ATOM 2921 N N . ALA A 1 375 ? -5.673 -6.980 8.928 1.00 98.19 375 ALA A N 1
ATOM 2922 C CA . ALA A 1 375 ? -4.670 -5.966 8.664 1.00 98.19 375 ALA A CA 1
ATOM 2923 C C . ALA A 1 375 ? -3.572 -6.494 7.727 1.00 98.19 375 ALA A C 1
ATOM 2925 O O . ALA A 1 375 ? -3.257 -5.823 6.744 1.00 98.19 375 ALA A O 1
ATOM 2926 N N . ARG A 1 376 ? -3.032 -7.706 7.952 1.00 97.00 376 ARG A N 1
ATOM 2927 C CA . ARG A 1 376 ? -1.993 -8.279 7.075 1.00 97.00 376 ARG A CA 1
ATOM 2928 C C . ARG A 1 376 ? -2.478 -8.440 5.641 1.00 97.00 376 ARG A C 1
ATOM 2930 O O . ARG A 1 376 ? -1.753 -8.050 4.734 1.00 97.00 376 ARG A O 1
ATOM 2937 N N . GLN A 1 377 ? -3.710 -8.911 5.442 1.00 97.75 377 GLN A N 1
ATOM 2938 C CA . GLN A 1 377 ? -4.284 -9.045 4.100 1.00 97.75 377 GLN A CA 1
ATOM 2939 C C . GLN A 1 377 ? -4.302 -7.702 3.345 1.00 97.75 377 GLN A C 1
ATOM 2941 O O . GLN A 1 377 ? -3.989 -7.650 2.158 1.00 97.75 377 GLN A O 1
ATOM 2946 N N . ILE A 1 378 ? -4.628 -6.597 4.025 1.00 97.88 378 ILE A N 1
ATOM 2947 C CA . ILE A 1 378 ? -4.619 -5.252 3.424 1.00 97.88 378 ILE A CA 1
ATOM 2948 C C . ILE A 1 378 ? -3.191 -4.791 3.123 1.00 97.88 378 ILE A C 1
ATOM 2950 O O . ILE A 1 378 ? -2.946 -4.218 2.058 1.00 97.88 378 ILE A O 1
ATOM 2954 N N . LEU A 1 379 ? -2.247 -5.049 4.033 1.00 95.31 379 LEU A N 1
ATOM 2955 C CA . LEU A 1 379 ? -0.836 -4.720 3.827 1.00 95.31 379 LEU A CA 1
ATOM 2956 C C . LEU A 1 379 ? -0.239 -5.489 2.642 1.00 95.31 379 LEU A C 1
ATOM 2958 O O . LEU A 1 379 ? 0.450 -4.882 1.827 1.00 95.31 379 LEU A O 1
ATOM 2962 N N . ASP A 1 380 ? -0.558 -6.777 2.493 1.00 90.62 380 ASP A N 1
ATOM 2963 C CA . ASP A 1 380 ? -0.129 -7.603 1.357 1.00 90.62 380 ASP A CA 1
ATOM 2964 C C . ASP A 1 380 ? -0.620 -7.022 0.023 1.00 90.62 380 ASP A C 1
ATOM 2966 O O . ASP A 1 380 ? 0.131 -6.944 -0.954 1.00 90.62 380 ASP A O 1
ATOM 2970 N N . VAL A 1 381 ? -1.877 -6.564 -0.025 1.00 93.19 381 VAL A N 1
ATOM 2971 C CA . VAL A 1 381 ? -2.414 -5.905 -1.221 1.00 93.19 381 VAL A CA 1
ATOM 2972 C C . VAL A 1 381 ? -1.681 -4.593 -1.479 1.00 93.19 381 VAL A C 1
ATOM 2974 O O . VAL A 1 381 ? -1.278 -4.364 -2.617 1.00 93.19 381 VAL A O 1
ATOM 2977 N N . TYR A 1 382 ? -1.458 -3.762 -0.454 1.00 92.38 382 TYR A N 1
ATOM 2978 C CA . TYR A 1 382 ? -0.732 -2.495 -0.594 1.00 92.38 382 TYR A CA 1
ATOM 2979 C C . TYR A 1 382 ? 0.687 -2.711 -1.135 1.00 92.38 382 TYR A C 1
ATOM 2981 O O . TYR A 1 382 ? 1.089 -2.044 -2.086 1.00 92.38 382 TYR A O 1
ATOM 2989 N N . GLU A 1 383 ? 1.426 -3.675 -0.582 1.00 83.75 383 GLU A N 1
ATOM 2990 C CA . GLU A 1 383 ? 2.788 -4.022 -1.010 1.00 83.75 383 GLU A CA 1
ATOM 2991 C C . GLU A 1 383 ? 2.842 -4.489 -2.474 1.00 83.75 383 GLU A C 1
ATOM 2993 O O . GLU A 1 383 ? 3.849 -4.281 -3.154 1.00 83.75 383 GLU A O 1
ATOM 2998 N N . ARG A 1 384 ? 1.754 -5.080 -2.980 1.00 80.44 384 ARG A N 1
ATOM 2999 C CA . ARG A 1 384 ? 1.626 -5.524 -4.371 1.00 80.44 384 ARG A CA 1
ATOM 3000 C C . ARG A 1 384 ? 1.240 -4.404 -5.340 1.00 80.44 384 ARG A C 1
ATOM 3002 O O . ARG A 1 384 ? 1.715 -4.419 -6.470 1.00 80.44 384 ARG A O 1
ATOM 3009 N N . VAL A 1 385 ? 0.363 -3.477 -4.939 1.00 83.06 385 VAL A N 1
ATOM 3010 C CA . VAL A 1 385 ? -0.214 -2.459 -5.850 1.00 83.06 385 VAL A CA 1
ATOM 3011 C C . VAL A 1 385 ? 0.398 -1.059 -5.709 1.00 83.06 385 VAL A C 1
ATOM 3013 O O . VAL A 1 385 ? 0.133 -0.197 -6.549 1.00 83.06 385 VAL A O 1
ATOM 3016 N N . ASP A 1 386 ? 1.172 -0.807 -4.645 1.00 80.81 386 ASP A N 1
ATOM 3017 C CA . ASP A 1 386 ? 1.814 0.479 -4.305 1.00 80.81 386 ASP A CA 1
ATOM 3018 C C . ASP A 1 386 ? 0.878 1.700 -4.468 1.00 80.81 386 ASP A C 1
ATOM 3020 O O . ASP A 1 386 ? 1.213 2.768 -5.000 1.00 80.81 386 ASP A O 1
ATOM 3024 N N . GLN A 1 387 ? -0.363 1.513 -4.038 1.00 88.19 387 GLN A N 1
ATOM 3025 C CA . GLN A 1 387 ? -1.467 2.465 -4.082 1.00 88.19 387 GLN A CA 1
ATOM 3026 C C . GLN A 1 387 ? -2.238 2.334 -2.773 1.00 88.19 387 GLN A C 1
ATOM 3028 O O . GLN A 1 387 ? -2.268 1.247 -2.201 1.00 88.19 387 GLN A O 1
ATOM 3033 N N . SER A 1 388 ? -2.860 3.416 -2.297 1.00 95.88 388 SER A N 1
ATOM 3034 C CA . SER A 1 388 ? -3.673 3.351 -1.078 1.00 95.88 388 SER A CA 1
ATOM 3035 C C . SER A 1 388 ? -4.738 2.253 -1.192 1.00 95.88 388 SER A C 1
ATOM 3037 O O . SER A 1 388 ? -5.391 2.123 -2.233 1.00 95.88 388 SER A O 1
ATOM 3039 N N . VAL A 1 389 ? -4.889 1.462 -0.129 1.00 98.00 389 VAL A N 1
ATOM 3040 C CA . VAL A 1 389 ? -5.815 0.327 -0.059 1.00 98.00 389 VAL A CA 1
ATOM 3041 C C . VAL A 1 389 ? -6.809 0.542 1.068 1.00 98.00 389 VAL A C 1
ATOM 3043 O O . VAL A 1 389 ? -6.435 0.959 2.160 1.00 98.00 389 VAL A O 1
ATOM 3046 N N . VAL A 1 390 ? -8.076 0.233 0.824 1.00 98.44 390 VAL A N 1
ATOM 3047 C CA . VAL A 1 390 ? -9.113 0.184 1.858 1.00 98.44 390 VAL A CA 1
ATOM 3048 C C . VAL A 1 390 ? -9.698 -1.217 1.901 1.00 98.44 390 VAL A C 1
ATOM 3050 O O . VAL A 1 390 ? -10.051 -1.792 0.868 1.00 98.44 390 VAL A O 1
ATOM 3053 N N . GLY A 1 391 ? -9.792 -1.777 3.104 1.00 98.31 391 GLY A N 1
ATOM 3054 C CA . GLY A 1 391 ? -10.571 -2.986 3.315 1.00 98.31 391 GLY A CA 1
ATOM 3055 C C . GLY A 1 391 ? -12.048 -2.676 3.094 1.00 98.31 391 GLY A C 1
ATOM 3056 O O . GLY A 1 391 ? -12.555 -1.677 3.606 1.00 98.31 391 GLY A O 1
ATOM 3057 N N . VAL A 1 392 ? -12.754 -3.527 2.364 1.00 98.00 392 VAL A N 1
ATOM 3058 C CA . VAL A 1 392 ? -14.198 -3.427 2.142 1.00 98.00 392 VAL A CA 1
ATOM 3059 C C . VAL A 1 392 ? -14.883 -4.728 2.529 1.00 98.00 392 VAL A C 1
ATOM 3061 O O . VAL A 1 392 ? -14.266 -5.792 2.578 1.00 98.00 392 VAL A O 1
ATOM 3064 N N . LYS A 1 393 ? -16.178 -4.636 2.805 1.00 96.56 393 LYS A N 1
ATOM 3065 C CA . LYS A 1 393 ? -17.063 -5.781 3.003 1.00 96.56 393 LYS A CA 1
ATOM 3066 C C . LYS A 1 393 ? -18.377 -5.559 2.282 1.00 96.56 393 LYS A C 1
ATOM 3068 O O . LYS A 1 393 ? -18.823 -4.422 2.119 1.00 96.56 393 LYS A O 1
ATOM 3073 N N . VAL A 1 394 ? -19.011 -6.668 1.939 1.00 95.88 394 VAL A N 1
ATOM 3074 C CA . VAL A 1 394 ? -20.394 -6.680 1.479 1.00 95.88 394 VAL A CA 1
ATOM 3075 C C . VAL A 1 394 ? -21.314 -6.419 2.673 1.00 95.88 394 VAL A C 1
ATOM 3077 O O . VAL A 1 394 ? -21.164 -7.040 3.731 1.00 95.88 394 VAL A O 1
ATOM 3080 N N . THR A 1 395 ? -22.240 -5.479 2.512 1.00 95.38 395 THR A N 1
ATOM 3081 C CA . THR A 1 395 ? -23.193 -5.061 3.543 1.00 95.38 395 THR A CA 1
ATOM 3082 C C . THR A 1 395 ? -24.598 -4.960 2.943 1.00 95.38 395 THR A C 1
ATOM 3084 O O . THR A 1 395 ? -24.740 -4.434 1.835 1.00 95.38 395 THR A O 1
ATOM 3087 N N . PRO A 1 396 ? -25.634 -5.442 3.654 1.00 95.38 396 PRO A N 1
ATOM 3088 C CA . PRO A 1 396 ? -27.023 -5.284 3.237 1.00 95.38 396 PRO A CA 1
ATOM 3089 C C . PRO A 1 396 ? -27.450 -3.817 3.083 1.00 95.38 396 PRO A C 1
ATOM 3091 O O . PRO A 1 396 ? -27.013 -2.940 3.831 1.00 95.38 396 PRO A O 1
ATOM 3094 N N . ALA A 1 397 ? -28.347 -3.568 2.132 1.00 94.69 397 ALA A N 1
ATOM 3095 C CA . ALA A 1 397 ? -28.884 -2.257 1.767 1.00 94.69 397 ALA A CA 1
ATOM 3096 C C . ALA A 1 397 ? -29.413 -1.421 2.949 1.00 94.69 397 ALA A C 1
ATOM 3098 O O . ALA A 1 397 ? -29.263 -0.202 2.965 1.00 94.69 397 ALA A O 1
ATOM 3099 N N . ASP A 1 398 ? -30.026 -2.056 3.945 1.00 93.75 398 ASP A N 1
ATOM 3100 C CA . ASP A 1 398 ? -30.621 -1.396 5.113 1.00 93.75 398 ASP A CA 1
ATOM 3101 C C . ASP A 1 398 ? -29.584 -0.899 6.139 1.00 93.75 398 ASP A C 1
ATOM 3103 O O . ASP A 1 398 ? -29.910 -0.110 7.028 1.00 93.75 398 ASP A O 1
ATOM 3107 N N . GLN A 1 399 ? -28.320 -1.307 6.000 1.00 91.81 399 GLN A N 1
ATOM 3108 C CA . GLN A 1 399 ? -27.231 -0.959 6.917 1.00 91.81 399 GLN A CA 1
ATOM 3109 C C . GLN A 1 399 ? -26.252 0.073 6.344 1.00 91.81 399 GLN A C 1
ATOM 3111 O O . GLN A 1 399 ? -25.460 0.646 7.094 1.00 91.81 399 GLN A O 1
ATOM 3116 N N . ILE A 1 400 ? -26.299 0.355 5.039 1.00 93.19 400 ILE A N 1
ATOM 3117 C CA . ILE A 1 400 ? -25.277 1.171 4.359 1.00 93.19 400 ILE A CA 1
ATOM 3118 C C . ILE A 1 400 ? -25.190 2.610 4.880 1.00 93.19 400 ILE A C 1
ATOM 3120 O O . ILE A 1 400 ? -24.102 3.175 4.935 1.00 93.19 400 ILE A O 1
ATOM 3124 N N . GLY A 1 401 ? -26.303 3.183 5.354 1.00 90.44 401 GLY A N 1
ATOM 3125 C CA . GLY A 1 401 ? -26.349 4.548 5.896 1.00 90.44 401 GLY A CA 1
ATOM 3126 C C . GLY A 1 401 ? -25.524 4.746 7.177 1.00 90.44 401 GLY A C 1
ATOM 3127 O O . GLY A 1 401 ? -25.386 5.868 7.665 1.00 90.44 401 GLY A O 1
ATOM 3128 N N . GLN A 1 402 ? -24.967 3.669 7.733 1.00 87.75 402 GLN A N 1
ATOM 3129 C CA . GLN A 1 402 ? -24.096 3.694 8.906 1.00 87.75 402 GLN A CA 1
ATOM 3130 C C . GLN A 1 402 ? -22.607 3.787 8.533 1.00 87.75 402 GLN A C 1
ATOM 3132 O O . GLN A 1 402 ? -21.788 4.111 9.394 1.00 87.75 402 GLN A O 1
ATOM 3137 N N . PHE A 1 403 ? -22.251 3.543 7.266 1.00 90.00 403 PHE A N 1
ATOM 3138 C CA . PHE A 1 403 ? -20.870 3.353 6.825 1.00 90.00 403 PHE A CA 1
ATOM 3139 C C . PHE A 1 403 ? -20.531 4.182 5.581 1.00 90.00 403 PHE A C 1
ATOM 3141 O O . PHE A 1 403 ? -21.401 4.579 4.807 1.00 90.00 403 PHE A O 1
ATOM 3148 N N . GLY A 1 404 ? -19.236 4.404 5.357 1.00 92.44 404 GLY A N 1
ATOM 3149 C CA . GLY A 1 404 ? -18.748 4.804 4.041 1.00 92.44 404 GLY A CA 1
ATOM 3150 C C . GLY A 1 404 ? -18.968 3.670 3.038 1.00 92.44 404 GLY A C 1
ATOM 3151 O O . GLY A 1 404 ? -18.698 2.507 3.351 1.00 92.44 404 GLY A O 1
ATOM 3152 N N . CYS A 1 405 ? -19.457 4.000 1.850 1.00 95.44 405 CYS A N 1
ATOM 3153 C CA . CYS A 1 405 ? -19.658 3.080 0.737 1.00 95.44 405 CYS A CA 1
ATOM 3154 C C . CYS A 1 405 ? -18.659 3.367 -0.381 1.00 95.44 405 CYS A C 1
ATOM 3156 O O . CYS A 1 405 ? -18.207 4.503 -0.542 1.00 95.44 405 CYS A O 1
ATOM 3158 N N . VAL A 1 406 ? -18.338 2.338 -1.160 1.00 96.50 406 VAL A N 1
ATOM 3159 C CA . VAL A 1 406 ? -17.483 2.463 -2.341 1.00 96.50 406 VAL A CA 1
ATOM 3160 C C . VAL A 1 406 ? -18.090 1.735 -3.530 1.00 96.50 406 VAL A C 1
ATOM 3162 O O . VAL A 1 406 ? -18.839 0.778 -3.359 1.00 96.50 406 VAL A O 1
ATOM 3165 N N . THR A 1 407 ? -17.711 2.154 -4.732 1.00 96.00 407 THR A N 1
ATOM 3166 C CA . THR A 1 407 ? -17.937 1.392 -5.968 1.00 96.00 407 THR A CA 1
ATOM 3167 C C . THR A 1 407 ? -16.691 1.432 -6.845 1.00 96.00 407 THR A C 1
ATOM 3169 O O . THR A 1 407 ? -15.792 2.258 -6.636 1.00 96.00 407 THR A O 1
ATOM 3172 N N . GLY A 1 408 ? -16.597 0.522 -7.808 1.00 94.56 408 GLY A N 1
ATOM 3173 C CA . GLY A 1 408 ? -15.438 0.432 -8.675 1.00 94.56 408 GLY A CA 1
ATOM 3174 C C . GLY A 1 408 ? -15.508 -0.678 -9.707 1.00 94.56 408 GLY A C 1
ATOM 3175 O O . GLY A 1 408 ? -16.536 -1.317 -9.910 1.00 94.56 408 GLY A O 1
ATOM 3176 N N . VAL A 1 409 ? -14.366 -0.905 -10.348 1.00 92.44 409 VAL A N 1
ATOM 3177 C CA . VAL A 1 409 ? -14.185 -1.937 -11.373 1.00 92.44 409 VAL A CA 1
ATOM 3178 C C . VAL A 1 409 ? -13.310 -3.047 -10.806 1.00 92.44 409 VAL A C 1
ATOM 3180 O O . VAL A 1 409 ? -12.224 -2.773 -10.284 1.00 92.44 409 VAL A O 1
ATOM 3183 N N . TRP A 1 410 ? -13.757 -4.299 -10.909 1.00 92.62 410 TRP A N 1
ATOM 3184 C CA . TRP A 1 410 ? -12.971 -5.451 -10.474 1.00 92.62 410 TRP A CA 1
ATOM 3185 C C . TRP A 1 410 ? -11.649 -5.541 -11.247 1.00 92.62 410 TRP A C 1
ATOM 3187 O O . TRP A 1 410 ? -11.624 -5.533 -12.474 1.00 92.62 410 TRP A O 1
ATOM 3197 N N . LYS A 1 411 ? -10.540 -5.640 -10.507 1.00 88.69 411 LYS A N 1
ATOM 3198 C CA . LYS A 1 411 ? -9.233 -6.074 -11.027 1.00 88.69 411 LYS A CA 1
ATOM 3199 C C . LYS A 1 411 ? -9.086 -7.589 -10.885 1.00 88.69 411 LYS A C 1
ATOM 3201 O O . LYS A 1 411 ? -8.552 -8.252 -11.763 1.00 88.69 411 LYS A O 1
ATOM 3206 N N . GLU A 1 412 ? -9.591 -8.118 -9.775 1.00 89.06 412 GLU A N 1
ATOM 3207 C CA . GLU A 1 412 ? -9.746 -9.540 -9.496 1.00 89.06 412 GLU A CA 1
ATOM 3208 C C . GLU A 1 412 ? -11.178 -9.750 -8.989 1.00 89.06 412 GLU A C 1
ATOM 3210 O O . GLU A 1 412 ? -11.570 -9.165 -7.973 1.00 89.06 412 GLU A O 1
ATOM 3215 N N . GLN A 1 413 ? -11.974 -10.543 -9.711 1.00 87.62 413 GLN A N 1
ATOM 3216 C CA . GLN A 1 413 ? -13.405 -10.686 -9.436 1.00 87.62 413 GLN A CA 1
ATOM 3217 C C . GLN A 1 413 ? -13.658 -11.127 -7.987 1.00 87.62 413 GLN A C 1
ATOM 3219 O O . GLN A 1 413 ? -13.183 -12.176 -7.552 1.00 87.62 413 GLN A O 1
ATOM 3224 N N . GLY A 1 414 ? -14.423 -10.322 -7.244 1.00 87.44 414 GLY A N 1
ATOM 3225 C CA . GLY A 1 414 ? -14.823 -10.618 -5.868 1.00 87.44 414 GLY A CA 1
ATOM 3226 C C . GLY A 1 414 ? -13.732 -10.449 -4.803 1.00 87.44 414 GLY A C 1
ATOM 3227 O O . GLY A 1 414 ? -14.014 -10.703 -3.633 1.00 87.44 414 GLY A O 1
ATOM 3228 N N . SER A 1 415 ? -12.513 -10.019 -5.155 1.00 93.44 415 SER A N 1
ATOM 3229 C CA . SER A 1 415 ? -11.426 -9.800 -4.185 1.00 93.44 415 SER A CA 1
ATOM 3230 C C . SER A 1 415 ? -10.849 -8.388 -4.237 1.00 93.44 415 SER A C 1
ATOM 3232 O O . SER A 1 415 ? -10.756 -7.738 -3.199 1.00 93.44 415 SER A O 1
ATOM 3234 N N . VAL A 1 416 ? -10.462 -7.889 -5.413 1.00 95.56 416 VAL A N 1
ATOM 3235 C CA . VAL A 1 416 ? -9.696 -6.640 -5.552 1.00 95.56 416 VAL A CA 1
ATOM 3236 C C . VAL A 1 416 ? -10.332 -5.766 -6.616 1.00 95.56 416 VAL A C 1
ATOM 3238 O O . VAL A 1 416 ? -10.529 -6.199 -7.749 1.00 95.56 416 VAL A O 1
ATOM 3241 N N . LEU A 1 417 ? -10.597 -4.506 -6.281 1.00 95.38 417 LEU A N 1
ATOM 3242 C CA . LEU A 1 417 ? -11.210 -3.541 -7.191 1.00 95.38 417 LEU A CA 1
ATOM 3243 C C . LEU A 1 417 ? -10.417 -2.237 -7.270 1.00 95.38 417 LEU A C 1
ATOM 3245 O O . LEU A 1 417 ? -9.794 -1.802 -6.304 1.00 95.38 417 LEU A O 1
ATOM 3249 N N . SER A 1 418 ? -10.465 -1.595 -8.432 1.00 95.19 418 SER A N 1
ATOM 3250 C CA . SER A 1 418 ? -10.101 -0.190 -8.585 1.00 95.19 418 SER A CA 1
ATOM 3251 C C . SER A 1 418 ? -11.294 0.654 -8.161 1.00 95.19 418 SER A C 1
ATOM 3253 O O . SER A 1 418 ? -12.321 0.629 -8.836 1.00 95.19 418 SER A O 1
ATOM 3255 N N . ILE A 1 419 ? -11.179 1.395 -7.061 1.00 96.06 419 ILE A N 1
ATOM 3256 C CA . ILE A 1 419 ? -12.276 2.230 -6.569 1.00 96.06 419 ILE A CA 1
ATOM 3257 C C . ILE A 1 419 ? -12.431 3.444 -7.480 1.00 96.06 419 ILE A C 1
ATOM 3259 O O . ILE A 1 419 ? -11.460 4.134 -7.803 1.00 96.06 419 ILE A O 1
ATOM 3263 N N . THR A 1 420 ? -13.672 3.715 -7.868 1.00 94.56 420 THR A N 1
ATOM 3264 C CA . THR A 1 420 ? -14.047 4.858 -8.702 1.00 94.56 420 THR A CA 1
ATOM 3265 C C . THR A 1 420 ? -14.819 5.925 -7.943 1.00 94.56 420 THR A C 1
ATOM 3267 O O . THR A 1 420 ? -14.956 7.025 -8.465 1.00 94.56 420 THR A O 1
ATOM 3270 N N . GLU A 1 421 ? -15.329 5.618 -6.748 1.00 94.75 421 GLU A N 1
ATOM 3271 C CA . GLU A 1 421 ? -16.089 6.574 -5.939 1.00 94.75 421 GLU A CA 1
ATOM 3272 C C . GLU A 1 421 ? -16.137 6.160 -4.462 1.00 94.75 421 GLU A C 1
ATOM 3274 O O . GLU A 1 421 ? -16.294 4.975 -4.154 1.00 94.75 421 GLU A O 1
ATOM 3279 N N . PHE A 1 422 ? -16.036 7.149 -3.571 1.00 94.88 422 PHE A N 1
ATOM 3280 C CA . PHE A 1 422 ? -16.370 7.043 -2.149 1.00 94.88 422 PHE A CA 1
ATOM 3281 C C . PHE A 1 422 ? -17.613 7.879 -1.823 1.00 94.88 422 PHE A C 1
ATOM 3283 O O . PHE A 1 422 ? -17.729 9.019 -2.268 1.00 94.88 422 PHE A O 1
ATOM 3290 N N . ALA A 1 423 ? -18.496 7.354 -0.974 1.00 92.56 423 ALA A N 1
ATOM 3291 C CA . ALA A 1 423 ? -19.654 8.082 -0.458 1.00 92.56 423 ALA A CA 1
ATOM 3292 C C . ALA A 1 423 ? -19.801 7.891 1.058 1.00 92.56 423 ALA A C 1
ATOM 3294 O O . ALA A 1 423 ? -19.872 6.763 1.545 1.00 92.56 423 ALA A O 1
ATOM 3295 N N . GLU A 1 424 ? -19.874 8.986 1.818 1.00 91.62 424 GLU A N 1
ATOM 3296 C CA . GLU A 1 424 ? -20.043 8.939 3.275 1.00 91.62 424 GLU A CA 1
ATOM 3297 C C . GLU A 1 424 ? -21.518 8.782 3.650 1.00 91.62 424 GLU A C 1
ATOM 3299 O O . GLU A 1 424 ? -22.310 9.709 3.459 1.00 91.62 424 GLU A O 1
ATOM 3304 N N . LYS A 1 425 ? -21.876 7.636 4.248 1.00 90.69 425 LYS A N 1
ATOM 3305 C CA . LYS A 1 425 ? -23.224 7.358 4.779 1.00 90.69 425 LYS A CA 1
ATOM 3306 C C . LYS A 1 425 ? -24.322 7.745 3.778 1.00 90.69 425 LYS A C 1
ATOM 3308 O O . LYS A 1 425 ? -25.134 8.628 4.099 1.00 90.69 425 LYS A O 1
ATOM 3313 N N . PRO A 1 426 ? -24.304 7.154 2.567 1.00 92.25 426 PRO A N 1
ATOM 3314 C CA . PRO A 1 426 ? -25.280 7.464 1.535 1.00 92.25 426 PRO A CA 1
ATOM 3315 C C . PRO A 1 426 ? -26.668 6.983 1.957 1.00 92.25 426 PRO A C 1
ATOM 3317 O O . PRO A 1 426 ? -26.810 6.014 2.710 1.00 92.25 426 PRO A O 1
ATOM 3320 N N . ASP A 1 427 ? -27.700 7.643 1.442 1.00 94.31 427 ASP A N 1
ATOM 3321 C CA . ASP A 1 427 ? -29.035 7.061 1.441 1.00 94.31 427 ASP A CA 1
ATOM 3322 C C . ASP A 1 427 ? -29.150 5.954 0.377 1.00 94.31 427 ASP A C 1
ATOM 3324 O O . ASP A 1 427 ? -28.310 5.804 -0.519 1.00 94.31 427 ASP A O 1
ATOM 3328 N N . ILE A 1 428 ? -30.203 5.146 0.497 1.00 93.75 428 ILE A N 1
ATOM 3329 C CA . ILE A 1 428 ? -30.406 3.986 -0.373 1.00 93.75 428 ILE A CA 1
ATOM 3330 C C . ILE A 1 428 ? -30.718 4.367 -1.825 1.00 93.75 428 ILE A C 1
ATOM 3332 O O . ILE A 1 428 ? -30.428 3.594 -2.736 1.00 93.75 428 ILE A O 1
ATOM 3336 N N . GLU A 1 429 ? -31.305 5.541 -2.064 1.00 93.31 429 GLU A N 1
ATOM 3337 C CA . GLU A 1 429 ? -31.651 5.992 -3.412 1.00 93.31 429 GLU A CA 1
ATOM 3338 C C . GLU A 1 429 ? -30.385 6.378 -4.182 1.00 93.31 429 GLU A C 1
ATOM 3340 O O . GLU A 1 429 ? -30.171 5.911 -5.305 1.00 93.31 429 GLU A O 1
ATOM 3345 N N . TYR A 1 430 ? -29.499 7.140 -3.539 1.00 93.50 430 TYR A N 1
ATOM 3346 C CA . TYR A 1 430 ? -28.178 7.458 -4.059 1.00 93.50 430 TYR A CA 1
ATOM 3347 C C . TYR A 1 430 ? -27.368 6.186 -4.319 1.00 93.50 430 TYR A C 1
ATOM 3349 O O . TYR A 1 430 ? -26.812 6.016 -5.406 1.00 93.50 430 TYR A O 1
ATOM 3357 N N . ALA A 1 431 ? -27.333 5.266 -3.350 1.00 93.81 431 ALA A N 1
ATOM 3358 C CA . ALA A 1 431 ? -26.543 4.047 -3.459 1.00 93.81 431 ALA A CA 1
ATOM 3359 C C . ALA A 1 431 ? -26.976 3.168 -4.641 1.00 93.81 431 ALA A C 1
ATOM 3361 O O . ALA A 1 431 ? -26.125 2.757 -5.428 1.00 93.81 431 ALA A O 1
ATOM 3362 N N . ARG A 1 432 ? -28.284 2.955 -4.835 1.00 93.38 432 ARG A N 1
ATOM 3363 C CA . ARG A 1 432 ? -28.816 2.197 -5.983 1.00 93.38 432 ARG A CA 1
ATOM 3364 C C . ARG A 1 432 ? -28.391 2.777 -7.326 1.00 93.38 432 ARG A C 1
ATOM 3366 O O . ARG A 1 432 ? -28.134 2.033 -8.262 1.00 93.38 432 ARG A O 1
ATOM 3373 N N . LYS A 1 433 ? -28.344 4.105 -7.428 1.00 92.38 433 LYS A N 1
ATOM 3374 C CA . LYS A 1 433 ? -28.070 4.798 -8.689 1.00 92.38 433 LYS A CA 1
ATOM 3375 C C . LYS A 1 433 ? -26.579 4.935 -8.995 1.00 92.38 433 LYS A C 1
ATOM 3377 O O . LYS A 1 433 ? -26.211 4.980 -10.166 1.00 92.38 433 LYS A O 1
ATOM 3382 N N . HIS A 1 434 ? -25.744 5.058 -7.965 1.00 93.00 434 HIS A N 1
ATOM 3383 C CA . HIS A 1 434 ? -24.350 5.481 -8.123 1.00 93.00 434 HIS A CA 1
ATOM 3384 C C . HIS A 1 434 ? -23.321 4.494 -7.573 1.00 93.00 434 HIS A C 1
ATOM 3386 O O . HIS A 1 434 ? -22.173 4.537 -8.001 1.00 93.00 434 HIS A O 1
ATOM 3392 N N . LEU A 1 435 ? -23.702 3.621 -6.636 1.00 94.31 435 LEU A N 1
ATOM 3393 C CA . LEU A 1 435 ? -22.759 2.794 -5.873 1.00 94.31 435 LEU A CA 1
ATOM 3394 C C . LEU A 1 435 ? -22.948 1.288 -6.078 1.00 94.31 435 LEU A C 1
ATOM 3396 O O . LEU A 1 435 ? -22.116 0.509 -5.617 1.00 94.31 435 LEU A O 1
ATOM 3400 N N . HIS A 1 436 ? -24.024 0.870 -6.743 1.00 93.81 436 HIS A N 1
ATOM 3401 C CA . HIS A 1 436 ? -24.233 -0.532 -7.087 1.00 93.81 436 HIS A CA 1
ATOM 3402 C C . HIS A 1 436 ? -23.241 -0.981 -8.171 1.00 93.81 436 HIS A C 1
ATOM 3404 O O . HIS A 1 436 ? -22.755 -0.172 -8.963 1.00 93.81 436 HIS A O 1
ATOM 3410 N N . MET A 1 437 ? -22.900 -2.266 -8.162 1.00 91.81 437 MET A N 1
ATOM 3411 C CA . MET A 1 437 ? -22.004 -2.886 -9.133 1.00 91.81 437 MET A CA 1
ATOM 3412 C C . MET A 1 437 ? -22.757 -3.995 -9.864 1.00 91.81 437 MET A C 1
ATOM 3414 O O . MET A 1 437 ? -23.381 -4.820 -9.203 1.00 91.81 437 MET A O 1
ATOM 3418 N N . ASP A 1 438 ? -22.634 -4.060 -11.192 1.00 83.50 438 ASP A N 1
ATOM 3419 C CA . ASP A 1 438 ? -23.449 -4.935 -12.055 1.00 83.50 438 ASP A CA 1
ATOM 3420 C C . ASP A 1 438 ? -23.466 -6.420 -11.629 1.00 83.50 438 ASP A C 1
ATOM 3422 O O . ASP A 1 438 ? -24.494 -7.085 -11.733 1.00 83.50 438 ASP A O 1
ATOM 3426 N N . ASP A 1 439 ? -22.355 -6.938 -11.095 1.00 84.00 439 ASP A N 1
ATOM 3427 C CA . ASP A 1 439 ? -22.212 -8.341 -10.671 1.00 84.00 439 ASP A CA 1
ATOM 3428 C C . ASP A 1 439 ? -22.581 -8.599 -9.191 1.00 84.00 439 ASP A C 1
ATOM 3430 O O . ASP A 1 439 ? -22.268 -9.660 -8.641 1.00 84.00 439 ASP A O 1
ATOM 3434 N N . MET A 1 440 ? -23.194 -7.631 -8.503 1.00 89.25 440 MET A N 1
ATOM 3435 C CA . MET A 1 440 ? -23.570 -7.721 -7.087 1.00 89.25 440 MET A CA 1
ATOM 3436 C C . MET A 1 440 ? -25.092 -7.878 -6.924 1.00 89.25 440 MET A C 1
ATOM 3438 O O . MET A 1 440 ? -25.847 -7.265 -7.678 1.00 89.25 440 MET A O 1
ATOM 3442 N N . PRO A 1 441 ? -25.589 -8.644 -5.929 1.00 91.94 441 PRO A N 1
ATOM 3443 C CA . PRO A 1 441 ? -27.019 -8.662 -5.611 1.00 91.94 441 PRO A CA 1
ATOM 3444 C C . PRO A 1 441 ? -27.582 -7.247 -5.380 1.00 91.94 441 PRO A C 1
ATOM 3446 O O . PRO A 1 441 ? -26.902 -6.395 -4.811 1.00 91.94 441 PRO A O 1
ATOM 3449 N N . GLU A 1 442 ? -28.818 -6.978 -5.821 1.00 89.25 442 GLU A N 1
ATOM 3450 C CA . GLU A 1 442 ? -29.441 -5.635 -5.758 1.00 89.25 442 GLU A CA 1
ATOM 3451 C C . GLU A 1 442 ? -29.564 -5.071 -4.329 1.00 89.25 442 GLU A C 1
ATOM 3453 O O . GLU A 1 442 ? -29.622 -3.855 -4.114 1.00 89.25 442 GLU A O 1
ATOM 3458 N N . ASP A 1 443 ? -29.618 -5.957 -3.336 1.00 92.88 443 ASP A N 1
ATOM 3459 C CA . ASP A 1 443 ? -29.766 -5.643 -1.919 1.00 92.88 443 ASP A CA 1
ATOM 3460 C C . ASP A 1 443 ? -28.426 -5.557 -1.169 1.00 92.88 443 ASP A C 1
ATOM 3462 O O . ASP A 1 443 ? -28.412 -5.504 0.063 1.00 92.88 443 ASP A O 1
ATOM 3466 N N . GLN A 1 444 ? -27.301 -5.517 -1.888 1.00 95.50 444 GLN A N 1
ATOM 3467 C CA . GLN A 1 444 ? -25.956 -5.524 -1.318 1.00 95.50 444 GLN A CA 1
ATOM 3468 C C . GLN A 1 444 ? -25.075 -4.414 -1.890 1.00 95.50 444 GLN A C 1
ATOM 3470 O O . GLN A 1 444 ? -25.187 -4.032 -3.052 1.00 95.50 444 GLN A O 1
ATOM 3475 N N . TYR A 1 445 ? -24.181 -3.901 -1.041 1.00 96.69 445 TYR A N 1
ATOM 3476 C CA . TYR A 1 445 ? -23.237 -2.836 -1.380 1.00 96.69 445 TYR A CA 1
ATOM 3477 C C . TYR A 1 445 ? -21.875 -3.087 -0.739 1.00 96.69 445 TYR A C 1
ATOM 3479 O O . TYR A 1 445 ? -21.769 -3.741 0.304 1.00 96.69 445 TYR A O 1
ATOM 3487 N N . LEU A 1 446 ? -20.825 -2.508 -1.322 1.00 97.12 446 LEU A N 1
ATOM 3488 C CA . LEU A 1 446 ? -19.506 -2.469 -0.700 1.00 97.12 446 LEU A CA 1
ATOM 3489 C C . LEU A 1 446 ? -19.417 -1.299 0.278 1.00 97.12 446 LEU A C 1
ATOM 3491 O O . LEU A 1 446 ? -19.529 -0.132 -0.092 1.00 97.12 446 LEU A O 1
ATOM 3495 N N . THR A 1 447 ? -19.156 -1.626 1.538 1.00 96.50 447 THR A N 1
ATOM 3496 C CA . THR A 1 447 ? -18.903 -0.650 2.604 1.00 96.50 447 THR A CA 1
ATOM 3497 C C . THR A 1 447 ? -17.495 -0.797 3.148 1.00 96.50 447 THR A C 1
ATOM 3499 O O . THR A 1 447 ? -16.908 -1.881 3.107 1.00 96.50 447 THR A O 1
ATOM 3502 N N . VAL A 1 448 ? -16.959 0.284 3.701 1.00 96.12 448 VAL A N 1
ATOM 3503 C CA . VAL A 1 448 ? -15.618 0.297 4.272 1.00 96.12 448 VAL A CA 1
ATOM 3504 C C . VAL A 1 448 ? -15.533 -0.596 5.515 1.00 96.12 448 VAL A C 1
ATOM 3506 O O . VAL A 1 448 ? -16.341 -0.508 6.438 1.00 96.12 448 VAL A O 1
ATOM 3509 N N . PHE A 1 449 ? -14.503 -1.438 5.553 1.00 97.06 449 PHE A N 1
ATOM 3510 C CA . PHE A 1 449 ? -14.201 -2.386 6.623 1.00 97.06 449 PHE A CA 1
ATOM 3511 C C . PHE A 1 449 ? -13.536 -1.737 7.848 1.00 97.06 449 PHE A C 1
ATOM 3513 O O . PHE A 1 449 ? -13.496 -2.352 8.901 1.00 97.06 449 PHE A O 1
ATOM 3520 N N . GLY A 1 450 ? -13.043 -0.499 7.753 1.00 95.50 450 GLY A N 1
ATOM 3521 C CA . GLY A 1 450 ? -12.438 0.226 8.885 1.00 95.50 450 GLY A CA 1
ATOM 3522 C C . GLY A 1 450 ? -10.913 0.106 9.002 1.00 95.50 450 GLY A C 1
ATOM 3523 O O . GLY A 1 450 ? -10.331 0.606 9.963 1.00 95.50 450 GLY A O 1
ATOM 3524 N N . GLN A 1 451 ? -10.260 -0.501 8.010 1.00 98.25 451 GLN A N 1
ATOM 3525 C CA . GLN A 1 451 ? -8.804 -0.571 7.898 1.00 98.25 451 GLN A CA 1
ATOM 3526 C C . GLN A 1 451 ? -8.361 0.012 6.550 1.00 98.25 451 GLN A C 1
ATOM 3528 O O . GLN A 1 451 ? -8.928 -0.324 5.506 1.00 98.25 451 GLN A O 1
ATOM 3533 N N . TYR A 1 452 ? -7.350 0.880 6.574 1.00 98.44 452 TYR A N 1
ATOM 3534 C CA . TYR A 1 452 ? -6.852 1.581 5.394 1.00 98.44 452 TYR A CA 1
ATOM 3535 C C . TYR A 1 452 ? -5.326 1.593 5.392 1.00 98.44 452 TYR A C 1
ATOM 3537 O O . TYR A 1 452 ? -4.714 2.069 6.339 1.00 98.44 452 TYR A O 1
ATOM 3545 N N . ALA A 1 453 ? -4.701 1.142 4.317 1.00 98.06 453 ALA A N 1
ATOM 3546 C CA . ALA A 1 453 ? -3.298 1.399 4.037 1.00 98.06 453 ALA A CA 1
ATOM 3547 C C . ALA A 1 453 ? -3.201 2.690 3.213 1.00 98.06 453 ALA A C 1
ATOM 3549 O O . ALA A 1 453 ? -3.589 2.710 2.046 1.00 98.06 453 ALA A O 1
ATOM 3550 N N . LEU A 1 454 ? -2.738 3.782 3.818 1.00 97.56 454 LEU A N 1
ATOM 3551 C CA . LEU A 1 454 ? -2.792 5.118 3.226 1.00 97.56 454 LEU A CA 1
ATOM 3552 C C . LEU A 1 454 ? -1.405 5.662 2.914 1.00 97.56 454 LEU A C 1
ATOM 3554 O O . LEU A 1 454 ? -0.467 5.547 3.704 1.00 97.56 454 LEU A O 1
ATOM 3558 N N . LYS A 1 455 ? -1.306 6.344 1.772 1.00 93.75 455 LYS A N 1
ATOM 3559 C CA . LYS A 1 455 ? -0.168 7.208 1.467 1.00 93.75 455 LYS A CA 1
ATOM 3560 C C . LYS A 1 455 ? -0.247 8.526 2.265 1.00 93.75 455 LYS A C 1
ATOM 3562 O O . LYS A 1 455 ? -1.345 9.047 2.473 1.00 93.75 455 LYS A O 1
ATOM 3567 N N . PRO A 1 456 ? 0.897 9.114 2.667 1.00 93.81 456 PRO A N 1
ATOM 3568 C CA . PRO A 1 456 ? 0.945 10.306 3.527 1.00 93.81 456 PRO A CA 1
ATOM 3569 C C . PRO A 1 456 ? 0.333 11.566 2.894 1.00 93.81 456 PRO A C 1
ATOM 3571 O O . PRO A 1 456 ? -0.005 12.505 3.608 1.00 93.81 456 PRO A O 1
ATOM 3574 N N . GLN A 1 457 ? 0.134 11.589 1.571 1.00 94.12 457 GLN A N 1
ATOM 3575 C CA . GLN A 1 457 ? -0.550 12.662 0.841 1.00 94.12 457 GLN A CA 1
ATOM 3576 C C . GLN A 1 457 ? -1.920 12.999 1.443 1.00 94.12 457 GLN A C 1
ATOM 3578 O O . GLN A 1 457 ? -2.321 14.161 1.408 1.00 94.12 457 GLN A O 1
ATOM 3583 N N . ILE A 1 458 ? -2.599 12.024 2.061 1.00 97.12 458 ILE A N 1
ATOM 3584 C CA . ILE A 1 458 ? -3.879 12.245 2.741 1.00 97.12 458 ILE A CA 1
ATOM 3585 C C . ILE A 1 458 ? -3.814 13.394 3.757 1.00 97.12 458 ILE A C 1
ATOM 3587 O O . ILE A 1 458 ? -4.758 14.174 3.848 1.00 97.12 458 ILE A O 1
ATOM 3591 N N . PHE A 1 459 ? -2.688 13.559 4.461 1.00 97.81 459 PHE A N 1
ATOM 3592 C CA . PHE A 1 459 ? -2.527 14.630 5.442 1.00 97.81 459 PHE A CA 1
ATOM 3593 C C . PHE A 1 459 ? -2.593 16.013 4.811 1.00 97.81 459 PHE A C 1
ATOM 3595 O O . PHE A 1 459 ? -3.192 16.897 5.407 1.00 97.81 459 PHE A O 1
ATOM 3602 N N . SER A 1 460 ? -2.042 16.191 3.606 1.00 96.56 460 SER A N 1
ATOM 3603 C CA . SER A 1 460 ? -2.095 17.481 2.909 1.00 96.56 460 SER A CA 1
ATOM 3604 C C . SER A 1 460 ? -3.525 17.871 2.529 1.00 96.56 460 SER A C 1
ATOM 3606 O O . SER A 1 460 ? -3.901 19.031 2.658 1.00 96.56 460 SER A O 1
ATOM 3608 N N . TYR A 1 461 ? -4.358 16.897 2.149 1.00 96.25 461 TYR A N 1
ATOM 3609 C CA . TYR A 1 461 ? -5.766 17.151 1.840 1.00 96.25 461 TYR A CA 1
ATOM 3610 C C . TYR A 1 461 ? -6.577 17.472 3.098 1.00 96.25 461 TYR A C 1
ATOM 3612 O O . TYR A 1 461 ? -7.431 18.356 3.065 1.00 96.25 461 TYR A O 1
ATOM 3620 N N . ILE A 1 462 ? -6.306 16.781 4.211 1.00 97.25 462 ILE A N 1
ATOM 3621 C CA . ILE A 1 462 ? -6.960 17.090 5.488 1.00 97.25 462 ILE A CA 1
ATOM 3622 C C . ILE A 1 462 ? -6.521 18.473 5.988 1.00 97.25 462 ILE A C 1
ATOM 3624 O O . ILE A 1 462 ? -7.358 19.259 6.422 1.00 97.25 462 ILE A O 1
ATOM 3628 N N . GLU A 1 463 ? -5.229 18.793 5.898 1.00 97.25 463 GLU A N 1
ATOM 3629 C CA . GLU A 1 463 ? -4.679 20.101 6.264 1.00 97.25 463 GLU A CA 1
ATOM 3630 C C . GLU A 1 463 ? -5.335 21.224 5.450 1.00 97.25 463 GLU A C 1
ATOM 3632 O O . GLU A 1 463 ? -5.761 22.225 6.021 1.00 97.25 463 GLU A O 1
ATOM 3637 N N . GLU A 1 464 ? -5.518 21.033 4.141 1.00 96.56 464 GLU A N 1
ATOM 3638 C CA . GLU A 1 464 ? -6.234 21.981 3.282 1.00 96.56 464 GLU A CA 1
ATOM 3639 C C . GLU A 1 464 ? -7.698 22.167 3.715 1.00 96.56 464 GLU A C 1
ATOM 3641 O O . GLU A 1 464 ? -8.188 23.297 3.759 1.00 96.56 464 GLU A O 1
ATOM 3646 N N . HIS A 1 465 ? -8.397 21.082 4.068 1.00 95.81 465 HIS A N 1
ATOM 3647 C CA . HIS A 1 465 ? -9.762 21.160 4.596 1.00 95.81 465 HIS A CA 1
ATOM 3648 C C . HIS A 1 465 ? -9.812 21.935 5.917 1.00 95.81 465 HIS A C 1
ATOM 3650 O O . HIS A 1 465 ? -10.698 22.772 6.089 1.00 95.81 465 HIS A O 1
ATOM 3656 N N . ILE A 1 466 ? -8.858 21.699 6.823 1.00 96.06 466 ILE A N 1
ATOM 3657 C CA . ILE A 1 466 ? -8.749 22.413 8.102 1.00 96.06 466 ILE A CA 1
ATOM 3658 C C . ILE A 1 466 ? -8.499 23.906 7.860 1.00 96.06 466 ILE A C 1
ATOM 3660 O O . ILE A 1 466 ? -9.236 24.741 8.384 1.00 96.06 466 ILE A O 1
ATOM 3664 N N . GLN A 1 467 ? -7.519 24.251 7.020 1.00 96.94 467 GLN A N 1
ATOM 3665 C CA . GLN A 1 467 ? -7.157 25.639 6.706 1.00 96.94 467 GLN A CA 1
ATOM 3666 C C . GLN A 1 467 ? -8.311 26.422 6.065 1.00 96.94 467 GLN A C 1
ATOM 3668 O O . GLN A 1 467 ? -8.512 27.593 6.385 1.00 96.94 467 GLN A O 1
ATOM 3673 N N . HIS A 1 468 ? -9.094 25.780 5.196 1.00 96.69 468 HIS A N 1
ATOM 3674 C CA . HIS A 1 468 ? -10.247 26.397 4.532 1.00 96.69 468 HIS A CA 1
ATOM 3675 C C . HIS A 1 468 ? -11.582 26.174 5.260 1.00 96.69 468 HIS A C 1
ATOM 3677 O O . HIS A 1 468 ? -12.628 26.586 4.760 1.00 96.69 468 HIS A O 1
ATOM 3683 N N . ASN A 1 469 ? -11.566 25.538 6.435 1.00 95.44 469 ASN A N 1
ATOM 3684 C CA . ASN A 1 469 ? -12.749 25.201 7.228 1.00 95.44 469 ASN A CA 1
ATOM 3685 C C . ASN A 1 469 ? -13.838 24.431 6.439 1.00 95.44 469 ASN A C 1
ATOM 3687 O O . ASN A 1 469 ? -15.037 24.673 6.598 1.00 95.44 469 ASN A O 1
ATOM 3691 N N . VAL A 1 470 ? -13.425 23.493 5.583 1.00 94.94 470 VAL A N 1
ATOM 3692 C CA . VAL A 1 470 ? -14.324 22.630 4.803 1.00 94.94 470 VAL A CA 1
ATOM 3693 C C . VAL A 1 470 ? -14.822 21.492 5.690 1.00 94.94 470 VAL A C 1
ATOM 3695 O O . VAL A 1 470 ? -14.084 20.551 5.985 1.00 94.94 470 VAL A O 1
ATOM 3698 N N . ARG A 1 471 ? -16.082 21.579 6.126 1.00 93.19 471 ARG A N 1
ATOM 3699 C CA . ARG A 1 471 ? -16.704 20.617 7.045 1.00 93.19 471 ARG A CA 1
ATOM 3700 C C . ARG A 1 471 ? -17.900 19.921 6.421 1.00 93.19 471 ARG A C 1
ATOM 3702 O O . ARG A 1 471 ? -18.738 20.548 5.779 1.00 93.19 471 ARG A O 1
ATOM 3709 N N . GLU A 1 472 ? -18.036 18.641 6.726 1.00 88.31 472 GLU A N 1
ATOM 3710 C CA . GLU A 1 472 ? -19.178 17.817 6.355 1.00 88.31 472 GLU A CA 1
ATOM 3711 C C . GLU A 1 472 ? -19.933 17.433 7.618 1.00 88.31 472 GLU A C 1
ATOM 3713 O O . GLU A 1 472 ? -19.365 16.888 8.565 1.00 88.31 472 GLU A O 1
ATOM 3718 N N . ARG A 1 473 ? -21.230 17.758 7.659 1.00 85.44 473 ARG A N 1
ATOM 3719 C CA . ARG A 1 473 ? -22.076 17.549 8.848 1.00 85.44 473 ARG A CA 1
ATOM 3720 C C . ARG A 1 473 ? -21.488 18.184 10.129 1.00 85.44 473 ARG A C 1
ATOM 3722 O O . ARG A 1 473 ? -21.722 17.689 11.224 1.00 85.44 473 ARG A O 1
ATOM 3729 N N . GLY A 1 474 ? -20.749 19.291 9.988 1.00 90.06 474 GLY A N 1
ATOM 3730 C CA . GLY A 1 474 ? -20.142 20.043 11.098 1.00 90.06 474 GLY A CA 1
ATOM 3731 C C . GLY A 1 474 ? -18.735 19.592 11.512 1.00 90.06 474 GLY A C 1
ATOM 3732 O O . GLY A 1 474 ? -18.120 20.228 12.366 1.00 90.06 474 GLY A O 1
ATOM 3733 N N . GLU A 1 475 ? -18.183 18.558 10.881 1.00 92.06 475 GLU A N 1
ATOM 3734 C CA . GLU A 1 475 ? -16.899 17.953 11.245 1.00 92.06 475 GLU A CA 1
ATOM 3735 C C . GLU A 1 475 ? -15.929 17.914 10.058 1.00 92.06 475 GLU A C 1
ATOM 3737 O O . GLU A 1 475 ? -16.340 17.872 8.897 1.00 92.06 475 GLU A O 1
ATOM 3742 N N . PHE A 1 476 ? -14.628 17.878 10.341 1.00 94.12 476 PHE A N 1
ATOM 3743 C CA . PHE A 1 476 ? -13.625 17.507 9.347 1.00 94.12 476 PHE A CA 1
ATOM 3744 C C . PHE A 1 476 ? -13.681 15.992 9.128 1.00 94.12 476 PHE A C 1
ATOM 3746 O O . PHE A 1 476 ? -13.263 15.217 9.993 1.00 94.12 476 PHE A O 1
ATOM 3753 N N . GLN A 1 477 ? -14.224 15.568 7.987 1.00 91.38 477 GLN A N 1
ATOM 3754 C CA . GLN A 1 477 ? -14.348 14.157 7.615 1.00 91.38 477 GLN A CA 1
ATOM 3755 C C . GLN A 1 477 ? -13.152 13.680 6.790 1.00 91.38 477 GLN A C 1
ATOM 3757 O O . GLN A 1 477 ? -12.490 14.461 6.110 1.00 91.38 477 GLN A O 1
ATOM 3762 N N . LEU A 1 478 ? -12.876 12.374 6.852 1.00 93.31 478 LEU A N 1
ATOM 3763 C CA . LEU A 1 478 ? -11.806 11.751 6.068 1.00 93.31 478 LEU A CA 1
ATOM 3764 C C . LEU A 1 478 ? -12.261 11.407 4.639 1.00 93.31 478 LEU A C 1
ATOM 3766 O O . LEU A 1 478 ? -11.452 11.438 3.716 1.00 93.31 478 LEU A O 1
ATOM 3770 N N . THR A 1 479 ? -13.542 11.083 4.445 1.00 91.31 479 THR A N 1
ATOM 3771 C CA . THR A 1 479 ? -14.064 10.478 3.207 1.00 91.31 479 THR A CA 1
ATOM 3772 C C . THR A 1 479 ? -13.877 11.364 1.974 1.00 91.31 479 THR A C 1
ATOM 3774 O O . THR A 1 479 ? -13.423 10.877 0.940 1.00 91.31 479 THR A O 1
ATOM 3777 N N . SER A 1 480 ? -14.089 12.676 2.085 1.00 89.81 480 SER A N 1
ATOM 3778 C CA . SER A 1 480 ? -13.772 13.631 1.013 1.00 89.81 480 SER A CA 1
ATOM 3779 C C . SER A 1 480 ? -12.292 13.675 0.647 1.00 89.81 480 SER A C 1
ATOM 3781 O O . SER A 1 480 ? -11.933 13.795 -0.524 1.00 89.81 480 SER A O 1
ATOM 3783 N N . CYS A 1 481 ? -11.412 13.556 1.643 1.00 95.00 481 CYS A N 1
ATOM 3784 C CA . CYS A 1 481 ? -9.972 13.526 1.422 1.00 95.00 481 CYS A CA 1
ATOM 3785 C C . CYS A 1 481 ? -9.547 12.203 0.756 1.00 95.00 481 CYS A C 1
ATOM 3787 O O . CYS A 1 481 ? -8.643 12.211 -0.079 1.00 95.00 481 CYS A O 1
ATOM 3789 N N . LEU A 1 482 ? -10.218 11.084 1.067 1.00 95.44 482 LEU A N 1
ATOM 3790 C CA . LEU A 1 482 ? -10.025 9.801 0.374 1.00 95.44 482 LEU A CA 1
ATOM 3791 C C . LEU A 1 482 ? -10.465 9.880 -1.089 1.00 95.44 482 LEU A C 1
ATOM 3793 O O . LEU A 1 482 ? -9.744 9.395 -1.956 1.00 95.44 482 LEU A O 1
ATOM 3797 N N . GLU A 1 483 ? -11.597 10.525 -1.376 1.00 92.38 483 GLU A N 1
ATOM 3798 C CA . GLU A 1 483 ? -12.067 10.730 -2.752 1.00 92.38 483 GLU A CA 1
ATOM 3799 C C . GLU A 1 483 ? -11.084 11.587 -3.561 1.00 92.38 483 GLU A C 1
ATOM 3801 O O . GLU A 1 483 ? -10.782 11.275 -4.714 1.00 92.38 483 GLU A O 1
ATOM 3806 N N . ARG A 1 484 ? -10.498 12.627 -2.956 1.00 91.44 484 ARG A N 1
ATOM 3807 C CA . ARG A 1 484 ? -9.433 13.399 -3.610 1.00 91.44 484 ARG A CA 1
ATOM 3808 C C . ARG A 1 484 ? -8.176 12.564 -3.852 1.00 91.44 484 ARG A C 1
ATOM 3810 O O . ARG A 1 484 ? -7.649 12.576 -4.963 1.00 91.44 484 ARG A O 1
ATOM 3817 N N . LEU A 1 485 ? -7.737 11.792 -2.857 1.00 92.94 485 LEU A N 1
ATOM 3818 C CA . LEU A 1 485 ? -6.604 10.876 -3.008 1.00 92.94 485 LEU A CA 1
ATOM 3819 C C . LEU A 1 485 ? -6.853 9.856 -4.130 1.00 92.94 485 LEU A C 1
ATOM 3821 O O . LEU A 1 485 ? -5.966 9.611 -4.946 1.00 92.94 485 LEU A O 1
ATOM 3825 N N . ARG A 1 486 ? -8.079 9.325 -4.228 1.00 93.94 486 ARG A N 1
ATOM 3826 C CA . ARG A 1 486 ? -8.514 8.444 -5.318 1.00 93.94 486 ARG A CA 1
ATOM 3827 C C . ARG A 1 486 ? -8.409 9.129 -6.681 1.00 93.94 486 ARG A C 1
ATOM 3829 O O . ARG A 1 486 ? -7.936 8.506 -7.621 1.00 93.94 486 ARG A O 1
ATOM 3836 N N . ARG A 1 487 ? -8.823 10.389 -6.822 1.00 88.31 487 ARG A N 1
ATOM 3837 C CA . ARG A 1 487 ? -8.734 11.114 -8.107 1.00 88.31 487 ARG A CA 1
ATOM 3838 C C . ARG A 1 487 ? -7.293 11.368 -8.549 1.00 88.31 487 ARG A C 1
ATOM 3840 O O . ARG A 1 487 ? -6.992 11.289 -9.738 1.00 88.31 487 ARG A O 1
ATOM 3847 N N . GLU A 1 488 ? -6.404 11.679 -7.609 1.00 85.62 488 GLU A N 1
ATOM 3848 C CA . GLU A 1 488 ? -5.025 12.070 -7.925 1.00 85.62 488 GLU A CA 1
ATOM 3849 C C . GLU A 1 488 ? -4.077 10.865 -8.105 1.00 85.62 488 GLU A C 1
ATOM 3851 O O . GLU A 1 488 ? -3.267 10.853 -9.042 1.00 85.62 488 GLU A O 1
ATOM 3856 N N . ASP A 1 489 ? -4.190 9.844 -7.249 1.00 84.44 489 ASP A N 1
ATOM 3857 C CA . ASP A 1 489 ? -3.281 8.682 -7.186 1.00 84.44 489 ASP A CA 1
ATOM 3858 C C . ASP A 1 489 ? -3.978 7.336 -7.480 1.00 84.44 489 ASP A C 1
ATOM 3860 O O . ASP A 1 489 ? -3.320 6.307 -7.656 1.00 84.44 489 ASP A O 1
ATOM 3864 N N . GLY A 1 490 ? -5.310 7.330 -7.568 1.00 89.19 490 GLY A N 1
ATOM 3865 C CA . GLY A 1 490 ? -6.134 6.122 -7.589 1.00 89.19 490 GLY A CA 1
ATOM 3866 C C . GLY A 1 490 ? -6.249 5.468 -6.206 1.00 89.19 490 GLY A C 1
ATOM 3867 O O . GLY A 1 490 ? -5.566 5.835 -5.250 1.00 89.19 490 GLY A O 1
ATOM 3868 N N . PHE A 1 491 ? -7.140 4.486 -6.083 1.00 95.31 491 PHE A N 1
ATOM 3869 C CA . PHE A 1 491 ? -7.385 3.796 -4.818 1.00 95.31 491 PHE A CA 1
ATOM 3870 C C . PHE A 1 491 ? -7.802 2.351 -5.087 1.00 95.31 491 PHE A C 1
ATOM 3872 O O . PHE A 1 491 ? -8.611 2.090 -5.979 1.00 95.31 491 PHE A O 1
ATOM 3879 N N . THR A 1 492 ? -7.255 1.409 -4.326 1.00 97.31 492 THR A N 1
ATOM 3880 C CA . THR A 1 492 ? -7.605 -0.009 -4.433 1.00 97.31 492 THR A CA 1
ATOM 3881 C C . THR A 1 492 ? -8.514 -0.416 -3.272 1.00 97.31 492 THR A C 1
ATOM 3883 O O . THR A 1 492 ? -8.266 -0.082 -2.117 1.00 97.31 492 THR A O 1
ATOM 3886 N N . GLY A 1 493 ? -9.588 -1.137 -3.571 1.00 97.94 493 GLY A N 1
ATOM 3887 C CA . GLY A 1 493 ? -10.408 -1.816 -2.576 1.00 97.94 493 GLY A CA 1
ATOM 3888 C C . GLY A 1 493 ? -10.012 -3.284 -2.482 1.00 97.94 493 GLY A C 1
ATOM 3889 O O . GLY A 1 493 ? -9.689 -3.901 -3.500 1.00 97.94 493 GLY A O 1
ATOM 3890 N N . TYR A 1 494 ? -10.052 -3.843 -1.277 1.00 98.38 494 TYR A N 1
ATOM 3891 C CA . TYR A 1 494 ? -9.863 -5.273 -1.044 1.00 98.38 494 TYR A CA 1
ATOM 3892 C C . TYR A 1 494 ? -11.005 -5.828 -0.195 1.00 98.38 494 TYR A C 1
ATOM 3894 O O . TYR A 1 494 ? -11.235 -5.351 0.915 1.00 98.38 494 TYR A O 1
ATOM 3902 N N . VAL A 1 495 ? -11.724 -6.823 -0.713 1.00 97.94 495 VAL A N 1
ATOM 3903 C CA . VAL A 1 495 ? -12.780 -7.529 0.021 1.00 97.94 495 VAL A CA 1
ATOM 3904 C C . VAL A 1 495 ? -12.117 -8.406 1.077 1.00 97.94 495 VAL A C 1
ATOM 390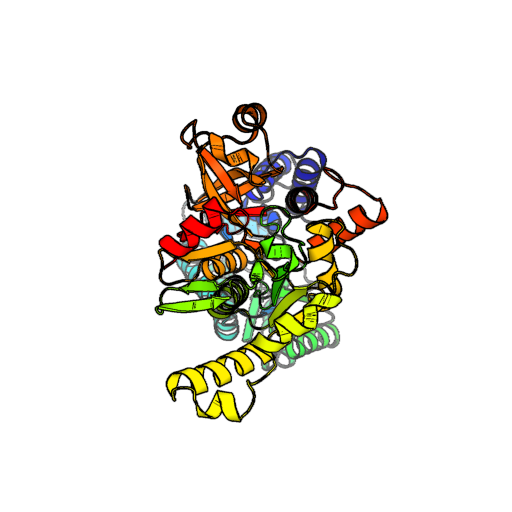6 O O . VAL A 1 495 ? -11.545 -9.452 0.766 1.00 97.94 495 VAL A O 1
ATOM 3909 N N . VAL A 1 496 ? -12.160 -7.956 2.331 1.00 98.25 496 VAL A N 1
ATOM 3910 C CA . VAL A 1 496 ? -11.437 -8.608 3.427 1.00 98.25 496 VAL A CA 1
ATOM 3911 C C . VAL A 1 496 ? -12.058 -9.969 3.725 1.00 98.25 496 VAL A C 1
ATOM 3913 O O . VAL A 1 496 ? -13.268 -10.077 3.928 1.00 98.25 496 VAL A O 1
ATOM 3916 N N . LYS A 1 497 ? -11.221 -11.010 3.800 1.00 97.69 497 LYS A N 1
ATOM 3917 C CA . LYS A 1 497 ? -11.634 -12.356 4.214 1.00 97.69 497 LYS A CA 1
ATOM 3918 C C . LYS A 1 497 ? -11.652 -12.428 5.735 1.00 97.69 497 LYS A C 1
ATOM 3920 O O . LYS A 1 497 ? -10.710 -12.911 6.370 1.00 97.69 497 LYS A O 1
ATOM 3925 N N . GLY A 1 498 ? -12.694 -11.848 6.305 1.00 95.69 498 GLY A N 1
ATOM 3926 C CA . GLY A 1 498 ? -12.885 -11.768 7.738 1.00 95.69 498 GLY A CA 1
ATOM 3927 C C . GLY A 1 498 ? -14.128 -10.978 8.105 1.00 95.69 498 GLY A C 1
ATOM 3928 O O . GLY A 1 498 ? -14.881 -10.474 7.268 1.00 95.69 498 GLY A O 1
ATOM 3929 N N . ARG A 1 499 ? -14.328 -10.844 9.409 1.00 95.12 499 ARG A N 1
ATOM 3930 C CA . ARG A 1 499 ? -15.457 -10.147 10.009 1.00 95.12 499 ARG A CA 1
ATOM 3931 C C . ARG A 1 499 ? -14.977 -8.937 10.789 1.00 95.12 499 ARG A C 1
ATOM 3933 O O . ARG A 1 499 ? -13.928 -8.953 11.429 1.00 95.12 499 ARG A O 1
ATOM 3940 N N . ARG A 1 500 ? -15.802 -7.898 10.738 1.00 94.44 500 ARG A N 1
ATOM 3941 C CA . ARG A 1 500 ? -15.638 -6.649 11.474 1.00 94.44 500 ARG A CA 1
ATOM 3942 C C . ARG A 1 500 ? -16.781 -6.510 12.468 1.00 94.44 500 ARG A C 1
ATOM 3944 O O . ARG A 1 500 ? -17.940 -6.617 12.063 1.00 94.44 500 ARG A O 1
ATOM 3951 N N . PHE A 1 501 ? -16.450 -6.197 13.711 1.00 94.31 501 PHE A N 1
ATOM 3952 C CA . PHE A 1 501 ? -17.392 -5.985 14.803 1.00 94.31 501 PHE A CA 1
ATOM 3953 C C . PHE A 1 501 ? -17.318 -4.524 15.250 1.00 94.31 501 PHE A C 1
ATOM 3955 O O . PHE A 1 501 ? -16.228 -4.023 15.511 1.00 94.31 501 PHE A O 1
ATOM 3962 N N . ASP A 1 502 ? -18.459 -3.839 15.279 1.00 91.38 502 ASP A N 1
ATOM 3963 C CA . ASP A 1 502 ? -18.577 -2.432 15.683 1.00 91.38 502 ASP A CA 1
ATOM 3964 C C . ASP A 1 502 ? -19.050 -2.372 17.141 1.00 91.38 502 ASP A C 1
ATOM 3966 O O . ASP A 1 502 ? -20.069 -2.967 17.491 1.00 91.38 502 ASP A O 1
ATOM 3970 N N . ILE A 1 503 ? -18.325 -1.650 17.994 1.00 93.88 503 ILE A N 1
ATOM 3971 C CA . ILE A 1 503 ? -18.702 -1.451 19.403 1.00 93.88 503 ILE A CA 1
ATOM 3972 C C . ILE A 1 503 ? -19.370 -0.094 19.664 1.00 93.88 503 ILE A C 1
ATOM 3974 O O . ILE A 1 503 ? -19.599 0.282 20.808 1.00 93.88 503 ILE A O 1
ATOM 3978 N N . GLY A 1 504 ? -19.675 0.677 18.622 1.00 90.31 504 GLY A N 1
ATOM 3979 C CA . GLY A 1 504 ? -20.105 2.070 18.695 1.00 90.31 504 GLY A CA 1
ATOM 3980 C C . GLY A 1 504 ? -21.537 2.307 19.180 1.00 90.31 504 GLY A C 1
ATOM 3981 O O . GLY A 1 504 ? -21.904 3.467 19.386 1.00 90.31 504 GLY A O 1
ATOM 3982 N N . THR A 1 505 ? -22.345 1.259 19.365 1.00 92.56 505 THR A N 1
ATOM 3983 C CA . THR A 1 505 ? -23.709 1.327 19.927 1.00 92.56 505 THR A CA 1
ATOM 3984 C C . THR A 1 505 ? -23.930 0.218 20.962 1.00 92.56 505 THR A C 1
ATOM 3986 O O . THR A 1 505 ? -23.231 -0.795 20.902 1.00 92.56 505 THR A O 1
ATOM 3989 N N . PRO A 1 506 ? -24.887 0.361 21.902 1.00 94.19 506 PRO A N 1
ATOM 3990 C CA . PRO A 1 506 ? -25.113 -0.643 22.944 1.00 94.19 506 PRO A CA 1
ATOM 3991 C C . PRO A 1 506 ? -25.425 -2.044 22.400 1.00 94.19 506 PRO A C 1
ATOM 3993 O O . PRO A 1 506 ? -24.837 -3.019 22.865 1.00 94.19 506 PRO A O 1
ATOM 3996 N N . ASP A 1 507 ? -26.302 -2.147 21.397 1.00 94.12 507 ASP A N 1
ATOM 3997 C CA . ASP A 1 507 ? -26.686 -3.436 20.809 1.00 94.12 507 ASP A CA 1
ATOM 3998 C C . ASP A 1 507 ? -25.531 -4.073 20.033 1.00 94.12 507 ASP A C 1
ATOM 4000 O O . ASP A 1 507 ? -25.271 -5.267 20.186 1.00 94.12 507 ASP A O 1
ATOM 4004 N N . ALA A 1 508 ? -24.785 -3.273 19.263 1.00 93.12 508 ALA A N 1
ATOM 4005 C CA . ALA A 1 508 ? -23.624 -3.763 18.525 1.00 93.12 508 ALA A CA 1
ATOM 4006 C C . ALA A 1 508 ? -22.494 -4.206 19.472 1.00 93.12 508 ALA A C 1
ATOM 4008 O O . ALA A 1 508 ? -21.891 -5.259 19.267 1.00 93.12 508 ALA A O 1
ATOM 4009 N N . TYR A 1 509 ? -22.264 -3.472 20.566 1.00 95.62 509 TYR A N 1
ATOM 4010 C CA . TYR A 1 509 ? -21.319 -3.873 21.606 1.00 95.62 509 TYR A CA 1
ATOM 4011 C C . TYR A 1 509 ? -21.750 -5.174 22.295 1.00 95.62 509 TYR A C 1
ATOM 4013 O O . TYR A 1 509 ? -20.939 -6.086 22.443 1.00 95.62 509 TYR A O 1
ATOM 4021 N N . ARG A 1 510 ? -23.033 -5.308 22.659 1.00 95.19 510 ARG A N 1
ATOM 4022 C CA . ARG A 1 510 ? -23.575 -6.545 23.240 1.00 95.19 510 ARG A CA 1
ATOM 4023 C C . ARG A 1 510 ? -23.369 -7.738 22.307 1.00 95.19 510 ARG A C 1
ATOM 4025 O O . ARG A 1 510 ? -22.920 -8.786 22.761 1.00 95.19 510 ARG A O 1
ATOM 4032 N N . GLU A 1 511 ? -23.692 -7.583 21.027 1.00 94.19 511 GLU A N 1
ATOM 4033 C CA . GLU A 1 511 ? -23.504 -8.639 20.031 1.00 94.19 511 GLU A CA 1
ATOM 4034 C C . GLU A 1 511 ? -22.025 -8.992 19.860 1.00 94.19 511 GLU A C 1
ATOM 4036 O O . GLU A 1 511 ? -21.662 -10.168 19.823 1.00 94.19 511 GLU A O 1
ATOM 4041 N N . THR A 1 512 ? -21.155 -7.982 19.845 1.00 95.00 512 THR A N 1
ATOM 4042 C CA . THR A 1 512 ? -19.702 -8.160 19.780 1.00 95.00 512 THR A CA 1
ATOM 4043 C C . THR A 1 512 ? -19.195 -8.979 20.963 1.00 95.00 512 THR A C 1
ATOM 4045 O O . THR A 1 512 ? -18.484 -9.953 20.758 1.00 95.00 512 THR A O 1
ATOM 4048 N N . VAL A 1 513 ? -19.614 -8.671 22.193 1.00 94.06 513 VAL A N 1
ATOM 4049 C CA . VAL A 1 513 ? -19.225 -9.441 23.391 1.00 94.06 513 VAL A CA 1
ATOM 4050 C C . VAL A 1 513 ? -19.669 -10.909 23.309 1.00 94.06 513 VAL A C 1
ATOM 4052 O O . VAL A 1 513 ? -18.996 -11.785 23.848 1.00 94.06 513 VAL A O 1
ATOM 4055 N N . LEU A 1 514 ? -20.788 -11.201 22.639 1.00 91.62 514 LEU A N 1
ATOM 4056 C CA . LEU A 1 514 ? -21.292 -12.569 22.481 1.00 91.62 514 LEU A CA 1
ATOM 4057 C C . LEU A 1 514 ? -20.573 -13.358 21.378 1.00 91.62 514 LEU A C 1
ATOM 4059 O O . LEU A 1 514 ? -20.437 -14.579 21.491 1.00 91.62 514 LEU A O 1
ATOM 4063 N N . THR A 1 515 ? -20.155 -12.682 20.308 1.00 92.12 515 THR A N 1
ATOM 4064 C CA . THR A 1 515 ? -19.763 -13.332 19.046 1.00 92.12 515 THR A CA 1
ATOM 4065 C C . THR A 1 515 ? -18.301 -13.157 18.660 1.00 92.12 515 THR A C 1
ATOM 4067 O O . THR A 1 515 ? -17.799 -13.959 17.868 1.00 92.12 515 THR A O 1
ATOM 4070 N N . PHE A 1 516 ? -17.610 -12.155 19.204 1.00 91.38 516 PHE A N 1
ATOM 4071 C CA . PHE A 1 516 ? -16.189 -11.948 18.964 1.00 91.38 516 PHE A CA 1
ATOM 4072 C C . PHE A 1 516 ? -15.397 -13.080 19.616 1.00 91.38 516 PHE A C 1
ATOM 4074 O O . PHE A 1 516 ? -15.469 -13.289 20.825 1.00 91.38 516 PHE A O 1
ATOM 4081 N N . ARG A 1 517 ? -14.708 -13.857 18.780 1.00 76.44 517 ARG A N 1
ATOM 4082 C CA . ARG A 1 517 ? -13.906 -15.019 19.151 1.00 76.44 517 ARG A CA 1
ATOM 4083 C C . ARG A 1 517 ? -12.841 -15.301 18.120 1.00 76.44 517 ARG A C 1
ATOM 4085 O O . ARG A 1 517 ? -12.833 -14.698 17.011 1.00 76.44 517 ARG A O 1
#